Protein AF-0000000084984225 (afdb_homodimer)

Sequence (666 aa):
MSKTKLFLTIAGALCAVGLVLSAVSFSCMGFDIKKISASPQLEEKSYSVNAEEITEINIHSEELKIRLVPTSGSEIQVHYSEGEQYSCEISAENGMLSVDFKNRARWFDTFRYGIFKDFNFVDRQILVEVPADYSGAVRLHNENAPIRVNDVSLKNLECQTSNSAIEIENATAEKVSAITSNGSVSLIGVTSADQLIAKNSNGAIRSIDIQAADATINTSNGSVSLEAMKIDTLNTSNSNGKISLKNVAASESLSAVTSNGAIQVDRLSGTDLSLRTSNGKVSGTIAGKESDYGIIANTTNGSNNLEGRIAQSDKILTISNSNGGIHITFTEQMSKTKLFLTIAGALCAVGLVLSAVSFSCMGFDIKKISASPQLEEKSYSVNAEEITEINIHSEELKIRLVPTSGSEIQVHYSEGEQYSCEISAENGMLSVDFKNRARWFDTFRYGIFKDFNFVDRQILVEVPADYSGAVRLHNENAPIRVNDVSLKNLECQTSNSAIEIENATAEKVSAITSNGSVSLIGVTSADQLIAKNSNGAIRSIDIQAADATINTSNGSVSLEAMKIDTLNTSNSNGKISLKNVAASESLSAVTSNGAIQVDRLSGTDLSLRTSNGKVSGTIAGKESDYGIIANTTNGSNNLEGRIAQSDKILTISNSNGGIHITFTEQ

Secondary structure (DSSP, 8-state):
--HHHHHHHHHHHHHHHHHHHHHHHHHHTTT-HHHH-----PEEEEEEEEGGG-SEEEEEESSSEEEEEEESSSEEEEEEEE-SSEEEEEEEETTEEEEEEEE---HHHHHHS-TTGGGGGGG-EEEEEEETT--SEEEEEESSS-EEEEEEE-SEEEEEESSS-EEEEEEEEEEEEEEESSS-EEEEEEEEEEEEEEEESSS-EEEEEEEEEEEEEEESSS-EEEEEEEEEEEEEEESSS-EEEEEEEEEEEEEEEESSS-EEEEEEEEEEEEEEESSS-EEEEEEEEGGGEEEEEEESSS-B-PPPB--SSSEEEEEEESSS-EEEEEEE-/--HHHHHHHHHHHHHHHHHHHHHHHHHHTTT-HHHH-----PEEEEEEEEGGG-SEEEEEESSSEEEEEEESSSEEEEEEEE-SSEEEEEEEETTEEEEEEEE---HHHHHHS-TTGGGGGGG-EEEEEEETT--SEEEEEESSS-EEEEEEE-SEEEEEESSS-EEEEEEEEEEEEEEESSS-EEEEEEEEEEEEEEEESSS-EEEEEEEEEEEEEEESSS-EEEEEEEEEEEEEEESSS-EEEEEEEEEEEEEEEESSS-EEEEEEEEEEEEEEESSS-EEEEEEEEGGGEEEEEEESSS-B-PPPB--SSSEEEEEEESSS-EEEEEEE-

pLDDT: mean 88.13, std 16.86, range [37.94, 98.94]

InterPro domains:
  IPR025164 Toastrack DUF4097 [PF13349] (54-191)
  IPR025164 Toastrack DUF4097 [PF13349] (193-328)

Solvent-accessible surface area (backbone atoms only — not comparable to full-atom values): 30065 Å² total; per-residue (Å²): 134,59,72,68,56,52,51,51,47,50,50,48,48,52,49,47,50,48,49,48,52,49,46,48,57,37,48,77,52,66,65,40,66,72,69,66,39,59,59,71,72,61,45,82,45,75,48,77,45,61,40,92,59,41,48,32,39,39,40,38,28,46,67,43,26,39,37,40,36,54,36,94,52,70,40,31,36,40,37,36,67,34,34,91,39,28,48,70,50,75,48,78,54,96,29,32,35,38,36,42,40,44,77,63,63,46,80,61,46,47,66,71,38,35,88,65,50,69,64,71,53,73,82,50,46,37,39,36,28,34,24,68,81,42,62,29,33,39,37,41,37,25,36,62,17,37,39,40,37,40,59,44,47,35,37,29,40,38,39,37,24,36,54,18,37,39,39,40,33,40,34,36,22,36,32,37,36,41,38,17,38,45,14,34,38,40,38,36,42,32,36,16,70,45,35,32,39,38,40,28,32,45,18,39,37,40,37,34,45,33,38,30,35,31,38,40,42,37,22,34,44,14,39,38,39,39,32,45,29,46,28,32,32,40,43,32,41,20,36,49,15,40,37,36,34,32,43,29,37,17,70,50,29,34,39,41,39,25,35,49,11,34,38,38,32,39,43,30,35,55,26,33,36,36,42,35,20,38,43,16,41,37,36,39,28,34,50,45,40,63,74,49,31,12,30,47,57,48,45,74,69,25,56,65,72,63,69,68,35,82,49,82,42,88,20,35,40,36,33,43,30,33,49,14,35,38,44,68,45,47,76,36,130,135,60,72,67,56,53,52,51,48,52,52,49,48,51,49,48,50,49,49,48,52,49,46,48,57,38,49,77,52,67,67,42,64,72,70,67,39,58,61,70,73,60,45,80,45,76,49,75,44,61,39,90,58,42,50,32,40,39,40,39,28,47,67,43,27,38,36,40,35,54,35,94,52,71,41,31,36,41,37,37,64,34,35,92,41,30,49,70,50,74,48,80,56,95,30,32,36,39,36,42,40,44,78,62,64,48,79,61,45,47,65,69,34,36,88,65,51,68,64,71,54,72,81,49,47,38,39,36,29,34,24,67,82,42,61,31,34,38,40,42,38,26,35,62,18,37,40,38,38,39,58,44,47,35,37,31,39,38,38,39,24,36,55,17,38,40,39,40,34,40,34,37,21,37,32,36,35,42,38,17,39,45,14,34,38,38,36,35,43,33,36,16,72,44,36,33,39,38,39,28,33,46,19,39,38,40,37,34,45,33,39,31,36,31,37,41,42,36,21,34,44,14,39,37,40,40,31,45,30,44,29,33,33,40,43,33,40,21,34,49,15,39,39,37,35,32,44,28,36,17,68,51,29,34,39,42,39,25,33,48,11,35,40,39,32,40,44,30,37,54,26,33,36,37,43,36,18,38,43,16,40,38,36,41,28,34,51,44,42,63,76,50,32,11,31,47,58,48,47,72,68,25,56,65,72,62,70,69,35,80,49,83,43,86,20,34,38,37,34,43,28,34,50,13,35,39,44,69,47,47,74,36,128

Radius of gyration: 32.77 Å; Cα contacts (8 Å, |Δi|>4): 2020; chains: 2; bounding box: 84×100×79 Å

Nearest PDB structures (foldseek):
  3lyc-assembly8_O  TM=5.927E-01  e=2.219E-03  Parabacteroides distasonis ATCC 8503
  3jx8-assembly2_D  TM=5.816E-01  e=1.819E-03  Parabacteroides distasonis ATCC 8503
  4opw-assembly2_B  TM=4.991E-01  e=7.078E-04  Parabacteroides merdae ATCC 43184
  3lyc-assembly2_C  TM=5.834E-01  e=6.621E-03  Parabacteroides distasonis ATCC 8503
  4opw-assembly2_B  TM=5.015E-01  e=4.088E-04  Parabacteroides merdae ATCC 43184

Foldseek 3Di:
DDPVVVVVVVVVVVVVVVVVVVVVVCVVQVVPPVSLQPQFPKDKDKDKDALVLAQEEEEEEAAAEEEEEEDQDRIKMKIFIDGPQKDWDWDRPPRYTYIYIDGNDDPCVCVVSDVCNVVVRVPGHIYIYHHQPRAHEYAAEYEAYEYEYEQHEYAEYEYEYAAEEYEYEQYEYQEYEYEYAHYEYEAENYEHAHEYEAEYAHYEYEYEQYEYAEYEHEYAHYEYAYENYEYQEYDYEYAAYEYEAENHEHAHEYAYEYAAYEYEYEQYYYAYYEAEYAHYEYEYEHEDDPLQEQEAADEAAAAEPDDGDGHPHSHYHYYYYYHYYYYYYYPYD/DDPVVVVVVVVVVVVVVVVVVVVVVCVVLVVPPVSLQPQFPKDKDKDKDALVLAQEEEEEEAAAEEEEEEDQDRIKMKIFIDGPQKDWDWDRPNRYTYIYIDGNDDPCVCVVSDVCNVVVRVPGHIYIYHHQPRAHEYAAEYEAYEYEYEQHEYAEYEYEYEAEEYEYEQYEYQEYEYEYAHYEYEAENYEHAHEYEAEYAHYEYEYEQYEYAEYEHEYAHYEYAYENYEYQEYDYEYAAYEYEAENYEHAHEYAYEYAAYEYEYEQYYYAHYEAEYAHYEYEYEHEDDPLQEQEAADEAAAAEPDDGDGHPHSHYHYYYYYHYYYYYYYPYD

Structure (mmCIF, N/CA/C/O backbone):
data_AF-0000000084984225-model_v1
#
loop_
_entity.id
_entity.type
_entity.pdbx_description
1 polymer 'DUF4097 domain-containing protein'
#
loop_
_atom_site.group_PDB
_atom_site.id
_atom_site.type_symbol
_atom_site.label_atom_id
_atom_site.label_alt_id
_atom_site.label_comp_id
_atom_site.label_asym_id
_atom_site.label_entity_id
_atom_site.label_seq_id
_atom_site.pdbx_PDB_ins_code
_atom_site.Cartn_x
_atom_site.Cartn_y
_atom_site.Cartn_z
_atom_site.occupancy
_atom_site.B_iso_or_equiv
_atom_site.auth_seq_id
_atom_site.auth_comp_id
_atom_site.auth_asym_id
_atom_site.auth_atom_id
_atom_site.pdbx_PDB_model_num
ATOM 1 N N . MET A 1 1 ? -24.391 -43.562 49.094 1 46.19 1 MET A N 1
ATOM 2 C CA . MET A 1 1 ? -23.578 -43.344 47.906 1 46.19 1 MET A CA 1
ATOM 3 C C . MET A 1 1 ? -24.297 -42.469 46.906 1 46.19 1 MET A C 1
ATOM 5 O O . MET A 1 1 ? -25.422 -42.75 46.5 1 46.19 1 MET A O 1
ATOM 9 N N . SER A 1 2 ? -23.922 -41.062 46.812 1 61.97 2 SER A N 1
ATOM 10 C CA . SER A 1 2 ? -24.75 -40.062 46.156 1 61.97 2 SER A CA 1
ATOM 11 C C . SER A 1 2 ? -24.891 -40.344 44.688 1 61.97 2 SER A C 1
ATOM 13 O O . SER A 1 2 ? -24.062 -41.031 44.094 1 61.97 2 SER A O 1
ATOM 15 N N . LYS A 1 3 ? -26.234 -40.156 44.094 1 67.31 3 LYS A N 1
ATOM 16 C CA . LYS A 1 3 ? -26.625 -40.312 42.719 1 67.31 3 LYS A CA 1
ATOM 17 C C . LYS A 1 3 ? -25.547 -39.781 41.75 1 67.31 3 LYS A C 1
ATOM 19 O O . LYS A 1 3 ? -25.297 -40.375 40.719 1 67.31 3 LYS A O 1
ATOM 24 N N . THR A 1 4 ? -24.906 -38.719 42.219 1 68.38 4 THR A N 1
ATOM 25 C CA . THR A 1 4 ? -23.859 -38.125 41.375 1 68.38 4 THR A CA 1
ATOM 26 C C . THR A 1 4 ? -22.656 -39.062 41.281 1 68.38 4 THR A C 1
ATOM 28 O O . THR A 1 4 ? -22.047 -39.219 40.219 1 68.38 4 THR A O 1
ATOM 31 N N . LYS A 1 5 ? -22.25 -39.781 42.25 1 66.31 5 LYS A N 1
ATOM 32 C CA . LYS A 1 5 ? -21.141 -40.719 42.25 1 66.31 5 LYS A CA 1
ATOM 33 C C . LYS A 1 5 ? -21.469 -41.938 41.375 1 66.31 5 LYS A C 1
ATOM 35 O O . LYS A 1 5 ? -20.609 -42.469 40.656 1 66.31 5 LYS A O 1
ATOM 40 N N . LEU A 1 6 ? -22.734 -42.281 41.531 1 65.94 6 LEU A N 1
ATOM 41 C CA . LEU A 1 6 ? -23.172 -43.406 40.688 1 65.94 6 LEU A CA 1
ATOM 42 C C . LEU A 1 6 ? -23.094 -43.062 39.219 1 65.94 6 LEU A C 1
ATOM 44 O O . LEU A 1 6 ? -22.625 -43.844 38.406 1 65.94 6 LEU A O 1
ATOM 48 N N . PHE A 1 7 ? -23.5 -41.844 38.875 1 65.12 7 PHE A N 1
ATOM 49 C CA . PHE A 1 7 ? -23.453 -41.438 37.469 1 65.12 7 PHE A CA 1
ATOM 50 C C . PHE A 1 7 ? -22.016 -41.281 37 1 65.12 7 PHE A C 1
ATOM 52 O O . PHE A 1 7 ? -21.688 -41.656 35.875 1 65.12 7 PHE A O 1
ATOM 59 N N . LEU A 1 8 ? -21.172 -40.844 37.812 1 68.81 8 LEU A N 1
ATOM 60 C CA . LEU A 1 8 ? -19.75 -40.688 37.469 1 68.81 8 LEU A CA 1
ATOM 61 C C . LEU A 1 8 ? -19.078 -42.062 37.344 1 68.81 8 LEU A C 1
ATOM 63 O O . LEU A 1 8 ? -18.234 -42.25 36.469 1 68.81 8 LEU A O 1
ATOM 67 N N . THR A 1 9 ? -19.5 -42.969 38.094 1 65.44 9 THR A N 1
ATOM 68 C CA . THR A 1 9 ? -18.969 -44.344 38.031 1 65.44 9 THR A CA 1
ATOM 69 C C . THR A 1 9 ? -19.422 -45.031 36.75 1 65.44 9 THR A C 1
ATOM 71 O O . THR A 1 9 ? -18.625 -45.688 36.062 1 65.44 9 THR A O 1
ATOM 74 N N . ILE A 1 10 ? -20.688 -44.781 36.438 1 65.38 10 ILE A N 1
ATOM 75 C CA . ILE A 1 10 ? -21.219 -45.375 35.219 1 65.38 10 ILE A CA 1
ATOM 76 C C . ILE A 1 10 ? -20.547 -44.719 34 1 65.38 10 ILE A C 1
ATOM 78 O O . ILE A 1 10 ? -20.141 -45.438 33.062 1 65.38 10 ILE A O 1
ATOM 82 N N . ALA A 1 11 ? -20.391 -43.375 34.062 1 63.72 11 ALA A N 1
ATOM 83 C CA . ALA A 1 11 ? -19.688 -42.688 32.969 1 63.72 11 ALA A CA 1
ATOM 84 C C . ALA A 1 11 ? -18.25 -43.156 32.844 1 63.72 11 ALA A C 1
ATOM 86 O O . ALA A 1 11 ? -17.75 -43.406 31.75 1 63.72 11 ALA A O 1
ATOM 87 N N . GLY A 1 12 ? -17.609 -43.344 33.875 1 65.69 12 GLY A N 1
ATOM 88 C CA . GLY A 1 12 ? -16.25 -43.906 33.906 1 65.69 12 GLY A CA 1
ATOM 89 C C . GLY A 1 12 ? -16.172 -45.312 33.375 1 65.69 12 GLY A C 1
ATOM 90 O O . GLY A 1 12 ? -15.266 -45.625 32.594 1 65.69 12 GLY A O 1
ATOM 91 N N . ALA A 1 13 ? -17.094 -46.125 33.812 1 65.75 13 ALA A N 1
ATOM 92 C CA . ALA A 1 13 ? -17.141 -47.5 33.312 1 65.75 13 ALA A CA 1
ATOM 93 C C . ALA A 1 13 ? -17.406 -47.531 31.812 1 65.75 13 ALA A C 1
ATOM 95 O O . ALA A 1 13 ? -16.781 -48.312 31.094 1 65.75 13 ALA A O 1
ATOM 96 N N . LEU A 1 14 ? -18.344 -46.688 31.375 1 61.72 14 LEU A N 1
ATOM 97 C CA . LEU A 1 14 ? -18.625 -46.625 29.953 1 61.72 14 LEU A CA 1
ATOM 98 C C . LEU A 1 14 ? -17.406 -46.125 29.172 1 61.72 14 LEU A C 1
ATOM 100 O O . LEU A 1 14 ? -17.125 -46.656 28.078 1 61.72 14 LEU A O 1
ATOM 104 N N . CYS A 1 15 ? -16.672 -45.156 29.734 1 62.91 15 CYS A N 1
ATOM 105 C CA . CYS A 1 15 ? -15.43 -44.719 29.125 1 62.91 15 CYS A CA 1
ATOM 106 C C . CYS A 1 15 ? -14.391 -45.812 29.125 1 62.91 15 CYS A C 1
ATOM 108 O O . CYS A 1 15 ? -13.695 -46.031 28.125 1 62.91 15 CYS A O 1
ATOM 110 N N . ALA A 1 16 ? -14.336 -46.531 30.203 1 62.44 16 ALA A N 1
ATOM 111 C CA . ALA A 1 16 ? -13.391 -47.625 30.312 1 62.44 16 ALA A CA 1
ATOM 112 C C . ALA A 1 16 ? -13.734 -48.75 29.312 1 62.44 16 ALA A C 1
ATOM 114 O O . ALA A 1 16 ? -12.844 -49.281 28.656 1 62.44 16 ALA A O 1
ATOM 115 N N . VAL A 1 17 ? -15.047 -49.094 29.25 1 62.69 17 VAL A N 1
ATOM 116 C CA . VAL A 1 17 ? -15.484 -50.094 28.25 1 62.69 17 VAL A CA 1
ATOM 117 C C . VAL A 1 17 ? -15.18 -49.562 26.859 1 62.69 17 VAL A C 1
ATOM 119 O O . VAL A 1 17 ? -14.719 -50.312 25.984 1 62.69 17 VAL A O 1
ATOM 122 N N . GLY A 1 18 ? -15.414 -48.219 26.641 1 58.81 18 GLY A N 1
ATOM 123 C CA . GLY A 1 18 ? -15.031 -47.594 25.391 1 58.81 18 GLY A CA 1
ATOM 124 C C . GLY A 1 18 ? -13.547 -47.719 25.094 1 58.81 18 GLY A C 1
ATOM 125 O O . GLY A 1 18 ? -13.148 -48.031 23.969 1 58.81 18 GLY A O 1
ATOM 126 N N . LEU A 1 19 ? -12.75 -47.531 26.062 1 61.81 19 LEU A N 1
ATOM 127 C CA . LEU A 1 19 ? -11.305 -47.656 25.906 1 61.81 19 LEU A CA 1
ATOM 128 C C . LEU A 1 19 ? -10.922 -49.094 25.641 1 61.81 19 LEU A C 1
ATOM 130 O O . LEU A 1 19 ? -10.055 -49.375 24.797 1 61.81 19 LEU A O 1
ATOM 134 N N . VAL A 1 20 ? -11.477 -50 26.391 1 59.94 20 VAL A N 1
ATOM 135 C CA . VAL A 1 20 ? -11.195 -51.438 26.188 1 59.94 20 VAL A CA 1
ATOM 136 C C . VAL A 1 20 ? -11.664 -51.844 24.797 1 59.94 20 VAL A C 1
ATOM 138 O O . VAL A 1 20 ? -10.938 -52.531 24.062 1 59.94 20 VAL A O 1
ATOM 141 N N . LEU A 1 21 ? -12.938 -51.469 24.438 1 56.25 21 LEU A N 1
ATOM 142 C CA . LEU A 1 21 ? -13.43 -51.781 23.094 1 56.25 21 LEU A CA 1
ATOM 143 C C . LEU A 1 21 ? -12.547 -51.156 22.031 1 56.25 21 LEU A C 1
ATOM 145 O O . LEU A 1 21 ? -12.273 -51.781 21 1 56.25 21 LEU A O 1
ATOM 149 N N . SER A 1 22 ? -12.062 -50 22.281 1 58.5 22 SER A N 1
ATOM 150 C CA . SER A 1 22 ? -11.109 -49.375 21.375 1 58.5 22 SER A CA 1
ATOM 151 C C . SER A 1 22 ? -9.781 -50.125 21.359 1 58.5 22 SER A C 1
ATOM 153 O O . SER A 1 22 ? -9.195 -50.312 20.297 1 58.5 22 SER A O 1
ATOM 155 N N . ALA A 1 23 ? -9.359 -50.469 22.438 1 58.47 23 ALA A N 1
ATOM 156 C CA . ALA A 1 23 ? -8.117 -51.219 22.531 1 58.47 23 ALA A CA 1
ATOM 157 C C . ALA A 1 23 ? -8.266 -52.594 21.891 1 58.47 23 ALA A C 1
ATOM 159 O O . ALA A 1 23 ? -7.367 -53.062 21.188 1 58.47 23 ALA A O 1
ATOM 160 N N . VAL A 1 24 ? -9.328 -53.344 22.156 1 57.34 24 VAL A N 1
ATOM 161 C CA . VAL A 1 24 ? -9.586 -54.656 21.547 1 57.34 24 VAL A CA 1
ATOM 162 C C . VAL A 1 24 ? -9.734 -54.5 20.031 1 57.34 24 VAL A C 1
ATOM 164 O O . VAL A 1 24 ? -9.18 -55.281 19.25 1 57.34 24 VAL A O 1
ATOM 167 N N . SER A 1 25 ? -10.547 -53.5 19.641 1 52.97 25 SER A N 1
ATOM 168 C CA . SER A 1 25 ? -10.641 -53.25 18.219 1 52.97 25 SER A CA 1
ATOM 169 C C . SER A 1 25 ? -9.273 -52.938 17.609 1 52.97 25 SER A C 1
ATOM 171 O O . SER A 1 25 ? -8.945 -53.406 16.516 1 52.97 25 SER A O 1
ATOM 173 N N . PHE A 1 26 ? -8.492 -52.219 18.344 1 55.62 26 PHE A N 1
ATOM 174 C CA . PHE A 1 26 ? -7.125 -51.938 17.938 1 55.62 26 PHE A CA 1
ATOM 175 C C . PHE A 1 26 ? -6.27 -53.188 17.969 1 55.62 26 PHE A C 1
ATOM 177 O O . PHE A 1 26 ? -5.422 -53.406 17.094 1 55.62 26 PHE A O 1
ATOM 184 N N . SER A 1 27 ? -6.305 -53.969 18.953 1 55.06 27 SER A N 1
ATOM 185 C CA . SER A 1 27 ? -5.559 -55.219 19.062 1 55.06 27 SER A CA 1
ATOM 186 C C . SER A 1 27 ? -5.988 -56.188 17.984 1 55.06 27 SER A C 1
ATOM 188 O O . SER A 1 27 ? -5.152 -56.906 17.406 1 55.06 27 SER A O 1
ATOM 190 N N . CYS A 1 28 ? -7.254 -56.531 17.812 1 51.41 28 CYS A N 1
ATOM 191 C CA . CYS A 1 28 ? -7.727 -57.438 16.781 1 51.41 28 CYS A CA 1
ATOM 192 C C . CYS A 1 28 ? -7.262 -57.031 15.406 1 51.41 28 CYS A C 1
ATOM 194 O O . CYS A 1 28 ? -7.195 -57.844 14.484 1 51.41 28 CYS A O 1
ATOM 196 N N . MET A 1 29 ? -7.066 -55.75 15.266 1 48.22 29 MET A N 1
ATOM 197 C CA . MET A 1 29 ? -6.566 -55.25 13.992 1 48.22 29 MET A CA 1
ATOM 198 C C . MET A 1 29 ? -5.043 -55.188 13.977 1 48.22 29 MET A C 1
ATOM 200 O O . MET A 1 29 ? -4.441 -54.688 13.031 1 48.22 29 MET A O 1
ATOM 204 N N . GLY A 1 30 ? -4.32 -55.969 14.852 1 50.22 30 GLY A N 1
ATOM 205 C CA . GLY A 1 30 ? -2.885 -56.188 14.961 1 50.22 30 GLY A CA 1
ATOM 206 C C . GLY A 1 30 ? -2.121 -54.906 15.281 1 50.22 30 GLY A C 1
ATOM 207 O O . GLY A 1 30 ? -0.968 -54.75 14.875 1 50.22 30 GLY A O 1
ATOM 208 N N . PHE A 1 31 ? -2.666 -54 16.141 1 46.88 31 PHE A N 1
ATOM 209 C CA . PHE A 1 31 ? -2.105 -52.719 16.578 1 46.88 31 PHE A CA 1
ATOM 210 C C . PHE A 1 31 ? -1.622 -51.906 15.398 1 46.88 31 PHE A C 1
ATOM 212 O O . PHE A 1 31 ? -0.762 -51.031 15.547 1 46.88 31 PHE A O 1
ATOM 219 N N . ASP A 1 32 ? -1.636 -52.375 14.195 1 37.94 32 ASP A N 1
ATOM 220 C CA . ASP A 1 32 ? -1.31 -51.656 12.961 1 37.94 32 ASP A CA 1
ATOM 221 C C . ASP A 1 32 ? -2.332 -50.562 12.672 1 37.94 32 ASP A C 1
ATOM 223 O O . ASP A 1 32 ? -3.441 -50.844 12.219 1 37.94 32 ASP A O 1
ATOM 227 N N . ILE A 1 33 ? -2.113 -49.438 13.383 1 43.31 33 ILE A N 1
ATOM 228 C CA . ILE A 1 33 ? -2.98 -48.281 13.227 1 43.31 33 ILE A CA 1
ATOM 229 C C . ILE A 1 33 ? -3.189 -47.969 11.742 1 43.31 33 ILE A C 1
ATOM 231 O O . ILE A 1 33 ? -4.145 -47.281 11.367 1 43.31 33 ILE A O 1
ATOM 235 N N . LYS A 1 34 ? -2.277 -48.156 10.914 1 44.88 34 LYS A N 1
ATOM 236 C CA . LYS A 1 34 ? -2.432 -47.969 9.469 1 44.88 34 LYS A CA 1
ATOM 237 C C . LYS A 1 34 ? -3.574 -48.844 8.938 1 44.88 34 LYS A C 1
ATOM 239 O O . LYS A 1 34 ? -4.148 -48.531 7.887 1 44.88 34 LYS A O 1
ATOM 244 N N . LYS A 1 35 ? -3.801 -49.969 9.438 1 44.69 35 LYS A N 1
ATOM 245 C CA . LYS A 1 35 ? -4.828 -50.875 8.969 1 44.69 35 LYS A CA 1
ATOM 246 C C . LYS A 1 35 ? -6.219 -50.438 9.406 1 44.69 35 LYS A C 1
ATOM 248 O O . LYS A 1 35 ? -7.227 -50.969 8.945 1 44.69 35 LYS A O 1
ATOM 253 N N . ILE A 1 36 ? -6.219 -49.781 10.484 1 41.09 36 ILE A N 1
ATOM 254 C CA . ILE A 1 36 ? -7.539 -49.25 10.82 1 41.09 36 ILE A CA 1
ATOM 255 C C . ILE A 1 36 ? -7.922 -48.156 9.836 1 41.09 36 ILE A C 1
ATOM 257 O O . ILE A 1 36 ? -9.086 -47.75 9.75 1 41.09 36 ILE A O 1
ATOM 261 N N . SER A 1 37 ? -6.98 -47.156 9.414 1 41.34 37 SER A N 1
ATOM 262 C CA . SER A 1 37 ? -7.309 -46.062 8.5 1 41.34 37 SER A CA 1
ATOM 263 C C . SER A 1 37 ? -7.805 -46.625 7.16 1 41.34 37 SER A C 1
ATOM 265 O O . SER A 1 37 ? -7.043 -47.219 6.406 1 41.34 37 SER A O 1
ATOM 267 N N . ALA A 1 38 ? -8.898 -47.094 7.184 1 44.47 38 ALA A N 1
ATOM 268 C CA . ALA A 1 38 ? -9.469 -47.344 5.863 1 44.47 38 ALA A CA 1
ATOM 269 C C . ALA A 1 38 ? -9.234 -46.156 4.938 1 44.47 38 ALA A C 1
ATOM 271 O O . ALA A 1 38 ? -9.836 -45.094 5.117 1 44.47 38 ALA A O 1
ATOM 272 N N . SER A 1 39 ? -8.023 -45.844 4.664 1 49.78 39 SER A N 1
ATOM 273 C CA . SER A 1 39 ? -7.805 -44.781 3.691 1 49.78 39 SER A CA 1
ATOM 274 C C . SER A 1 39 ? -8.742 -44.906 2.498 1 49.78 39 SER A C 1
ATOM 276 O O . SER A 1 39 ? -8.938 -46 1.976 1 49.78 39 SER A O 1
ATOM 278 N N . PRO A 1 40 ? -9.703 -43.969 2.4 1 54.62 40 PRO A N 1
ATOM 279 C CA . PRO A 1 40 ? -10.5 -44.125 1.179 1 54.62 40 PRO A CA 1
ATOM 280 C C . PRO A 1 40 ? -9.664 -44.562 -0.019 1 54.62 40 PRO A C 1
ATOM 282 O O . PRO A 1 40 ? -8.477 -44.219 -0.109 1 54.62 40 PRO A O 1
ATOM 285 N N . GLN A 1 41 ? -9.992 -45.75 -0.516 1 59.62 41 GLN A N 1
ATOM 286 C CA . GLN A 1 41 ? -9.328 -46.219 -1.718 1 59.62 41 GLN A CA 1
ATOM 287 C C . GLN A 1 41 ? -9.266 -45.156 -2.789 1 59.62 41 GLN A C 1
ATOM 289 O O . GLN A 1 41 ? -10.305 -44.688 -3.262 1 59.62 41 GLN A O 1
ATOM 294 N N . LEU A 1 42 ? -8.242 -44.312 -2.783 1 70.31 42 LEU A N 1
ATOM 295 C CA . LEU A 1 42 ? -8.016 -43.344 -3.855 1 70.31 42 LEU A CA 1
ATOM 296 C C . LEU A 1 42 ? -7.465 -44.031 -5.098 1 70.31 42 LEU A C 1
ATOM 298 O O . LEU A 1 42 ? -6.574 -44.875 -5 1 70.31 42 LEU A O 1
ATOM 302 N N . GLU A 1 43 ? -8.25 -43.938 -6.176 1 82.94 43 GLU A N 1
ATOM 303 C CA . GLU A 1 43 ? -7.812 -44.438 -7.473 1 82.94 43 GLU A CA 1
ATOM 304 C C . GLU A 1 43 ? -7.047 -43.344 -8.242 1 82.94 43 GLU A C 1
ATOM 306 O O . GLU A 1 43 ? -7.488 -42.219 -8.328 1 82.94 43 GLU A O 1
ATOM 311 N N . GLU A 1 44 ? -5.902 -43.75 -8.703 1 87.06 44 GLU A N 1
ATOM 312 C CA . GLU A 1 44 ? -5.133 -42.875 -9.562 1 87.06 44 GLU A CA 1
ATOM 313 C C . GLU A 1 44 ? -5.719 -42.812 -10.977 1 87.06 44 GLU A C 1
ATOM 315 O O . GLU A 1 44 ? -6.004 -43.844 -11.57 1 87.06 44 GLU A O 1
ATOM 320 N N . LYS A 1 45 ? -5.961 -41.594 -11.398 1 91.56 45 LYS A N 1
ATOM 321 C CA . LYS A 1 45 ? -6.516 -41.375 -12.734 1 91.56 45 LYS A CA 1
ATOM 322 C C . LYS A 1 45 ? -5.652 -40.406 -13.547 1 91.56 45 LYS A C 1
ATOM 324 O O . LYS A 1 45 ? -4.82 -39.688 -12.992 1 91.56 45 LYS A O 1
ATOM 329 N N . SER A 1 46 ? -5.793 -40.594 -14.906 1 94.31 46 SER A N 1
ATOM 330 C CA . SER A 1 46 ? -5.094 -39.688 -15.805 1 94.31 46 SER A CA 1
ATOM 331 C C . SER A 1 46 ? -5.996 -39.219 -16.953 1 94.31 46 SER A C 1
ATOM 333 O O . SER A 1 46 ? -6.863 -39.969 -17.391 1 94.31 46 SER A O 1
ATOM 335 N N . TYR A 1 47 ? -5.867 -38.031 -17.375 1 95.69 47 TYR A N 1
ATOM 336 C CA . TYR A 1 47 ? -6.535 -37.438 -18.531 1 95.69 47 TYR A CA 1
ATOM 337 C C . TYR A 1 47 ? -5.52 -36.875 -19.516 1 95.69 47 TYR A C 1
ATOM 339 O O . TYR A 1 47 ? -4.527 -36.281 -19.125 1 95.69 47 TYR A O 1
ATOM 347 N N . SER A 1 48 ? -5.734 -37.219 -20.781 1 96.81 48 SER A N 1
ATOM 348 C CA . SER A 1 48 ? -4.824 -36.719 -21.812 1 96.81 48 SER A CA 1
ATOM 349 C C . SER A 1 48 ? -5.582 -36 -22.922 1 96.81 48 SER A C 1
ATOM 351 O O . SER A 1 48 ? -6.684 -36.406 -23.297 1 96.81 48 SER A O 1
ATOM 353 N N . VAL A 1 49 ? -4.957 -34.938 -23.469 1 97.25 49 VAL A N 1
ATOM 354 C CA . VAL A 1 49 ? -5.52 -34.188 -24.578 1 97.25 49 VAL A CA 1
ATOM 355 C C . VAL A 1 49 ? -4.398 -33.656 -25.453 1 97.25 49 VAL A C 1
ATOM 357 O O . VAL A 1 49 ? -3.312 -33.344 -24.969 1 97.25 49 VAL A O 1
ATOM 360 N N . ASN A 1 50 ? -4.707 -33.625 -26.703 1 96.38 50 ASN A N 1
ATOM 361 C CA . ASN A 1 50 ? -3.721 -33.062 -27.625 1 96.38 50 ASN A CA 1
ATOM 362 C C . ASN A 1 50 ? -3.445 -31.578 -27.328 1 96.38 50 ASN A C 1
ATOM 364 O O . ASN A 1 50 ? -4.375 -30.781 -27.266 1 96.38 50 ASN A O 1
ATOM 368 N N . ALA A 1 51 ? -2.195 -31.25 -27.234 1 96.69 51 ALA A N 1
ATOM 369 C CA . ALA A 1 51 ? -1.801 -29.891 -26.844 1 96.69 51 ALA A CA 1
ATOM 370 C C . ALA A 1 51 ? -2.201 -28.875 -27.906 1 96.69 51 ALA A C 1
ATOM 372 O O . ALA A 1 51 ? -2.473 -27.719 -27.594 1 96.69 51 ALA A O 1
ATOM 373 N N . GLU A 1 52 ? -2.207 -29.328 -29.141 1 94.94 52 GLU A N 1
ATOM 374 C CA . GLU A 1 52 ? -2.512 -28.422 -30.25 1 94.94 52 GLU A CA 1
ATOM 375 C C . GLU A 1 52 ? -3.928 -27.875 -30.141 1 94.94 52 GLU A C 1
ATOM 377 O O . GLU A 1 52 ? -4.234 -26.812 -30.703 1 94.94 52 GLU A O 1
ATOM 382 N N . GLU A 1 53 ? -4.719 -28.531 -29.297 1 95.56 53 GLU A N 1
ATOM 383 C CA . GLU A 1 53 ? -6.129 -28.156 -29.188 1 95.56 53 GLU A CA 1
ATOM 384 C C . GLU A 1 53 ? -6.363 -27.203 -28.016 1 95.56 53 GLU A C 1
ATOM 386 O O . GLU A 1 53 ? -7.473 -26.703 -27.844 1 95.56 53 GLU A O 1
ATOM 391 N N . ILE A 1 54 ? -5.305 -26.938 -27.344 1 97.88 54 ILE A N 1
ATOM 392 C CA . ILE A 1 54 ? -5.48 -26.234 -26.078 1 97.88 54 ILE A CA 1
ATOM 393 C C . ILE A 1 54 ? -4.668 -24.938 -26.094 1 97.88 54 ILE A C 1
ATOM 395 O O . ILE A 1 54 ? -3.463 -24.953 -26.359 1 97.88 54 ILE A O 1
ATOM 399 N N . THR A 1 55 ? -5.363 -23.859 -25.828 1 97.94 55 THR A N 1
ATOM 400 C CA . THR A 1 55 ? -4.672 -22.578 -25.781 1 97.94 55 THR A CA 1
ATOM 401 C C . THR A 1 55 ? -4.582 -22.062 -24.344 1 97.94 55 THR A C 1
ATOM 403 O O . THR A 1 55 ? -3.822 -21.141 -24.062 1 97.94 55 THR A O 1
ATOM 406 N N . GLU A 1 56 ? -5.43 -22.672 -23.469 1 98.56 56 GLU A N 1
ATOM 407 C CA . GLU A 1 56 ? -5.434 -22.234 -22.062 1 98.56 56 GLU A CA 1
ATOM 408 C C . GLU A 1 56 ? -5.707 -23.406 -21.125 1 98.56 56 GLU A C 1
ATOM 410 O O . GLU A 1 56 ? -6.586 -24.234 -21.391 1 98.56 56 GLU A O 1
ATOM 415 N N . ILE A 1 57 ? -4.918 -23.531 -20.062 1 98.69 57 ILE A N 1
ATOM 416 C CA . ILE A 1 57 ? -5.105 -24.547 -19.031 1 98.69 57 ILE A CA 1
ATOM 417 C C . ILE A 1 57 ? -5.516 -23.859 -17.719 1 98.69 57 ILE A C 1
ATOM 419 O O . ILE A 1 57 ? -4.828 -22.953 -17.25 1 98.69 57 ILE A O 1
ATOM 423 N N . ASN A 1 58 ? -6.613 -24.219 -17.141 1 98.62 58 ASN A N 1
ATOM 424 C CA . ASN A 1 58 ? -7.102 -23.719 -15.852 1 98.62 58 ASN A CA 1
ATOM 425 C C . ASN A 1 58 ? -7.258 -24.844 -14.836 1 98.62 58 ASN A C 1
ATOM 427 O O . ASN A 1 58 ? -8.117 -25.719 -15 1 98.62 58 ASN A O 1
ATOM 431 N N . ILE A 1 59 ? -6.449 -24.812 -13.781 1 98.31 59 ILE A N 1
ATOM 432 C CA . ILE A 1 59 ? -6.512 -25.828 -12.742 1 98.31 59 ILE A CA 1
ATOM 433 C C . ILE A 1 59 ? -6.934 -25.188 -11.422 1 98.31 59 ILE A C 1
ATOM 435 O O . ILE A 1 59 ? -6.332 -24.203 -10.977 1 98.31 59 ILE A O 1
ATOM 439 N N . HIS A 1 60 ? -7.93 -25.719 -10.828 1 97.12 60 HIS A N 1
ATOM 440 C CA . HIS A 1 60 ? -8.398 -25.25 -9.531 1 97.12 60 HIS A CA 1
ATOM 441 C C . HIS A 1 60 ? -8.406 -26.375 -8.508 1 97.12 60 HIS A C 1
ATOM 443 O O . HIS A 1 60 ? -8.859 -27.484 -8.805 1 97.12 60 HIS A O 1
ATOM 449 N N . SER A 1 61 ? -7.824 -26.172 -7.387 1 94.12 61 SER A N 1
ATOM 450 C CA . SER A 1 61 ? -7.867 -27.094 -6.25 1 94.12 61 SER A CA 1
ATOM 451 C C . SER A 1 61 ? -8.047 -26.328 -4.938 1 94.12 61 SER A C 1
ATOM 453 O O . SER A 1 61 ? -7.727 -25.141 -4.852 1 94.12 61 SER A O 1
ATOM 455 N N . GLU A 1 62 ? -8.547 -27 -4 1 89.81 62 GLU A N 1
ATOM 456 C CA . GLU A 1 62 ? -8.672 -26.375 -2.686 1 89.81 62 GLU A CA 1
ATOM 457 C C . GLU A 1 62 ? -7.578 -26.859 -1.739 1 89.81 62 GLU A C 1
ATOM 459 O O . GLU A 1 62 ? -7.082 -26.078 -0.916 1 89.81 62 GLU A O 1
ATOM 464 N N . GLU A 1 63 ? -7.203 -28.156 -1.94 1 88 63 GLU A N 1
ATOM 465 C CA . GLU A 1 63 ? -6.391 -28.719 -0.868 1 88 63 GLU A CA 1
ATOM 466 C C . GLU A 1 63 ? -5.281 -29.609 -1.425 1 88 63 GLU A C 1
ATOM 468 O O . GLU A 1 63 ? -4.449 -30.125 -0.671 1 88 63 GLU A O 1
ATOM 473 N N . LEU A 1 64 ? -5.359 -29.812 -2.668 1 90.69 64 LEU A N 1
ATOM 474 C CA . LEU A 1 64 ? -4.309 -30.641 -3.236 1 90.69 64 LEU A CA 1
ATOM 475 C C . LEU A 1 64 ? -3.225 -29.797 -3.889 1 90.69 64 LEU A C 1
ATOM 477 O O . LEU A 1 64 ? -3.525 -28.812 -4.566 1 90.69 64 LEU A O 1
ATOM 481 N N . LYS A 1 65 ? -2.031 -30.25 -3.684 1 94.94 65 LYS A N 1
ATOM 482 C CA . LYS A 1 65 ? -0.897 -29.609 -4.336 1 94.94 65 LYS A CA 1
ATOM 483 C C . LYS A 1 65 ? -1.026 -29.672 -5.855 1 94.94 65 LYS A C 1
ATOM 485 O O . LYS A 1 65 ? -1.434 -30.703 -6.406 1 94.94 65 LYS A O 1
ATOM 490 N N . ILE A 1 66 ? -0.717 -28.578 -6.488 1 97.62 66 ILE A N 1
ATOM 491 C CA . ILE A 1 66 ? -0.67 -28.547 -7.945 1 97.62 66 ILE A CA 1
ATOM 492 C C . ILE A 1 66 ? 0.78 -28.453 -8.414 1 97.62 66 ILE A C 1
ATOM 494 O O . ILE A 1 66 ? 1.539 -27.594 -7.934 1 97.62 66 ILE A O 1
ATOM 498 N N . ARG A 1 67 ? 1.139 -29.312 -9.281 1 98.25 67 ARG A N 1
ATOM 499 C CA . ARG A 1 67 ? 2.477 -29.312 -9.859 1 98.25 67 ARG A CA 1
ATOM 500 C C . ARG A 1 67 ? 2.41 -29.25 -11.383 1 98.25 67 ARG A C 1
ATOM 502 O O . ARG A 1 67 ? 1.681 -30.031 -12.008 1 98.25 67 ARG A O 1
ATOM 509 N N . LEU A 1 68 ? 3.125 -28.328 -11.977 1 98.62 68 LEU A N 1
ATOM 510 C CA . LEU A 1 68 ? 3.232 -28.188 -13.422 1 98.62 68 LEU A CA 1
ATOM 511 C C . LEU A 1 68 ? 4.656 -28.469 -13.891 1 98.62 68 LEU A C 1
ATOM 513 O O . LEU A 1 68 ? 5.602 -27.812 -13.445 1 98.62 68 LEU A O 1
ATOM 517 N N . VAL A 1 69 ? 4.809 -29.453 -14.82 1 98.31 69 VAL A N 1
ATOM 518 C CA . VAL A 1 69 ? 6.121 -29.859 -15.312 1 98.31 69 VAL A CA 1
ATOM 519 C C . VAL A 1 69 ? 6.047 -30.141 -16.812 1 98.31 69 VAL A C 1
ATOM 521 O O . VAL A 1 69 ? 4.961 -30.328 -17.359 1 98.31 69 VAL A O 1
ATOM 524 N N . PRO A 1 70 ? 7.164 -30.156 -17.469 1 97.88 70 PRO A N 1
ATOM 525 C CA . PRO A 1 70 ? 7.168 -30.5 -18.891 1 97.88 70 PRO A CA 1
ATOM 526 C C . PRO A 1 70 ? 7.09 -32 -19.141 1 97.88 70 PRO A C 1
ATOM 528 O O . PRO A 1 70 ? 7.352 -32.812 -18.234 1 97.88 70 PRO A O 1
ATOM 531 N N . THR A 1 71 ? 6.641 -32.312 -20.344 1 97 71 THR A N 1
ATOM 532 C CA . THR A 1 71 ? 6.699 -33.688 -20.812 1 97 71 THR A CA 1
ATOM 533 C C . THR A 1 71 ? 7.348 -33.781 -22.188 1 97 71 THR A C 1
ATOM 535 O O . THR A 1 71 ? 7.367 -32.781 -22.922 1 97 71 THR A O 1
ATOM 538 N N . SER A 1 72 ? 7.879 -35 -22.5 1 94.12 72 SER A N 1
ATOM 539 C CA . SER A 1 72 ? 8.484 -35.219 -23.812 1 94.12 72 SER A CA 1
ATOM 540 C C . SER A 1 72 ? 7.422 -35.531 -24.859 1 94.12 72 SER A C 1
ATOM 542 O O . SER A 1 72 ? 7.688 -35.469 -26.062 1 94.12 72 SER A O 1
ATOM 544 N N . GLY A 1 73 ? 6.23 -35.781 -24.422 1 94.06 73 GLY A N 1
ATOM 545 C CA . GLY A 1 73 ? 5.152 -36.125 -25.344 1 94.06 73 GLY A CA 1
ATOM 546 C C . GLY A 1 73 ? 4.48 -34.906 -25.938 1 94.06 73 GLY A C 1
ATOM 547 O O . GLY A 1 73 ? 4.93 -33.781 -25.734 1 94.06 73 GLY A O 1
ATOM 548 N N . SER A 1 74 ? 3.482 -35.188 -26.781 1 94.25 74 SER A N 1
ATOM 549 C CA . SER A 1 74 ? 2.791 -34.125 -27.484 1 94.25 74 SER A CA 1
ATOM 550 C C . SER A 1 74 ? 1.45 -33.812 -26.828 1 94.25 74 SER A C 1
ATOM 552 O O . SER A 1 74 ? 0.77 -32.844 -27.219 1 94.25 74 SER A O 1
ATOM 554 N N . GLU A 1 75 ? 1.201 -34.531 -25.781 1 97.38 75 GLU A N 1
ATOM 555 C CA . GLU A 1 75 ? -0.095 -34.344 -25.141 1 97.38 75 GLU A CA 1
ATOM 556 C C . GLU A 1 75 ? 0.06 -33.688 -23.766 1 97.38 75 GLU A C 1
ATOM 558 O O . GLU A 1 75 ? 1.096 -33.844 -23.125 1 97.38 75 GLU A O 1
ATOM 563 N N . ILE A 1 76 ? -0.939 -32.906 -23.422 1 98.06 76 ILE A N 1
ATOM 564 C CA . ILE A 1 76 ? -1.061 -32.469 -22.047 1 98.06 76 ILE A CA 1
ATOM 565 C C . ILE A 1 76 ? -1.629 -33.594 -21.188 1 98.06 76 ILE A C 1
ATOM 567 O O . ILE A 1 76 ? -2.643 -34.219 -21.547 1 98.06 76 ILE A O 1
ATOM 571 N N . GLN A 1 77 ? -0.966 -33.938 -20.109 1 97.62 77 GLN A N 1
ATOM 572 C CA . GLN A 1 77 ? -1.423 -35 -19.219 1 97.62 77 GLN A CA 1
ATOM 573 C C . GLN A 1 77 ? -1.723 -34.469 -17.828 1 97.62 77 GLN A C 1
ATOM 575 O O . GLN A 1 77 ? -0.966 -33.625 -17.297 1 97.62 77 GLN A O 1
ATOM 580 N N . VAL A 1 78 ? -2.875 -34.812 -17.297 1 97.38 78 VAL A N 1
ATOM 581 C CA . VAL A 1 78 ? -3.242 -34.5 -15.914 1 97.38 78 VAL A CA 1
ATOM 582 C C . VAL A 1 78 ? -3.35 -35.781 -15.094 1 97.38 78 VAL A C 1
ATOM 584 O O . VAL A 1 78 ? -4.145 -36.656 -15.414 1 97.38 78 VAL A O 1
ATOM 587 N N . HIS A 1 79 ? -2.512 -35.906 -14.039 1 95.12 79 HIS A N 1
ATOM 588 C CA . HIS A 1 79 ? -2.564 -37.031 -13.109 1 95.12 79 HIS A CA 1
ATOM 589 C C . HIS A 1 79 ? -3.176 -36.625 -11.781 1 95.12 79 HIS A C 1
ATOM 591 O O . HIS A 1 79 ? -2.752 -35.625 -11.18 1 95.12 79 HIS A O 1
ATOM 597 N N . TYR A 1 80 ? -4.18 -37.312 -11.43 1 91.25 80 TYR A N 1
ATOM 598 C CA . TYR A 1 80 ? -4.879 -36.969 -10.203 1 91.25 80 TYR A CA 1
ATOM 599 C C . TYR A 1 80 ? -5.422 -38.219 -9.516 1 91.25 80 TYR A C 1
ATOM 601 O O . TYR A 1 80 ? -5.273 -39.312 -10.023 1 91.25 80 TYR A O 1
ATOM 609 N N . SER A 1 81 ? -5.852 -37.969 -8.289 1 83.94 81 SER A N 1
ATOM 610 C CA . SER A 1 81 ? -6.469 -39.062 -7.551 1 83.94 81 SER A CA 1
ATOM 611 C C . SER A 1 81 ? -7.934 -38.75 -7.238 1 83.94 81 SER A C 1
ATOM 613 O O . SER A 1 81 ? -8.305 -37.594 -7.012 1 83.94 81 SER A O 1
ATOM 615 N N . GLU A 1 82 ? -8.688 -39.781 -7.41 1 81.94 82 GLU A N 1
ATOM 616 C CA . GLU A 1 82 ? -10.102 -39.625 -7.078 1 81.94 82 GLU A CA 1
ATOM 617 C C . GLU A 1 82 ? -10.516 -40.656 -6.02 1 81.94 82 GLU A C 1
ATOM 619 O O . GLU A 1 82 ? -9.922 -41.719 -5.914 1 81.94 82 GLU A O 1
ATOM 624 N N . GLY A 1 83 ? -11.359 -40.25 -5.207 1 76.25 83 GLY A N 1
ATOM 625 C CA . GLY A 1 83 ? -11.961 -41.125 -4.215 1 76.25 83 GLY A CA 1
ATOM 626 C C . GLY A 1 83 ? -13.328 -40.656 -3.76 1 76.25 83 GLY A C 1
ATOM 627 O O . GLY A 1 83 ? -13.938 -39.781 -4.402 1 76.25 83 GLY A O 1
ATOM 628 N N . GLU A 1 84 ? -13.82 -41.344 -2.822 1 73.06 84 GLU A N 1
ATOM 629 C CA . GLU A 1 84 ? -15.156 -41.031 -2.324 1 73.06 84 GLU A CA 1
ATOM 630 C C . GLU A 1 84 ? -15.266 -39.594 -1.862 1 73.06 84 GLU A C 1
ATOM 632 O O . GLU A 1 84 ? -16.297 -38.938 -2.059 1 73.06 84 GLU A O 1
ATOM 637 N N . GLN A 1 85 ? -14.125 -39.219 -1.444 1 74.5 85 GLN A N 1
ATOM 638 C CA . GLN A 1 85 ? -14.18 -37.875 -0.834 1 74.5 85 GLN A CA 1
ATOM 639 C C . GLN A 1 85 ? -13.648 -36.812 -1.789 1 74.5 85 GLN A C 1
ATOM 641 O O . GLN A 1 85 ? -13.805 -35.625 -1.538 1 74.5 85 GLN A O 1
ATOM 646 N N . TYR A 1 86 ? -13.109 -37.219 -2.826 1 78.19 86 TYR A N 1
ATOM 647 C CA . TYR A 1 86 ? -12.508 -36.281 -3.77 1 78.19 86 TYR A CA 1
ATOM 648 C C . TYR A 1 86 ? -13.023 -36.5 -5.184 1 78.19 86 TYR A C 1
ATOM 650 O O . TYR A 1 86 ? -13.109 -37.656 -5.633 1 78.19 86 TYR A O 1
ATOM 658 N N . SER A 1 87 ? -13.562 -35.438 -5.684 1 83.94 87 SER A N 1
ATOM 659 C CA . SER A 1 87 ? -14 -35.531 -7.074 1 83.94 87 SER A CA 1
ATOM 660 C C . SER A 1 87 ? -13.234 -34.531 -7.957 1 83.94 87 SER A C 1
ATOM 662 O O . SER A 1 87 ? -12.812 -33.5 -7.488 1 83.94 87 SER A O 1
ATOM 664 N N . CYS A 1 88 ? -12.938 -35 -9.141 1 89 88 CYS A N 1
ATOM 665 C CA . CYS A 1 88 ? -12.266 -34.188 -10.133 1 89 88 CYS A CA 1
ATOM 666 C C . CYS A 1 88 ? -13.109 -34.031 -11.398 1 89 88 CYS A C 1
ATOM 668 O O . CYS A 1 88 ? -13.539 -35.031 -11.969 1 89 88 CYS A O 1
ATOM 670 N N . GLU A 1 89 ? -13.477 -32.844 -11.742 1 93 89 GLU A N 1
ATOM 671 C CA . GLU A 1 89 ? -14.156 -32.531 -13 1 93 89 GLU A CA 1
ATOM 672 C C . GLU A 1 89 ? -13.188 -31.984 -14.039 1 93 89 GLU A C 1
ATOM 674 O O . GLU A 1 89 ? -12.562 -30.938 -13.812 1 93 89 GLU A O 1
ATOM 679 N N . ILE A 1 90 ? -13.031 -32.656 -15.172 1 95.62 90 ILE A N 1
ATOM 680 C CA . ILE A 1 90 ? -12.117 -32.25 -16.234 1 95.62 90 ILE A CA 1
ATOM 681 C C . ILE A 1 90 ? -12.898 -32.031 -17.531 1 95.62 90 ILE A C 1
ATOM 683 O O . ILE A 1 90 ? -13.758 -32.812 -17.891 1 95.62 90 ILE A O 1
ATOM 687 N N . SER A 1 91 ? -12.672 -30.891 -18.172 1 96.44 91 SER A N 1
ATOM 688 C CA . SER A 1 91 ? -13.281 -30.594 -19.469 1 96.44 91 SER A CA 1
ATOM 689 C C . SER A 1 91 ? -12.289 -29.906 -20.391 1 96.44 91 SER A C 1
ATOM 691 O O . SER A 1 91 ? -11.461 -29.109 -19.953 1 96.44 91 SER A O 1
ATOM 693 N N . ALA A 1 92 ? -12.234 -30.281 -21.672 1 96.5 92 ALA A N 1
ATOM 694 C CA . ALA A 1 92 ? -11.484 -29.625 -22.734 1 96.5 92 ALA A CA 1
ATOM 695 C C . ALA A 1 92 ? -12.422 -29.125 -23.828 1 96.5 92 ALA A C 1
ATOM 697 O O . ALA A 1 92 ? -12.844 -29.906 -24.688 1 96.5 92 ALA A O 1
ATOM 698 N N . GLU A 1 93 ? -12.789 -27.844 -23.672 1 96 93 GLU A N 1
ATOM 699 C CA . GLU A 1 93 ? -13.734 -27.25 -24.625 1 96 93 GLU A CA 1
ATOM 700 C C . GLU A 1 93 ? -13.25 -25.891 -25.125 1 96 93 GLU A C 1
ATOM 702 O O . GLU A 1 93 ? -12.734 -25.094 -24.344 1 96 93 GLU A O 1
ATOM 707 N N . ASN A 1 94 ? -13.328 -25.688 -26.438 1 96.62 94 ASN A N 1
ATOM 708 C CA . ASN A 1 94 ? -13.047 -24.391 -27.047 1 96.62 94 ASN A CA 1
ATOM 709 C C . ASN A 1 94 ? -11.641 -23.906 -26.719 1 96.62 94 ASN A C 1
ATOM 711 O O . ASN A 1 94 ? -11.445 -22.734 -26.359 1 96.62 94 ASN A O 1
ATOM 715 N N . GLY A 1 95 ? -10.758 -24.859 -26.688 1 97.38 95 GLY A N 1
ATOM 716 C CA . GLY A 1 95 ? -9.359 -24.531 -26.5 1 97.38 95 GLY A CA 1
ATOM 717 C C . GLY A 1 95 ? -8.969 -24.359 -25.031 1 97.38 95 GLY A C 1
ATOM 718 O O . GLY A 1 95 ? -7.84 -23.984 -24.734 1 97.38 95 GLY A O 1
ATOM 719 N N . MET A 1 96 ? -9.883 -24.641 -24.141 1 98.12 96 MET A N 1
ATOM 720 C CA . MET A 1 96 ? -9.609 -24.484 -22.703 1 98.12 96 MET A CA 1
ATOM 721 C C . MET A 1 96 ? -9.68 -25.844 -22 1 98.12 96 MET A C 1
ATOM 723 O O . MET A 1 96 ? -10.695 -26.531 -22.078 1 98.12 96 MET A O 1
ATOM 727 N N . LEU A 1 97 ? -8.586 -26.266 -21.375 1 98.31 97 LEU A N 1
ATOM 728 C CA . LEU A 1 97 ? -8.578 -27.391 -20.469 1 98.31 97 LEU A CA 1
ATOM 729 C C . LEU A 1 97 ? -8.867 -26.953 -19.031 1 98.31 97 LEU A C 1
ATOM 731 O O . LEU A 1 97 ? -8.102 -26.172 -18.453 1 98.31 97 LEU A O 1
ATOM 735 N N . SER A 1 98 ? -9.977 -27.344 -18.453 1 98.19 98 SER A N 1
ATOM 736 C CA . SER A 1 98 ? -10.359 -26.984 -17.094 1 98.19 98 SER A CA 1
ATOM 737 C C . SER A 1 98 ? -10.359 -28.219 -16.188 1 98.19 98 SER A C 1
ATOM 739 O O . SER A 1 98 ? -10.961 -29.234 -16.516 1 98.19 98 SER A O 1
ATOM 741 N N . VAL A 1 99 ? -9.664 -28.094 -15.086 1 96.62 99 VAL A N 1
ATOM 742 C CA . VAL A 1 99 ? -9.625 -29.156 -14.078 1 96.62 99 VAL A CA 1
ATOM 743 C C . VAL A 1 99 ? -10.062 -28.594 -12.727 1 96.62 99 VAL A C 1
ATOM 745 O O . VAL A 1 99 ? -9.461 -27.641 -12.211 1 96.62 99 VAL A O 1
ATOM 748 N N . ASP A 1 100 ? -11.07 -29.109 -12.141 1 95 100 ASP A N 1
ATOM 749 C CA . ASP A 1 100 ? -11.602 -28.656 -10.859 1 95 100 ASP A CA 1
ATOM 750 C C . ASP A 1 100 ? -11.641 -29.797 -9.844 1 95 100 ASP A C 1
ATOM 752 O O . ASP A 1 100 ? -12.414 -30.75 -10 1 95 100 ASP A O 1
ATOM 756 N N . PHE A 1 101 ? -10.734 -29.609 -8.844 1 90.5 101 PHE A N 1
ATOM 757 C CA . PHE A 1 101 ? -10.68 -30.609 -7.781 1 90.5 101 PHE A CA 1
ATOM 758 C C . PHE A 1 101 ? -11.391 -30.109 -6.531 1 90.5 101 PHE A C 1
ATOM 760 O O . PHE A 1 101 ? -11.055 -29.047 -6 1 90.5 101 PHE A O 1
ATOM 767 N N . LYS A 1 102 ? -12.305 -30.844 -6.109 1 82 102 LYS A N 1
ATOM 768 C CA . LYS A 1 102 ? -13.062 -30.438 -4.926 1 82 102 LYS A CA 1
ATOM 769 C C . LYS A 1 102 ? -13.031 -31.531 -3.857 1 82 102 LYS A C 1
ATOM 771 O O . LYS A 1 102 ? -13.094 -32.719 -4.172 1 82 102 LYS A O 1
ATOM 776 N N . ASN A 1 103 ? -12.836 -31.031 -2.654 1 75.69 103 ASN A N 1
ATOM 777 C CA . ASN A 1 103 ? -12.969 -31.906 -1.497 1 75.69 103 ASN A CA 1
ATOM 778 C C . ASN A 1 103 ? -14.414 -31.984 -1.014 1 75.69 103 ASN A C 1
ATOM 780 O O . ASN A 1 103 ? -14.984 -30.984 -0.594 1 75.69 103 ASN A O 1
ATOM 784 N N . ARG A 1 104 ? -14.984 -33.062 -1.213 1 67.19 104 ARG A N 1
ATOM 785 C CA . ARG A 1 104 ? -16.359 -33.281 -0.797 1 67.19 104 ARG A CA 1
ATOM 786 C C . ARG A 1 104 ? -16.438 -33.969 0.566 1 67.19 104 ARG A C 1
ATOM 788 O O . ARG A 1 104 ? -17.453 -34.562 0.917 1 67.19 104 ARG A O 1
ATOM 795 N N . ALA A 1 105 ? -15.281 -33.906 1.2 1 61.16 105 ALA A N 1
ATOM 796 C CA . ALA A 1 105 ? -15.297 -34.562 2.506 1 61.16 105 ALA A CA 1
ATOM 797 C C . ALA A 1 105 ? -16.266 -33.875 3.455 1 61.16 105 ALA A C 1
ATOM 799 O O . ALA A 1 105 ? -16.438 -32.625 3.4 1 61.16 105 ALA A O 1
ATOM 800 N N . ARG A 1 106 ? -17.156 -34.688 3.941 1 57.03 106 ARG A N 1
ATOM 801 C CA . ARG A 1 106 ? -18.109 -34.219 4.945 1 57.03 106 ARG A CA 1
ATOM 802 C C . ARG A 1 106 ? -17.484 -34.219 6.336 1 57.03 106 ARG A C 1
ATOM 804 O O . ARG A 1 106 ? -16.516 -34.969 6.59 1 57.03 106 ARG A O 1
ATOM 811 N N . TRP A 1 107 ? -17.906 -33.312 7.137 1 55.25 107 TRP A N 1
ATOM 812 C CA . TRP A 1 107 ? -17.406 -33.156 8.5 1 55.25 107 TRP A CA 1
ATOM 813 C C . TRP A 1 107 ? -17.328 -34.531 9.195 1 55.25 107 TRP A C 1
ATOM 815 O O . TRP A 1 107 ? -16.453 -34.75 10.016 1 55.25 107 TRP A O 1
ATOM 825 N N . PHE A 1 108 ? -18.281 -35.344 8.938 1 53.12 108 PHE A N 1
ATOM 826 C CA . PHE A 1 108 ? -18.375 -36.594 9.641 1 53.12 108 PHE A CA 1
ATOM 827 C C . PHE A 1 108 ? -17.359 -37.594 9.078 1 53.12 108 PHE A C 1
ATOM 829 O O . PHE A 1 108 ? -17.125 -38.656 9.672 1 53.12 108 PHE A O 1
ATOM 836 N N . ASP A 1 109 ? -16.938 -37.281 7.91 1 54.81 109 ASP A N 1
ATOM 837 C CA . ASP A 1 109 ? -15.906 -38.156 7.355 1 54.81 109 ASP A CA 1
ATOM 838 C C . ASP A 1 109 ? -14.641 -38.125 8.203 1 54.81 109 ASP A C 1
ATOM 840 O O . ASP A 1 109 ? -13.891 -39.094 8.25 1 54.81 109 ASP A O 1
ATOM 844 N N . THR A 1 110 ? -14.414 -36.938 8.734 1 51.09 110 THR A N 1
ATOM 845 C CA . THR A 1 110 ? -13.297 -36.844 9.68 1 51.09 110 THR A CA 1
ATOM 846 C C . THR A 1 110 ? -13.453 -37.875 10.805 1 51.09 110 THR A C 1
ATOM 848 O O . THR A 1 110 ? -12.461 -38.438 11.258 1 51.09 110 THR A O 1
ATOM 851 N N . PHE A 1 111 ? -14.695 -37.969 11.273 1 51.75 111 PHE A N 1
ATOM 852 C CA . PHE A 1 111 ? -14.953 -38.938 12.328 1 51.75 111 PHE A CA 1
ATOM 853 C C . PHE A 1 111 ? -14.836 -40.344 11.797 1 51.75 111 PHE A C 1
ATOM 855 O O . PHE A 1 111 ? -14.359 -41.25 12.492 1 51.75 111 PHE A O 1
ATOM 862 N N . ARG A 1 112 ? -15.406 -40.562 10.648 1 47.94 112 ARG A N 1
ATOM 863 C CA . ARG A 1 112 ? -15.453 -41.938 10.094 1 47.94 112 ARG A CA 1
ATOM 864 C C . ARG A 1 112 ? -14.047 -42.406 9.75 1 47.94 112 ARG A C 1
ATOM 866 O O . ARG A 1 112 ? -13.719 -43.594 9.992 1 47.94 112 ARG A O 1
ATOM 873 N N . TYR A 1 113 ? -13.289 -41.656 8.992 1 52.12 113 TYR A N 1
ATOM 874 C CA . TYR A 1 113 ? -12.016 -42.188 8.508 1 52.12 113 TYR A CA 1
ATOM 875 C C . TYR A 1 113 ? -10.898 -41.875 9.492 1 52.12 113 TYR A C 1
ATOM 877 O O . TYR A 1 113 ? -9.766 -42.344 9.336 1 52.12 113 TYR A O 1
ATOM 885 N N . GLY A 1 114 ? -11.289 -41.625 10.844 1 45.88 114 GLY A N 1
ATOM 886 C CA . GLY A 1 114 ? -10.398 -41.375 11.969 1 45.88 114 GLY A CA 1
ATOM 887 C C . GLY A 1 114 ? -9.586 -40.094 11.812 1 45.88 114 GLY A C 1
ATOM 888 O O . GLY A 1 114 ? -9.5 -39.562 10.719 1 45.88 114 GLY A O 1
ATOM 889 N N . ILE A 1 115 ? -9.25 -39.469 12.891 1 43.72 115 ILE A N 1
ATOM 890 C CA . ILE A 1 115 ? -8.469 -38.25 13.062 1 43.72 115 ILE A CA 1
ATOM 891 C C . ILE A 1 115 ? -7.219 -38.312 12.188 1 43.72 115 ILE A C 1
ATOM 893 O O . ILE A 1 115 ? -6.508 -37.312 12.031 1 43.72 115 ILE A O 1
ATOM 897 N N . PHE A 1 116 ? -6.77 -39.469 11.844 1 40.03 116 PHE A N 1
ATOM 898 C CA . PHE A 1 116 ? -5.473 -39.688 11.203 1 40.03 116 PHE A CA 1
ATOM 899 C C . PHE A 1 116 ? -5.598 -39.562 9.688 1 40.03 116 PHE A C 1
ATOM 901 O O . PHE A 1 116 ? -4.641 -39.844 8.961 1 40.03 116 PHE A O 1
ATOM 908 N N . LYS A 1 117 ? -6.73 -39.469 9.094 1 48.12 117 LYS A N 1
ATOM 909 C CA . LYS A 1 117 ? -6.977 -39.406 7.656 1 48.12 117 LYS A CA 1
ATOM 910 C C . LYS A 1 117 ? -6.098 -38.344 6.992 1 48.12 117 LYS A C 1
ATOM 912 O O . LYS A 1 117 ? -5.656 -38.5 5.855 1 48.12 117 LYS A O 1
ATOM 917 N N . ASP A 1 118 ? -5.926 -37.312 7.719 1 46.44 118 ASP A N 1
ATOM 918 C CA . ASP A 1 118 ? -5.312 -36.125 7.113 1 46.44 118 ASP A CA 1
ATOM 919 C C . ASP A 1 118 ? -3.84 -36.375 6.805 1 46.44 118 ASP A C 1
ATOM 921 O O . ASP A 1 118 ? -3.223 -35.625 6.059 1 46.44 118 ASP A O 1
ATOM 925 N N . PHE A 1 119 ? -3.363 -37.5 7.449 1 42.31 119 PHE A N 1
ATOM 926 C CA . PHE A 1 119 ? -1.93 -37.688 7.277 1 42.31 119 PHE A CA 1
ATOM 927 C C . PHE A 1 119 ? -1.623 -38.281 5.902 1 42.31 119 PHE A C 1
ATOM 929 O O . PHE A 1 119 ? -0.519 -38.094 5.383 1 42.31 119 PHE A O 1
ATOM 936 N N . ASN A 1 120 ? -2.549 -39.062 5.352 1 44.44 120 ASN A N 1
ATOM 937 C CA . ASN A 1 120 ? -2.205 -39.719 4.086 1 44.44 120 ASN A CA 1
ATOM 938 C C . ASN A 1 120 ? -2.381 -38.75 2.91 1 44.44 120 ASN A C 1
ATOM 940 O O . ASN A 1 120 ? -2.096 -39.094 1.767 1 44.44 120 ASN A O 1
ATOM 944 N N . PHE A 1 121 ? -2.996 -37.656 3.133 1 47.97 121 PHE A N 1
ATOM 945 C CA . PHE A 1 121 ? -3.242 -36.688 2.1 1 47.97 121 PHE A CA 1
ATOM 946 C C . PHE A 1 121 ? -1.954 -35.938 1.73 1 47.97 121 PHE A C 1
ATOM 948 O O . PHE A 1 121 ? -1.909 -35.219 0.738 1 47.97 121 PHE A O 1
ATOM 955 N N . VAL A 1 122 ? -0.958 -36.125 2.615 1 48.25 122 VAL A N 1
ATOM 956 C CA . VAL A 1 122 ? 0.247 -35.312 2.5 1 48.25 122 VAL A CA 1
ATOM 957 C C . VAL A 1 122 ? 0.933 -35.594 1.165 1 48.25 122 VAL A C 1
ATOM 959 O O . VAL A 1 122 ? 1.532 -34.688 0.57 1 48.25 122 VAL A O 1
ATOM 962 N N . ASP A 1 123 ? 0.623 -36.844 0.524 1 60.31 123 ASP A N 1
ATOM 963 C CA . ASP A 1 123 ? 1.485 -37.094 -0.625 1 60.31 123 ASP A CA 1
ATOM 964 C C . ASP A 1 123 ? 0.706 -37 -1.933 1 60.31 123 ASP A C 1
ATOM 966 O O . ASP A 1 123 ? 1.226 -37.312 -3.002 1 60.31 123 ASP A O 1
ATOM 970 N N . ARG A 1 124 ? -0.505 -36.344 -1.865 1 79.06 124 ARG A N 1
ATOM 971 C CA . ARG A 1 124 ? -1.283 -36.312 -3.1 1 79.06 124 ARG A CA 1
ATOM 972 C C . ARG A 1 124 ? -1.158 -34.938 -3.766 1 79.06 124 ARG A C 1
ATOM 974 O O . ARG A 1 124 ? -0.998 -33.906 -3.086 1 79.06 124 ARG A O 1
ATOM 981 N N . GLN A 1 125 ? -1.127 -35 -5.152 1 91.12 125 GLN A N 1
ATOM 982 C CA . GLN A 1 125 ? -0.977 -33.781 -5.953 1 91.12 125 GLN A CA 1
ATOM 983 C C . GLN A 1 125 ? -1.709 -33.938 -7.285 1 91.12 125 GLN A C 1
ATOM 985 O O . GLN A 1 125 ? -2.055 -35.031 -7.707 1 91.12 125 GLN A O 1
ATOM 990 N N . ILE A 1 126 ? -2.074 -32.844 -7.758 1 94.69 126 ILE A N 1
ATOM 991 C CA . ILE A 1 126 ? -2.447 -32.75 -9.164 1 94.69 126 ILE A CA 1
ATOM 992 C C . ILE A 1 126 ? -1.213 -32.438 -10.008 1 94.69 126 ILE A C 1
ATOM 994 O O . ILE A 1 126 ? -0.631 -31.359 -9.875 1 94.69 126 ILE A O 1
ATOM 998 N N . LEU A 1 127 ? -0.852 -33.438 -10.781 1 96.62 127 LEU A N 1
ATOM 999 C CA . LEU A 1 127 ? 0.311 -33.25 -11.648 1 96.62 127 LEU A CA 1
ATOM 1000 C C . LEU A 1 127 ? -0.116 -32.938 -13.078 1 96.62 127 LEU A C 1
ATOM 1002 O O . LEU A 1 127 ? -0.823 -33.75 -13.703 1 96.62 127 LEU A O 1
ATOM 1006 N N . VAL A 1 128 ? 0.313 -31.797 -13.539 1 98.06 128 VAL A N 1
ATOM 1007 C CA . VAL A 1 128 ? 0.038 -31.422 -14.922 1 98.06 128 VAL A CA 1
ATOM 1008 C C . VAL A 1 128 ? 1.334 -31.422 -15.727 1 98.06 128 VAL A C 1
ATOM 1010 O O . VAL A 1 128 ? 2.305 -30.75 -15.359 1 98.06 128 VAL A O 1
ATOM 1013 N N . GLU A 1 129 ? 1.32 -32.188 -16.797 1 98.31 129 GLU A N 1
ATOM 1014 C CA . GLU A 1 129 ? 2.457 -32.25 -17.703 1 98.31 129 GLU A CA 1
ATOM 1015 C C . GLU A 1 129 ? 2.121 -31.609 -19.047 1 98.31 129 GLU A C 1
ATOM 1017 O O . GLU A 1 129 ? 1.125 -31.969 -19.688 1 98.31 129 GLU A O 1
ATOM 1022 N N . VAL A 1 130 ? 2.986 -30.734 -19.469 1 98.44 130 VAL A N 1
ATOM 1023 C CA . VAL A 1 130 ? 2.744 -30.062 -20.734 1 98.44 130 VAL A CA 1
ATOM 1024 C C . VAL A 1 130 ? 3.93 -30.266 -21.672 1 98.44 130 VAL A C 1
ATOM 1026 O O . VAL A 1 130 ? 5.078 -30.312 -21.234 1 98.44 130 VAL A O 1
ATOM 1029 N N . PRO A 1 131 ? 3.65 -30.328 -22.922 1 97.81 131 PRO A N 1
ATOM 1030 C CA . PRO A 1 131 ? 4.758 -30.422 -23.875 1 97.81 131 PRO A CA 1
ATOM 1031 C C . PRO A 1 131 ? 5.699 -29.219 -23.797 1 97.81 131 PRO A C 1
ATOM 1033 O O . PRO A 1 131 ? 5.262 -28.109 -23.531 1 97.81 131 PRO A O 1
ATOM 1036 N N . ALA A 1 132 ? 6.918 -29.5 -24.141 1 94.25 132 ALA A N 1
ATOM 1037 C CA . ALA A 1 132 ? 7.949 -28.484 -24.031 1 94.25 132 ALA A CA 1
ATOM 1038 C C . ALA A 1 132 ? 7.648 -27.312 -24.969 1 94.25 132 ALA A C 1
ATOM 1040 O O . ALA A 1 132 ? 8.039 -26.172 -24.688 1 94.25 132 ALA A O 1
ATOM 1041 N N . ASP A 1 133 ? 6.941 -27.625 -25.969 1 93.75 133 ASP A N 1
ATOM 1042 C CA . ASP A 1 133 ? 6.684 -26.578 -26.969 1 93.75 133 ASP A CA 1
ATOM 1043 C C . ASP A 1 133 ? 5.289 -25.984 -26.781 1 93.75 133 ASP A C 1
ATOM 1045 O O . ASP A 1 133 ? 4.824 -25.203 -27.625 1 93.75 133 ASP A O 1
ATOM 1049 N N . TYR A 1 134 ? 4.637 -26.297 -25.734 1 96 134 TYR A N 1
ATOM 1050 C CA . TYR A 1 134 ? 3.334 -25.703 -25.438 1 96 134 TYR A CA 1
ATOM 1051 C C . TYR A 1 134 ? 3.459 -24.203 -25.188 1 96 134 TYR A C 1
ATOM 1053 O O . TYR A 1 134 ? 4.289 -23.766 -24.391 1 96 134 TYR A O 1
ATOM 1061 N N . SER A 1 135 ? 2.633 -23.438 -25.844 1 93.75 135 SER A N 1
ATOM 1062 C CA . SER A 1 135 ? 2.779 -21.984 -25.766 1 93.75 135 SER A CA 1
ATOM 1063 C C . SER A 1 135 ? 1.477 -21.328 -25.328 1 93.75 135 SER A C 1
ATOM 1065 O O . SER A 1 135 ? 1.201 -20.188 -25.719 1 93.75 135 SER A O 1
ATOM 1067 N N . GLY A 1 136 ? 0.658 -22.016 -24.656 1 97.5 136 GLY A N 1
ATOM 1068 C CA . GLY A 1 136 ? -0.587 -21.438 -24.172 1 97.5 136 GLY A CA 1
ATOM 1069 C C . GLY A 1 136 ? -0.465 -20.828 -22.781 1 97.5 136 GLY A C 1
ATOM 1070 O O . GLY A 1 136 ? 0.634 -20.75 -22.234 1 97.5 136 GLY A O 1
ATOM 1071 N N . ALA A 1 137 ? -1.634 -20.297 -22.297 1 98.62 137 ALA A N 1
ATOM 1072 C CA . ALA A 1 137 ? -1.697 -19.719 -20.953 1 98.62 137 ALA A CA 1
ATOM 1073 C C . ALA A 1 137 ? -2.053 -20.766 -19.906 1 98.62 137 ALA A C 1
ATOM 1075 O O . ALA A 1 137 ? -2.795 -21.703 -20.203 1 98.62 137 ALA A O 1
ATOM 1076 N N . VAL A 1 138 ? -1.476 -20.625 -18.734 1 98.81 138 VAL A N 1
ATOM 1077 C CA . VAL A 1 138 ? -1.774 -21.547 -17.641 1 98.81 138 VAL A CA 1
ATOM 1078 C C . VAL A 1 138 ? -2.172 -20.766 -16.391 1 98.81 138 VAL A C 1
ATOM 1080 O O . VAL A 1 138 ? -1.459 -19.844 -15.977 1 98.81 138 VAL A O 1
ATOM 1083 N N . ARG A 1 139 ? -3.301 -21.078 -15.82 1 98.88 139 ARG A N 1
ATOM 1084 C CA . ARG A 1 139 ? -3.783 -20.547 -14.555 1 98.88 139 ARG A CA 1
ATOM 1085 C C . ARG A 1 139 ? -3.916 -21.641 -13.508 1 98.88 139 ARG A C 1
ATOM 1087 O O . ARG A 1 139 ? -4.68 -22.594 -13.68 1 98.88 139 ARG A O 1
ATOM 1094 N N . LEU A 1 140 ? -3.162 -21.516 -12.461 1 98.88 140 LEU A N 1
ATOM 1095 C CA . LEU A 1 140 ? -3.189 -22.453 -11.344 1 98.88 140 LEU A CA 1
ATOM 1096 C C . LEU A 1 140 ? -3.727 -21.797 -10.086 1 98.88 140 LEU A C 1
ATOM 1098 O O . LEU A 1 140 ? -3.121 -20.859 -9.562 1 98.88 140 LEU A O 1
ATOM 1102 N N . HIS A 1 141 ? -4.812 -22.266 -9.609 1 98.31 141 HIS A N 1
ATOM 1103 C CA . HIS A 1 141 ? -5.441 -21.703 -8.422 1 98.31 141 HIS A CA 1
ATOM 1104 C C . HIS A 1 141 ? -5.605 -22.75 -7.332 1 98.31 141 HIS A C 1
ATOM 1106 O O . HIS A 1 141 ? -6.211 -23.797 -7.559 1 98.31 141 HIS A O 1
ATOM 1112 N N . ASN A 1 142 ? -5.031 -22.484 -6.188 1 96.5 142 ASN A N 1
ATOM 1113 C CA . ASN A 1 142 ? -5.223 -23.312 -5 1 96.5 142 ASN A CA 1
ATOM 1114 C C . ASN A 1 142 ? -5.648 -22.469 -3.797 1 96.5 142 ASN A C 1
ATOM 1116 O O . ASN A 1 142 ? -5.434 -21.266 -3.77 1 96.5 142 ASN A O 1
ATOM 1120 N N . GLU A 1 143 ? -6.285 -23.062 -2.891 1 93.12 143 GLU A N 1
ATOM 1121 C CA . GLU A 1 143 ? -6.656 -22.328 -1.686 1 93.12 143 GLU A CA 1
ATOM 1122 C C . GLU A 1 143 ? -5.645 -22.547 -0.566 1 93.12 143 GLU A C 1
ATOM 1124 O O . GLU A 1 143 ? -4.961 -21.625 -0.142 1 93.12 143 GLU A O 1
ATOM 1129 N N . ASN A 1 144 ? -5.449 -23.859 -0.167 1 91.5 144 ASN A N 1
ATOM 1130 C CA . ASN A 1 144 ? -4.699 -24.109 1.059 1 91.5 144 ASN A CA 1
ATOM 1131 C C . ASN A 1 144 ? -3.572 -25.109 0.83 1 91.5 144 ASN A C 1
ATOM 1133 O O . ASN A 1 144 ? -3.113 -25.75 1.771 1 91.5 144 ASN A O 1
ATOM 1137 N N . ALA A 1 145 ? -3.24 -25.328 -0.41 1 92.56 145 ALA A N 1
ATOM 1138 C CA . ALA A 1 145 ? -2.086 -26.172 -0.735 1 92.56 145 ALA A CA 1
ATOM 1139 C C . ALA A 1 145 ? -1.152 -25.453 -1.711 1 92.56 145 ALA A C 1
ATOM 1141 O O . ALA A 1 145 ? -1.554 -24.5 -2.377 1 92.56 145 ALA A O 1
ATOM 1142 N N . PRO A 1 146 ? 0.095 -25.953 -1.8 1 97.31 146 PRO A N 1
ATOM 1143 C CA . PRO A 1 146 ? 1.095 -25.219 -2.582 1 97.31 146 PRO A CA 1
ATOM 1144 C C . PRO A 1 146 ? 0.937 -25.438 -4.086 1 97.31 146 PRO A C 1
ATOM 1146 O O . PRO A 1 146 ? 0.267 -26.375 -4.516 1 97.31 146 PRO A O 1
ATOM 1149 N N . ILE A 1 147 ? 1.473 -24.531 -4.832 1 98.62 147 ILE A N 1
ATOM 1150 C CA . ILE A 1 147 ? 1.644 -24.625 -6.277 1 98.62 147 ILE A CA 1
ATOM 1151 C C . ILE A 1 147 ? 3.131 -24.641 -6.621 1 98.62 147 ILE A C 1
ATOM 1153 O O . ILE A 1 147 ? 3.895 -23.797 -6.133 1 98.62 147 ILE A O 1
ATOM 1157 N N . ARG A 1 148 ? 3.545 -25.594 -7.402 1 98.81 148 ARG A N 1
ATOM 1158 C CA . ARG A 1 148 ? 4.926 -25.688 -7.867 1 98.81 148 ARG A CA 1
ATOM 1159 C C . ARG A 1 148 ? 4.984 -25.781 -9.391 1 98.81 148 ARG A C 1
ATOM 1161 O O . ARG A 1 148 ? 4.301 -26.625 -9.992 1 98.81 148 ARG A O 1
ATOM 1168 N N . VAL A 1 149 ? 5.789 -24.938 -9.992 1 98.81 149 VAL A N 1
ATOM 1169 C CA . VAL A 1 149 ? 5.984 -24.906 -11.438 1 98.81 149 VAL A CA 1
ATOM 1170 C C . VAL A 1 149 ? 7.469 -25.062 -11.766 1 98.81 149 VAL A C 1
ATOM 1172 O O . VAL A 1 149 ? 8.305 -24.328 -11.219 1 98.81 149 VAL A O 1
ATOM 1175 N N . ASN A 1 150 ? 7.762 -26 -12.648 1 98.5 150 ASN A N 1
ATOM 1176 C CA . ASN A 1 150 ? 9.164 -26.203 -13 1 98.5 150 ASN A CA 1
ATOM 1177 C C . ASN A 1 150 ? 9.359 -26.344 -14.508 1 98.5 150 ASN A C 1
ATOM 1179 O O . ASN A 1 150 ? 8.648 -27.109 -15.164 1 98.5 150 ASN A O 1
ATOM 1183 N N . ASP A 1 151 ? 10.273 -25.609 -15.109 1 98.19 151 ASP A N 1
ATOM 1184 C CA . ASP A 1 151 ? 10.898 -25.875 -16.406 1 98.19 151 ASP A CA 1
ATOM 1185 C C . ASP A 1 151 ? 9.867 -25.781 -17.531 1 98.19 151 ASP A C 1
ATOM 1187 O O . ASP A 1 151 ? 9.781 -26.672 -18.375 1 98.19 151 ASP A O 1
ATOM 1191 N N . VAL A 1 152 ? 9.18 -24.562 -17.516 1 98.19 152 VAL A N 1
ATOM 1192 C CA . VAL A 1 152 ? 8.156 -24.422 -18.547 1 98.19 152 VAL A CA 1
ATOM 1193 C C . VAL A 1 152 ? 8.367 -23.109 -19.312 1 98.19 152 VAL A C 1
ATOM 1195 O O . VAL A 1 152 ? 8.961 -22.172 -18.781 1 98.19 152 VAL A O 1
ATOM 1198 N N . SER A 1 153 ? 7.992 -23.109 -20.562 1 97.69 153 SER A N 1
ATOM 1199 C CA . SER A 1 153 ? 7.879 -21.922 -21.406 1 97.69 153 SER A CA 1
ATOM 1200 C C . SER A 1 153 ? 6.453 -21.734 -21.906 1 97.69 153 SER A C 1
ATOM 1202 O O . SER A 1 153 ? 5.941 -22.562 -22.656 1 97.69 153 SER A O 1
ATOM 1204 N N . LEU A 1 154 ? 5.824 -20.672 -21.438 1 98.06 154 LEU A N 1
ATOM 1205 C CA . LEU A 1 154 ? 4.398 -20.453 -21.656 1 98.06 154 LEU A CA 1
ATOM 1206 C C . LEU A 1 154 ? 4.137 -19.062 -22.203 1 98.06 154 LEU A C 1
ATOM 1208 O O . LEU A 1 154 ? 5.055 -18.234 -22.266 1 98.06 154 LEU A O 1
ATOM 1212 N N . LYS A 1 155 ? 2.9 -18.906 -22.609 1 97.62 155 LYS A N 1
ATOM 1213 C CA . LYS A 1 155 ? 2.473 -17.547 -22.922 1 97.62 155 LYS A CA 1
ATOM 1214 C C . LYS A 1 155 ? 2.326 -16.703 -21.656 1 97.62 155 LYS A C 1
ATOM 1216 O O . LYS A 1 155 ? 2.973 -15.664 -21.531 1 97.62 155 LYS A O 1
ATOM 1221 N N . ASN A 1 156 ? 1.401 -17.125 -20.797 1 98.5 156 ASN A N 1
ATOM 1222 C CA . ASN A 1 156 ? 1.195 -16.531 -19.484 1 98.5 156 ASN A CA 1
ATOM 1223 C C . ASN A 1 156 ? 1.113 -17.594 -18.391 1 98.5 156 ASN A C 1
ATOM 1225 O O . ASN A 1 156 ? 0.608 -18.688 -18.625 1 98.5 156 ASN A O 1
ATOM 1229 N N . LEU A 1 157 ? 1.613 -17.219 -17.219 1 98.88 157 LEU A N 1
ATOM 1230 C CA . LEU A 1 157 ? 1.55 -18.078 -16.047 1 98.88 157 LEU A CA 1
ATOM 1231 C C . LEU A 1 157 ? 0.982 -17.344 -14.852 1 98.88 157 LEU A C 1
ATOM 1233 O O . LEU A 1 157 ? 1.579 -16.359 -14.383 1 98.88 157 LEU A O 1
ATOM 1237 N N . GLU A 1 158 ? -0.165 -17.766 -14.367 1 98.94 158 GLU A N 1
ATOM 1238 C CA . GLU A 1 158 ? -0.79 -17.188 -13.188 1 98.94 158 GLU A CA 1
ATOM 1239 C C . GLU A 1 158 ? -0.966 -18.234 -12.086 1 98.94 158 GLU A C 1
ATOM 1241 O O . GLU A 1 158 ? -1.622 -19.25 -12.289 1 98.94 158 GLU A O 1
ATOM 1246 N N . CYS A 1 159 ? -0.377 -17.953 -10.945 1 98.94 159 CYS A N 1
ATOM 1247 C CA . CYS A 1 159 ? -0.501 -18.828 -9.781 1 98.94 159 CYS A CA 1
ATOM 1248 C C . CYS A 1 159 ? -1.109 -18.062 -8.602 1 98.94 159 CYS A C 1
ATOM 1250 O O . CYS A 1 159 ? -0.631 -16.984 -8.234 1 98.94 159 CYS A O 1
ATOM 1252 N N . GLN A 1 160 ? -2.102 -18.641 -8.008 1 98.69 160 GLN A N 1
ATOM 1253 C CA . GLN A 1 160 ? -2.756 -18 -6.871 1 98.69 160 GLN A CA 1
ATOM 1254 C C . GLN A 1 160 ? -3.068 -19.016 -5.773 1 98.69 160 GLN A C 1
ATOM 1256 O O . GLN A 1 160 ? -3.516 -20.125 -6.059 1 98.69 160 GLN A O 1
ATOM 1261 N N . THR A 1 161 ? -2.762 -18.703 -4.551 1 97.31 161 THR A N 1
ATOM 1262 C CA . THR A 1 161 ? -3.211 -19.453 -3.387 1 97.31 161 THR A CA 1
ATOM 1263 C C . THR A 1 161 ? -3.725 -18.516 -2.297 1 97.31 161 THR A C 1
ATOM 1265 O O . THR A 1 161 ? -3.572 -17.297 -2.398 1 97.31 161 THR A O 1
ATOM 1268 N N . SER A 1 162 ? -4.352 -19.047 -1.302 1 94 162 SER A N 1
ATOM 1269 C CA . SER A 1 162 ? -4.73 -18.234 -0.147 1 94 162 SER A CA 1
ATOM 1270 C C . SER A 1 162 ? -3.693 -18.344 0.966 1 94 162 SER A C 1
ATOM 1272 O O . SER A 1 162 ? -3.213 -17.328 1.475 1 94 162 SER A O 1
ATOM 1274 N N . ASN A 1 163 ? -3.281 -19.578 1.215 1 92.94 163 ASN A N 1
ATOM 1275 C CA . ASN A 1 163 ? -2.539 -19.703 2.465 1 92.94 163 ASN A CA 1
ATOM 1276 C C . ASN A 1 163 ? -1.231 -20.469 2.268 1 92.94 163 ASN A C 1
ATOM 1278 O O . ASN A 1 163 ? -0.497 -20.703 3.227 1 92.94 163 ASN A O 1
ATOM 1282 N N . SER A 1 164 ? -0.983 -20.844 1.031 1 94.19 164 SER A N 1
ATOM 1283 C CA . SER A 1 164 ? 0.182 -21.703 0.861 1 94.19 164 SER A CA 1
ATOM 1284 C C . SER A 1 164 ? 1.186 -21.094 -0.11 1 94.19 164 SER A C 1
ATOM 1286 O O . SER A 1 164 ? 0.921 -20.047 -0.708 1 94.19 164 SER A O 1
ATOM 1288 N N . ALA A 1 165 ? 2.277 -21.828 -0.232 1 98.12 165 ALA A N 1
ATOM 1289 C CA . ALA A 1 165 ? 3.422 -21.297 -0.965 1 98.12 165 ALA A CA 1
ATOM 1290 C C . ALA A 1 165 ? 3.242 -21.469 -2.469 1 98.12 165 ALA A C 1
ATOM 1292 O O . ALA A 1 165 ? 2.529 -22.375 -2.912 1 98.12 165 ALA A O 1
ATOM 1293 N N . ILE A 1 166 ? 3.836 -20.594 -3.209 1 98.81 166 ILE A N 1
ATOM 1294 C CA . ILE A 1 166 ? 3.992 -20.703 -4.656 1 98.81 166 ILE A CA 1
ATOM 1295 C C . ILE A 1 166 ? 5.477 -20.734 -5.012 1 98.81 166 ILE A C 1
ATOM 1297 O O . ILE A 1 166 ? 6.23 -19.828 -4.629 1 98.81 166 ILE A O 1
ATOM 1301 N N . GLU A 1 167 ? 5.898 -21.766 -5.676 1 98.88 167 GLU A N 1
ATOM 1302 C CA . GLU A 1 167 ? 7.285 -21.906 -6.117 1 98.88 167 GLU A CA 1
ATOM 1303 C C . GLU A 1 167 ? 7.367 -22.062 -7.633 1 98.88 167 GLU A C 1
ATOM 1305 O O . GLU A 1 167 ? 6.812 -23.016 -8.195 1 98.88 167 GLU A O 1
ATOM 1310 N N . ILE A 1 168 ? 8.078 -21.172 -8.305 1 98.94 168 ILE A N 1
ATOM 1311 C CA . ILE A 1 168 ? 8.289 -21.219 -9.742 1 98.94 168 ILE A CA 1
ATOM 1312 C C . ILE A 1 168 ? 9.781 -21.281 -10.047 1 98.94 168 ILE A C 1
ATOM 1314 O O . ILE A 1 168 ? 10.531 -20.375 -9.664 1 98.94 168 ILE A O 1
ATOM 1318 N N . GLU A 1 169 ? 10.18 -22.328 -10.711 1 98.81 169 GLU A N 1
ATOM 1319 C CA . GLU A 1 169 ? 11.594 -22.5 -11.047 1 98.81 169 GLU A CA 1
ATOM 1320 C C . GLU A 1 169 ? 11.781 -22.703 -12.555 1 98.81 169 GLU A C 1
ATOM 1322 O O . GLU A 1 169 ? 11.133 -23.562 -13.156 1 98.81 169 GLU A O 1
ATOM 1327 N N . ASN A 1 170 ? 12.609 -21.953 -13.156 1 98.62 170 ASN A N 1
ATOM 1328 C CA . ASN A 1 170 ? 12.977 -22.062 -14.562 1 98.62 170 ASN A CA 1
ATOM 1329 C C . ASN A 1 170 ? 11.758 -21.969 -15.477 1 98.62 170 ASN A C 1
ATOM 1331 O O . ASN A 1 170 ? 11.492 -22.875 -16.25 1 98.62 170 ASN A O 1
ATOM 1335 N N . ALA A 1 171 ? 11.141 -20.766 -15.406 1 98.69 171 ALA A N 1
ATOM 1336 C CA . ALA A 1 171 ? 9.945 -20.531 -16.219 1 98.69 171 ALA A CA 1
ATOM 1337 C C . ALA A 1 171 ? 10.109 -19.266 -17.078 1 98.69 171 ALA A C 1
ATOM 1339 O O . ALA A 1 171 ? 10.703 -18.281 -16.641 1 98.69 171 ALA A O 1
ATOM 1340 N N . THR A 1 172 ? 9.656 -19.375 -18.297 1 98.44 172 THR A N 1
ATOM 1341 C CA . THR A 1 172 ? 9.625 -18.25 -19.203 1 98.44 172 THR A CA 1
ATOM 1342 C C . THR A 1 172 ? 8.203 -17.969 -19.672 1 98.44 172 THR A C 1
ATOM 1344 O O . THR A 1 172 ? 7.48 -18.906 -20.062 1 98.44 172 THR A O 1
ATOM 1347 N N . ALA A 1 173 ? 7.762 -16.734 -19.578 1 98.56 173 ALA A N 1
ATOM 1348 C CA . ALA A 1 173 ? 6.453 -16.328 -20.078 1 98.56 173 ALA A CA 1
ATOM 1349 C C . ALA A 1 173 ? 6.414 -14.828 -20.359 1 98.56 173 ALA A C 1
ATOM 1351 O O . ALA A 1 173 ? 7.359 -14.102 -20.016 1 98.56 173 ALA A O 1
ATOM 1352 N N . GLU A 1 174 ? 5.387 -14.398 -21.031 1 98.44 174 GLU A N 1
ATOM 1353 C CA . GLU A 1 174 ? 5.188 -12.961 -21.172 1 98.44 174 GLU A CA 1
ATOM 1354 C C . GLU A 1 174 ? 4.816 -12.312 -19.844 1 98.44 174 GLU A C 1
ATOM 1356 O O . GLU A 1 174 ? 5.41 -11.305 -19.453 1 98.44 174 GLU A O 1
ATOM 1361 N N . LYS A 1 175 ? 3.871 -12.906 -19.219 1 98.69 175 LYS A N 1
ATOM 1362 C CA . LYS A 1 175 ? 3.451 -12.469 -17.891 1 98.69 175 LYS A CA 1
ATOM 1363 C C . LYS A 1 175 ? 3.543 -13.617 -16.891 1 98.69 175 LYS A C 1
ATOM 1365 O O . LYS A 1 175 ? 3.135 -14.742 -17.172 1 98.69 175 LYS A O 1
ATOM 1370 N N . VAL A 1 176 ? 4.137 -13.336 -15.773 1 98.88 176 VAL A N 1
ATOM 1371 C CA . VAL A 1 176 ? 4.184 -14.266 -14.656 1 98.88 176 VAL A CA 1
ATOM 1372 C C . VAL A 1 176 ? 3.578 -13.617 -13.414 1 98.88 176 VAL A C 1
ATOM 1374 O O . VAL A 1 176 ? 3.99 -12.523 -13.016 1 98.88 176 VAL A O 1
ATOM 1377 N N . SER A 1 177 ? 2.596 -14.258 -12.844 1 98.88 177 SER A N 1
ATOM 1378 C CA . SER A 1 177 ? 1.941 -13.742 -11.641 1 98.88 177 SER A CA 1
ATOM 1379 C C . SER A 1 177 ? 1.884 -14.805 -10.547 1 98.88 177 SER A C 1
ATOM 1381 O O . SER A 1 177 ? 1.417 -15.922 -10.781 1 98.88 177 SER A O 1
ATOM 1383 N N . ALA A 1 178 ? 2.365 -14.484 -9.391 1 98.94 178 ALA A N 1
ATOM 1384 C CA . ALA A 1 178 ? 2.301 -15.32 -8.195 1 98.94 178 ALA A CA 1
ATOM 1385 C C . ALA A 1 178 ? 1.701 -14.555 -7.02 1 98.94 178 ALA A C 1
ATOM 1387 O O . ALA A 1 178 ? 2.359 -13.688 -6.434 1 98.94 178 ALA A O 1
ATOM 1388 N N . ILE A 1 179 ? 0.522 -14.898 -6.621 1 98.75 179 ILE A N 1
ATOM 1389 C CA . ILE A 1 179 ? -0.187 -14.148 -5.594 1 98.75 179 ILE A CA 1
ATOM 1390 C C . ILE A 1 179 ? -0.715 -15.102 -4.527 1 98.75 179 ILE A C 1
ATOM 1392 O O . ILE A 1 179 ? -1.381 -16.094 -4.844 1 98.75 179 ILE A O 1
ATOM 1396 N N . THR A 1 180 ? -0.406 -14.914 -3.309 1 97.75 180 THR A N 1
ATOM 1397 C CA . THR A 1 180 ? -0.924 -15.664 -2.172 1 97.75 180 THR A CA 1
ATOM 1398 C C . THR A 1 180 ? -1.202 -14.742 -0.991 1 97.75 180 THR A C 1
ATOM 1400 O O . THR A 1 180 ? -0.498 -13.75 -0.795 1 97.75 180 THR A O 1
ATOM 1403 N N . SER A 1 181 ? -2.178 -14.969 -0.22 1 94.62 181 SER A N 1
ATOM 1404 C CA . SER A 1 181 ? -2.445 -14.102 0.926 1 94.62 181 SER A CA 1
ATOM 1405 C C . SER A 1 181 ? -1.38 -14.266 2.004 1 94.62 181 SER A C 1
ATOM 1407 O O . SER A 1 181 ? -0.776 -13.289 2.443 1 94.62 181 SER A O 1
ATOM 1409 N N . ASN A 1 182 ? -1.141 -15.539 2.357 1 93.06 182 ASN A N 1
ATOM 1410 C CA . ASN A 1 182 ? -0.327 -15.695 3.557 1 93.06 182 ASN A CA 1
ATOM 1411 C C . ASN A 1 182 ? 0.919 -16.531 3.283 1 93.06 182 ASN A C 1
ATOM 1413 O O . ASN A 1 182 ? 1.845 -16.562 4.098 1 93.06 182 ASN A O 1
ATOM 1417 N N . GLY A 1 183 ? 0.94 -17.25 2.16 1 94.88 183 GLY A N 1
ATOM 1418 C CA . GLY A 1 183 ? 2.082 -18.094 1.868 1 94.88 183 GLY A CA 1
ATOM 1419 C C . GLY A 1 183 ? 3.283 -17.328 1.348 1 94.88 183 GLY A C 1
ATOM 1420 O O . GLY A 1 183 ? 3.193 -16.125 1.09 1 94.88 183 GLY A O 1
ATOM 1421 N N . SER A 1 184 ? 4.402 -18.078 1.223 1 98.31 184 SER A N 1
ATOM 1422 C CA . SER A 1 184 ? 5.602 -17.5 0.636 1 98.31 184 SER A CA 1
ATOM 1423 C C . SER A 1 184 ? 5.594 -17.625 -0.884 1 98.31 184 SER A C 1
ATOM 1425 O O . SER A 1 184 ? 4.863 -18.453 -1.438 1 98.31 184 SER A O 1
ATOM 1427 N N . VAL A 1 185 ? 6.352 -16.797 -1.566 1 98.81 185 VAL A N 1
ATOM 1428 C CA . VAL A 1 185 ? 6.559 -16.875 -3.008 1 98.81 185 VAL A CA 1
ATOM 1429 C C . VAL A 1 185 ? 8.047 -17 -3.309 1 98.81 185 VAL A C 1
ATOM 1431 O O . VAL A 1 185 ? 8.859 -16.219 -2.82 1 98.81 185 VAL A O 1
ATOM 1434 N N . SER A 1 186 ? 8.398 -18.031 -4.016 1 98.88 186 SER A N 1
ATOM 1435 C CA . SER A 1 186 ? 9.773 -18.25 -4.445 1 98.88 186 SER A CA 1
ATOM 1436 C C . SER A 1 186 ? 9.867 -18.328 -5.965 1 98.88 186 SER A C 1
ATOM 1438 O O . SER A 1 186 ? 9.258 -19.188 -6.594 1 98.88 186 SER A O 1
ATOM 1440 N N . LEU A 1 187 ? 10.648 -17.438 -6.586 1 98.94 187 LEU A N 1
ATOM 1441 C CA . LEU A 1 187 ? 10.906 -17.391 -8.023 1 98.94 187 LEU A CA 1
ATOM 1442 C C . LEU A 1 187 ? 12.383 -17.578 -8.32 1 98.94 187 LEU A C 1
ATOM 1444 O O . LEU A 1 187 ? 13.211 -16.734 -7.953 1 98.94 187 LEU A O 1
ATOM 1448 N N . ILE A 1 188 ? 12.719 -18.656 -8.969 1 98.88 188 ILE A N 1
ATOM 1449 C CA . ILE A 1 188 ? 14.109 -18.938 -9.289 1 98.88 188 ILE A CA 1
ATOM 1450 C C . ILE A 1 188 ? 14.258 -19.188 -10.789 1 98.88 188 ILE A C 1
ATOM 1452 O O . ILE A 1 188 ? 13.641 -20.094 -11.336 1 98.88 188 ILE A O 1
ATOM 1456 N N . GLY A 1 189 ? 15.031 -18.391 -11.422 1 98.81 189 GLY A N 1
ATOM 1457 C CA . GLY A 1 189 ? 15.266 -18.594 -12.844 1 98.81 189 GLY A CA 1
ATOM 1458 C C . GLY A 1 189 ? 14.055 -18.266 -13.695 1 98.81 189 GLY A C 1
ATOM 1459 O O . GLY A 1 189 ? 13.703 -19.016 -14.609 1 98.81 189 GLY A O 1
ATOM 1460 N N . VAL A 1 190 ? 13.398 -17.109 -13.398 1 98.88 190 VAL A N 1
ATOM 1461 C CA . VAL A 1 190 ? 12.172 -16.75 -14.094 1 98.88 190 VAL A CA 1
ATOM 1462 C C . VAL A 1 190 ? 12.453 -15.609 -15.086 1 98.88 190 VAL A C 1
ATOM 1464 O O . VAL A 1 190 ? 13.133 -14.641 -14.742 1 98.88 190 VAL A O 1
ATOM 1467 N N . THR A 1 191 ? 12.008 -15.805 -16.281 1 98.69 191 THR A N 1
ATOM 1468 C CA . THR A 1 191 ? 12.086 -14.773 -17.312 1 98.69 191 THR A CA 1
ATOM 1469 C C . THR A 1 191 ? 10.695 -14.328 -17.734 1 98.69 191 THR A C 1
ATOM 1471 O O . THR A 1 191 ? 9.875 -15.148 -18.156 1 98.69 191 THR A O 1
ATOM 1474 N N . SER A 1 192 ? 10.391 -13.031 -17.578 1 98.56 192 SER A N 1
ATOM 1475 C CA . SER A 1 192 ? 9.125 -12.453 -18.016 1 98.56 192 SER A CA 1
ATOM 1476 C C . SER A 1 192 ? 9.344 -11.328 -19.016 1 98.56 192 SER A C 1
ATOM 1478 O O . SER A 1 192 ? 9.898 -10.281 -18.672 1 98.56 192 SER A O 1
ATOM 1480 N N . ALA A 1 193 ? 8.836 -11.57 -20.203 1 97.44 193 ALA A N 1
ATOM 1481 C CA . ALA A 1 193 ? 9.086 -10.602 -21.266 1 97.44 193 ALA A CA 1
ATOM 1482 C C . ALA A 1 193 ? 8.305 -9.312 -21.047 1 97.44 193 ALA A C 1
ATOM 1484 O O . ALA A 1 193 ? 8.711 -8.242 -21.516 1 97.44 193 ALA A O 1
ATOM 1485 N N . ASP A 1 194 ? 7.246 -9.461 -20.312 1 97.25 194 ASP A N 1
ATOM 1486 C CA . ASP A 1 194 ? 6.395 -8.289 -20.141 1 97.25 194 ASP A CA 1
ATOM 1487 C C . ASP A 1 194 ? 6.285 -7.902 -18.672 1 97.25 194 ASP A C 1
ATOM 1489 O O . ASP A 1 194 ? 6.957 -6.973 -18.219 1 97.25 194 ASP A O 1
ATOM 1493 N N . GLN A 1 195 ? 5.602 -8.68 -17.875 1 98.44 195 GLN A N 1
ATOM 1494 C CA . GLN A 1 195 ? 5.312 -8.273 -16.5 1 98.44 195 GLN A CA 1
ATOM 1495 C C . GLN A 1 195 ? 5.496 -9.445 -15.531 1 98.44 195 GLN A C 1
ATOM 1497 O O . GLN A 1 195 ? 5.008 -10.547 -15.773 1 98.44 195 GLN A O 1
ATOM 1502 N N . LEU A 1 196 ? 6.168 -9.18 -14.453 1 98.88 196 LEU A N 1
ATOM 1503 C CA . LEU A 1 196 ? 6.297 -10.102 -13.328 1 98.88 196 LEU A CA 1
ATOM 1504 C C . LEU A 1 196 ? 5.617 -9.547 -12.086 1 98.88 196 LEU A C 1
ATOM 1506 O O . LEU A 1 196 ? 5.926 -8.43 -11.648 1 98.88 196 LEU A O 1
ATOM 1510 N N . ILE A 1 197 ? 4.68 -10.258 -11.492 1 98.94 197 ILE A N 1
ATOM 1511 C CA . ILE A 1 197 ? 3.959 -9.836 -10.297 1 98.94 197 ILE A CA 1
ATOM 1512 C C . ILE A 1 197 ? 4.121 -10.883 -9.195 1 98.94 197 ILE A C 1
ATOM 1514 O O . ILE A 1 197 ? 3.83 -12.062 -9.406 1 98.94 197 ILE A O 1
ATOM 1518 N N . ALA A 1 198 ? 4.59 -10.539 -8.094 1 98.88 198 ALA A N 1
ATOM 1519 C CA . ALA A 1 198 ? 4.609 -11.359 -6.883 1 98.88 198 ALA A CA 1
ATOM 1520 C C . ALA A 1 198 ? 4.066 -10.578 -5.688 1 98.88 198 ALA A C 1
ATOM 1522 O O . ALA A 1 198 ? 4.625 -9.547 -5.309 1 98.88 198 ALA A O 1
ATOM 1523 N N . LYS A 1 199 ? 3.021 -11.078 -5.098 1 98.56 199 LYS A N 1
ATOM 1524 C CA . LYS A 1 199 ? 2.375 -10.312 -4.031 1 98.56 199 LYS A CA 1
ATOM 1525 C C . LYS A 1 199 ? 1.869 -11.242 -2.926 1 98.56 199 LYS A C 1
ATOM 1527 O O . LYS A 1 199 ? 1.39 -12.344 -3.201 1 98.56 199 LYS A O 1
ATOM 1532 N N . ASN A 1 200 ? 1.998 -10.797 -1.673 1 96.44 200 ASN A N 1
ATOM 1533 C CA . ASN A 1 200 ? 1.271 -11.43 -0.576 1 96.44 200 ASN A CA 1
ATOM 1534 C C . ASN A 1 200 ? 1.118 -10.484 0.612 1 96.44 200 ASN A C 1
ATOM 1536 O O . ASN A 1 200 ? 1.478 -9.305 0.525 1 96.44 200 ASN A O 1
ATOM 1540 N N . SER A 1 201 ? 0.467 -10.945 1.676 1 94.19 201 SER A N 1
ATOM 1541 C CA . SER A 1 201 ? 0.26 -10.125 2.867 1 94.19 201 SER A CA 1
ATOM 1542 C C . SER A 1 201 ? 1.32 -10.414 3.926 1 94.19 201 SER A C 1
ATOM 1544 O O . SER A 1 201 ? 1.849 -9.492 4.547 1 94.19 201 SER A O 1
ATOM 1546 N N . ASN A 1 202 ? 1.646 -11.719 4.039 1 91.56 202 ASN A N 1
ATOM 1547 C CA . ASN A 1 202 ? 2.424 -12.023 5.234 1 91.56 202 ASN A CA 1
ATOM 1548 C C . ASN A 1 202 ? 3.66 -12.852 4.902 1 91.56 202 ASN A C 1
ATOM 1550 O O . ASN A 1 202 ? 4.652 -12.82 5.633 1 91.56 202 ASN A O 1
ATOM 1554 N N . GLY A 1 203 ? 3.619 -13.664 3.896 1 93.19 203 GLY A N 1
ATOM 1555 C CA . GLY A 1 203 ? 4.742 -14.539 3.584 1 93.19 203 GLY A CA 1
ATOM 1556 C C . GLY A 1 203 ? 5.914 -13.805 2.965 1 93.19 203 GLY A C 1
ATOM 1557 O O . GLY A 1 203 ? 5.754 -12.695 2.439 1 93.19 203 GLY A O 1
ATOM 1558 N N . ALA A 1 204 ? 7.094 -14.453 3.033 1 97.88 204 ALA A N 1
ATOM 1559 C CA . ALA A 1 204 ? 8.281 -13.898 2.395 1 97.88 204 ALA A CA 1
ATOM 1560 C C . ALA A 1 204 ? 8.219 -14.055 0.878 1 97.88 204 ALA A C 1
ATOM 1562 O O . ALA A 1 204 ? 7.586 -14.984 0.373 1 97.88 204 ALA A O 1
ATOM 1563 N N . ILE A 1 205 ? 8.82 -13.141 0.168 1 98.75 205 ILE A N 1
ATOM 1564 C CA . ILE A 1 205 ?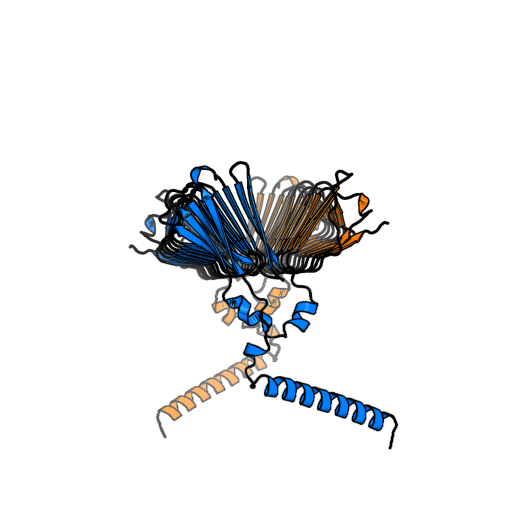 8.992 -13.258 -1.274 1 98.75 205 ILE A CA 1
ATOM 1565 C C . ILE A 1 205 ? 10.484 -13.289 -1.613 1 98.75 205 ILE A C 1
ATOM 1567 O O . ILE A 1 205 ? 11.227 -12.367 -1.266 1 98.75 205 ILE A O 1
ATOM 1571 N N . ARG A 1 206 ? 10.883 -14.352 -2.227 1 98.81 206 ARG A N 1
ATOM 1572 C CA . ARG A 1 206 ? 12.273 -14.531 -2.627 1 98.81 206 ARG A CA 1
ATOM 1573 C C . ARG A 1 206 ? 12.391 -14.742 -4.133 1 98.81 206 ARG A C 1
ATOM 1575 O O . ARG A 1 206 ? 11.711 -15.602 -4.699 1 98.81 206 ARG A O 1
ATOM 1582 N N . SER A 1 207 ? 13.266 -13.938 -4.805 1 98.75 207 SER A N 1
ATOM 1583 C CA . SER A 1 207 ? 13.523 -14.094 -6.234 1 98.75 207 SER A CA 1
ATOM 1584 C C . SER A 1 207 ? 15.023 -14.148 -6.52 1 98.75 207 SER A C 1
ATOM 1586 O O . SER A 1 207 ? 15.797 -13.352 -5.98 1 98.75 207 SER A O 1
ATOM 1588 N N . ILE A 1 208 ? 15.414 -15.125 -7.305 1 98.75 20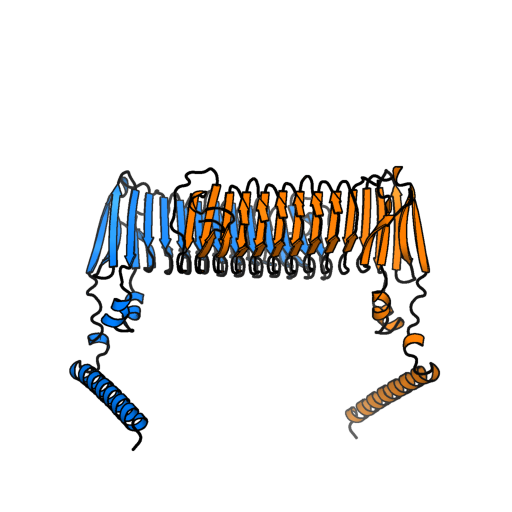8 ILE A N 1
ATOM 1589 C CA . ILE A 1 208 ? 16.812 -15.289 -7.695 1 98.75 208 ILE A CA 1
ATOM 1590 C C . ILE A 1 208 ? 16.906 -15.5 -9.203 1 98.75 208 ILE A C 1
ATOM 1592 O O . ILE A 1 208 ? 16.156 -16.312 -9.766 1 98.75 208 ILE A O 1
ATOM 1596 N N . ASP A 1 209 ? 17.781 -14.781 -9.828 1 98.69 209 ASP A N 1
ATOM 1597 C CA . ASP A 1 209 ? 18.047 -14.969 -11.25 1 98.69 209 ASP A CA 1
ATOM 1598 C C . ASP A 1 209 ? 16.797 -14.68 -12.086 1 98.69 209 ASP A C 1
ATOM 1600 O O . ASP A 1 209 ? 16.281 -15.57 -12.766 1 98.69 209 ASP A O 1
ATOM 1604 N N . ILE A 1 210 ? 16.406 -13.375 -12.031 1 98.88 210 ILE A N 1
ATOM 1605 C CA . ILE A 1 210 ? 15.172 -12.93 -12.688 1 98.88 210 ILE A CA 1
ATOM 1606 C C . ILE A 1 210 ? 15.516 -12 -13.852 1 98.88 210 ILE A C 1
ATOM 1608 O O . ILE A 1 210 ? 16.375 -11.133 -13.719 1 98.88 210 ILE A O 1
ATOM 1612 N N . GLN A 1 211 ? 14.938 -12.281 -14.953 1 98.69 211 GLN A N 1
ATOM 1613 C CA . GLN A 1 211 ? 14.93 -11.328 -16.062 1 98.69 211 GLN A CA 1
ATOM 1614 C C . GLN A 1 211 ? 13.508 -10.891 -16.391 1 98.69 211 GLN A C 1
ATOM 1616 O O . GLN A 1 211 ? 12.641 -11.727 -16.656 1 98.69 211 GLN A O 1
ATOM 1621 N N . ALA A 1 212 ? 13.242 -9.594 -16.328 1 98.5 212 ALA A N 1
ATOM 1622 C CA . ALA A 1 212 ? 11.898 -9.109 -16.609 1 98.5 212 ALA A CA 1
ATOM 1623 C C . ALA A 1 212 ? 11.93 -7.672 -17.125 1 98.5 212 ALA A C 1
ATOM 1625 O O . ALA A 1 212 ? 12.914 -6.957 -16.922 1 98.5 212 ALA A O 1
ATOM 1626 N N . ALA A 1 213 ? 10.906 -7.336 -17.859 1 98.5 213 ALA A N 1
ATOM 1627 C CA . ALA A 1 213 ? 10.766 -5.926 -18.203 1 98.5 213 ALA A CA 1
ATOM 1628 C C . ALA A 1 213 ? 10.258 -5.113 -17.016 1 98.5 213 ALA A C 1
ATOM 1630 O O . ALA A 1 213 ? 10.969 -4.262 -16.484 1 98.5 213 ALA A O 1
ATOM 1631 N N . ASP A 1 214 ? 9.109 -5.43 -16.594 1 98.69 214 ASP A N 1
ATOM 1632 C CA . ASP A 1 214 ? 8.5 -4.77 -15.445 1 98.69 214 ASP A CA 1
ATOM 1633 C C . ASP A 1 214 ? 8.195 -5.773 -14.336 1 98.69 214 ASP A C 1
ATOM 1635 O O . ASP A 1 214 ? 7.664 -6.855 -14.602 1 98.69 214 ASP A O 1
ATOM 1639 N N . ALA A 1 215 ? 8.547 -5.383 -13.117 1 98.81 215 ALA A N 1
ATOM 1640 C CA . ALA A 1 215 ? 8.242 -6.258 -11.984 1 98.81 215 ALA A CA 1
ATOM 1641 C C . ALA A 1 215 ? 7.598 -5.477 -10.844 1 98.81 215 ALA A C 1
ATOM 1643 O O . ALA A 1 215 ? 8 -4.348 -10.555 1 98.81 215 ALA A O 1
ATOM 1644 N N . THR A 1 216 ? 6.574 -5.996 -10.258 1 98.88 216 THR A N 1
ATOM 1645 C CA . THR A 1 216 ? 5.941 -5.535 -9.023 1 98.88 216 THR A CA 1
ATOM 1646 C C . THR A 1 216 ? 5.984 -6.617 -7.953 1 98.88 216 THR A C 1
ATOM 1648 O O . THR A 1 216 ? 5.371 -7.676 -8.109 1 98.88 216 THR A O 1
ATOM 1651 N N . ILE A 1 217 ? 6.707 -6.379 -6.918 1 98.88 217 ILE A N 1
ATOM 1652 C CA . ILE A 1 217 ? 6.902 -7.352 -5.848 1 98.88 217 ILE A CA 1
ATOM 1653 C C . ILE A 1 217 ? 6.551 -6.715 -4.504 1 98.88 217 ILE A C 1
ATOM 1655 O O . ILE A 1 217 ? 7.293 -5.871 -3.994 1 98.88 217 ILE A O 1
ATOM 1659 N N . ASN A 1 218 ? 5.438 -7.133 -3.918 1 98.31 218 ASN A N 1
ATOM 1660 C CA . ASN A 1 218 ? 4.93 -6.434 -2.744 1 98.31 218 ASN A CA 1
ATOM 1661 C C . ASN A 1 218 ? 4.469 -7.406 -1.664 1 98.31 218 ASN A C 1
ATOM 1663 O O . ASN A 1 218 ? 3.873 -8.445 -1.97 1 98.31 218 ASN A O 1
ATOM 1667 N N . THR A 1 219 ? 4.707 -7.113 -0.45 1 96.56 219 THR A N 1
ATOM 1668 C CA . THR A 1 219 ? 4.137 -7.797 0.706 1 96.56 219 THR A CA 1
ATOM 1669 C C . THR A 1 219 ? 3.875 -6.809 1.841 1 96.56 219 THR A C 1
ATOM 1671 O O . THR A 1 219 ? 4.473 -5.734 1.885 1 96.56 219 THR A O 1
ATOM 1674 N N . SER A 1 220 ? 2.965 -7.098 2.727 1 93.75 220 SER A N 1
ATOM 1675 C CA . SER A 1 220 ? 2.684 -6.211 3.85 1 93.75 220 SER A CA 1
ATOM 1676 C C . SER A 1 220 ? 3.66 -6.445 4.996 1 93.75 220 SER A C 1
ATOM 1678 O O . SER A 1 220 ? 4.164 -5.492 5.598 1 93.75 220 SER A O 1
ATOM 1680 N N . ASN A 1 221 ? 3.918 -7.727 5.219 1 91.56 221 ASN A N 1
ATOM 1681 C CA . ASN A 1 221 ? 4.652 -7.977 6.453 1 91.56 221 ASN A CA 1
ATOM 1682 C C . ASN A 1 221 ? 5.879 -8.852 6.211 1 91.56 221 ASN A C 1
ATOM 1684 O O . ASN A 1 221 ? 6.832 -8.828 6.992 1 91.56 221 ASN A O 1
ATOM 1688 N N . GLY A 1 222 ? 5.824 -9.711 5.234 1 92.81 222 GLY A N 1
ATOM 1689 C CA . GLY A 1 222 ? 6.949 -10.594 4.98 1 92.81 222 GLY A CA 1
ATOM 1690 C C . GLY A 1 222 ? 8.172 -9.867 4.453 1 92.81 222 GLY A C 1
ATOM 1691 O O . GLY A 1 222 ? 8.086 -8.711 4.047 1 92.81 222 GLY A O 1
ATOM 1692 N N . SER A 1 223 ? 9.32 -10.57 4.434 1 97.62 223 SER A N 1
ATOM 1693 C CA . SER A 1 223 ? 10.531 -10.008 3.854 1 97.62 223 SER A CA 1
ATOM 1694 C C . SER A 1 223 ? 10.562 -10.188 2.34 1 97.62 223 SER A C 1
ATOM 1696 O O . SER A 1 223 ? 9.93 -11.102 1.808 1 97.62 223 SER A O 1
ATOM 1698 N N . VAL A 1 224 ? 11.211 -9.273 1.646 1 98.75 224 VAL A N 1
ATOM 1699 C CA . VAL A 1 224 ? 11.445 -9.375 0.209 1 98.75 224 VAL A CA 1
ATOM 1700 C C . VAL A 1 224 ? 12.945 -9.477 -0.063 1 98.75 224 VAL A C 1
ATOM 1702 O O . VAL A 1 224 ? 13.719 -8.617 0.372 1 98.75 224 VAL A O 1
ATOM 1705 N N . SER A 1 225 ? 13.359 -10.531 -0.684 1 98.88 225 SER A N 1
ATOM 1706 C CA . SER A 1 225 ? 14.758 -10.734 -1.058 1 98.88 225 SER A CA 1
ATOM 1707 C C . SER A 1 225 ? 14.898 -10.969 -2.559 1 98.88 225 SER A C 1
ATOM 1709 O O . SER A 1 225 ? 14.438 -11.992 -3.078 1 98.88 225 SER A O 1
ATOM 1711 N N . LEU A 1 226 ? 15.523 -10.039 -3.279 1 98.88 226 LEU A N 1
ATOM 1712 C CA . LEU A 1 226 ? 15.742 -10.125 -4.719 1 98.88 226 LEU A CA 1
ATOM 1713 C C . LEU A 1 226 ? 17.234 -10.195 -5.039 1 98.88 226 LEU A C 1
ATOM 1715 O O . LEU A 1 226 ? 18 -9.328 -4.625 1 98.88 226 LEU A O 1
ATOM 1719 N N . GLU A 1 227 ? 17.625 -11.234 -5.738 1 98.81 227 GLU A N 1
ATOM 1720 C CA . GLU A 1 227 ? 19.047 -11.461 -6.027 1 98.81 227 GLU A CA 1
ATOM 1721 C C . GLU A 1 227 ? 19.266 -11.766 -7.508 1 98.81 227 GLU A C 1
ATOM 1723 O O . GLU A 1 227 ? 18.562 -12.594 -8.086 1 98.81 227 GLU A O 1
ATOM 1728 N N . ALA A 1 228 ? 20.188 -11.125 -8.086 1 98.75 228 ALA A N 1
ATOM 1729 C CA . ALA A 1 228 ? 20.578 -11.359 -9.477 1 98.75 228 ALA A CA 1
ATOM 1730 C C . ALA A 1 228 ? 19.406 -11.117 -10.422 1 98.75 228 ALA A C 1
ATOM 1732 O O . ALA A 1 228 ? 19.016 -12.008 -11.18 1 98.75 228 ALA A O 1
ATOM 1733 N N . MET A 1 229 ? 18.953 -9.875 -10.375 1 98.75 229 MET A N 1
ATOM 1734 C CA . MET A 1 229 ? 17.797 -9.492 -11.164 1 98.75 229 MET A CA 1
ATOM 1735 C C . MET A 1 229 ? 18.156 -8.414 -12.18 1 98.75 229 MET A C 1
ATOM 1737 O O . MET A 1 229 ? 18.828 -7.434 -11.844 1 98.75 229 MET A O 1
ATOM 1741 N N . LYS A 1 230 ? 17.859 -8.68 -13.43 1 98.75 230 LYS A N 1
ATOM 1742 C CA . LYS A 1 230 ? 17.953 -7.684 -14.492 1 98.75 230 LYS A CA 1
ATOM 1743 C C . LYS A 1 230 ? 16.562 -7.273 -14.984 1 98.75 230 LYS A C 1
ATOM 1745 O O . LYS A 1 230 ? 15.812 -8.102 -15.5 1 98.75 230 LYS A O 1
ATOM 1750 N N . ILE A 1 231 ? 16.219 -6.016 -14.805 1 98.62 231 ILE A N 1
ATOM 1751 C CA . ILE A 1 231 ? 14.867 -5.562 -15.078 1 98.62 231 ILE A CA 1
ATOM 1752 C C . ILE A 1 231 ? 14.898 -4.129 -15.609 1 98.62 231 ILE A C 1
ATOM 1754 O O . ILE A 1 231 ? 15.883 -3.414 -15.422 1 98.62 231 ILE A O 1
ATOM 1758 N N . ASP A 1 232 ? 13.844 -3.785 -16.281 1 98.62 232 ASP A N 1
ATOM 1759 C CA . ASP A 1 232 ? 13.727 -2.381 -16.656 1 98.62 232 ASP A CA 1
ATOM 1760 C C . ASP A 1 232 ? 13.164 -1.547 -15.508 1 98.62 232 ASP A C 1
ATOM 1762 O O . ASP A 1 232 ? 13.773 -0.562 -15.086 1 98.62 232 ASP A O 1
ATOM 1766 N N . THR A 1 233 ? 12.055 -1.939 -14.984 1 98.88 233 THR A N 1
ATOM 1767 C CA . THR A 1 233 ? 11.414 -1.232 -13.875 1 98.88 233 THR A CA 1
ATOM 1768 C C . THR A 1 233 ? 11.055 -2.197 -12.75 1 98.88 233 THR A C 1
ATOM 1770 O O . THR A 1 233 ? 10.469 -3.252 -12.992 1 98.88 233 THR A O 1
ATOM 1773 N N . LEU A 1 234 ? 11.406 -1.846 -11.555 1 98.88 234 LEU A N 1
ATOM 1774 C CA . LEU A 1 234 ? 11.039 -2.611 -10.367 1 98.88 234 LEU A CA 1
ATOM 1775 C C . LEU A 1 234 ? 10.32 -1.73 -9.352 1 98.88 234 LEU A C 1
ATOM 1777 O O . LEU A 1 234 ? 10.836 -0.683 -8.953 1 98.88 234 LEU A O 1
ATOM 1781 N N . ASN A 1 235 ? 9.203 -2.121 -8.961 1 98.94 235 ASN A N 1
ATOM 1782 C CA . ASN A 1 235 ? 8.484 -1.562 -7.82 1 98.94 235 ASN A CA 1
ATOM 1783 C C . ASN A 1 235 ? 8.289 -2.6 -6.719 1 98.94 235 ASN A C 1
ATOM 1785 O O . ASN A 1 235 ? 7.598 -3.6 -6.918 1 98.94 235 ASN A O 1
ATOM 1789 N N . THR A 1 236 ? 8.922 -2.404 -5.613 1 98.81 236 THR A N 1
ATOM 1790 C CA . THR A 1 236 ? 8.758 -3.305 -4.477 1 98.81 236 THR A CA 1
ATOM 1791 C C . THR A 1 236 ? 8.406 -2.525 -3.213 1 98.81 236 THR A C 1
ATOM 1793 O O . THR A 1 236 ? 8.961 -1.448 -2.969 1 98.81 236 THR A O 1
ATOM 1796 N N . SER A 1 237 ? 7.43 -3.008 -2.506 1 97.5 237 SER A N 1
ATOM 1797 C CA . SER A 1 237 ? 7.008 -2.324 -1.29 1 97.5 237 SER A CA 1
ATOM 1798 C C . SER A 1 237 ? 6.684 -3.318 -0.18 1 97.5 237 SER A C 1
ATOM 1800 O O . SER A 1 237 ? 6.367 -4.477 -0.452 1 97.5 237 SER A O 1
ATOM 1802 N N . ASN A 1 238 ? 6.855 -2.836 0.982 1 93.94 238 ASN A N 1
ATOM 1803 C CA . ASN A 1 238 ? 6.637 -3.578 2.219 1 93.94 238 ASN A CA 1
ATOM 1804 C C . ASN A 1 238 ? 6.234 -2.654 3.365 1 93.94 238 ASN A C 1
ATOM 1806 O O . ASN A 1 238 ? 6.742 -1.537 3.473 1 93.94 238 ASN A O 1
ATOM 1810 N N . SER A 1 239 ? 5.234 -3.072 4.191 1 92.94 239 SER A N 1
ATOM 1811 C CA . SER A 1 239 ? 4.93 -2.211 5.328 1 92.94 239 SER A CA 1
ATOM 1812 C C . SER A 1 239 ? 5.926 -2.418 6.465 1 92.94 239 SER A C 1
ATOM 1814 O O . SER A 1 239 ? 6.492 -1.454 6.984 1 92.94 239 SER A O 1
ATOM 1816 N N . ASN A 1 240 ? 6.203 -3.68 6.762 1 91.94 240 ASN A N 1
ATOM 1817 C CA . ASN A 1 240 ? 6.938 -3.914 8 1 91.94 240 ASN A CA 1
ATOM 1818 C C . ASN A 1 240 ? 8.188 -4.758 7.762 1 91.94 240 ASN A C 1
ATOM 1820 O O . ASN A 1 240 ? 9.109 -4.754 8.578 1 91.94 240 ASN A O 1
ATOM 1824 N N . GLY A 1 241 ? 8.227 -5.539 6.711 1 93.69 241 GLY A N 1
ATOM 1825 C CA . GLY A 1 241 ? 9.352 -6.434 6.473 1 93.69 241 GLY A CA 1
ATOM 1826 C C . GLY A 1 241 ? 10.523 -5.75 5.801 1 93.69 241 GLY A C 1
ATOM 1827 O O . GLY A 1 241 ? 10.383 -4.656 5.25 1 93.69 241 GLY A O 1
ATOM 1828 N N . LYS A 1 242 ? 11.672 -6.477 5.836 1 98.12 242 LYS A N 1
ATOM 1829 C CA . LYS A 1 242 ? 12.898 -5.992 5.215 1 98.12 242 LYS A CA 1
ATOM 1830 C C . LYS A 1 242 ? 12.875 -6.211 3.703 1 98.12 242 LYS A C 1
ATOM 1832 O O . LYS A 1 242 ? 12.297 -7.188 3.221 1 98.12 242 LYS A O 1
ATOM 1837 N N . ILE A 1 243 ? 13.469 -5.254 2.947 1 98.88 243 ILE A N 1
ATOM 1838 C CA . ILE A 1 243 ? 13.734 -5.434 1.522 1 98.88 243 ILE A CA 1
ATOM 1839 C C . ILE A 1 243 ? 15.234 -5.551 1.287 1 98.88 243 ILE A C 1
ATOM 1841 O O . ILE A 1 243 ? 16 -4.66 1.673 1 98.88 243 ILE A O 1
ATOM 1845 N N . SER A 1 244 ? 15.633 -6.656 0.728 1 98.94 244 SER A N 1
ATOM 1846 C CA . SER A 1 244 ? 17.031 -6.898 0.383 1 98.94 244 SER A CA 1
ATOM 1847 C C . SER A 1 244 ? 17.219 -7.027 -1.125 1 98.94 244 SER A C 1
ATOM 1849 O O . SER A 1 244 ? 16.594 -7.883 -1.762 1 98.94 244 SER A O 1
ATOM 1851 N N . LEU A 1 245 ? 18.047 -6.148 -1.722 1 98.94 245 LEU A N 1
ATOM 1852 C CA . LEU A 1 245 ? 18.359 -6.145 -3.148 1 98.94 245 LEU A CA 1
ATOM 1853 C C . LEU A 1 245 ? 19.828 -6.418 -3.391 1 98.94 245 LEU A C 1
ATOM 1855 O O . LEU A 1 245 ? 20.688 -5.578 -3.082 1 98.94 245 LEU A O 1
ATOM 1859 N N . LYS A 1 246 ? 20.125 -7.574 -3.908 1 98.88 246 LYS A N 1
ATOM 1860 C CA . LYS A 1 246 ? 21.516 -7.953 -4.168 1 98.88 246 LYS A CA 1
ATOM 1861 C C . LYS A 1 246 ? 21.75 -8.172 -5.66 1 98.88 246 LYS A C 1
ATOM 1863 O O . LYS A 1 246 ? 21.141 -9.039 -6.273 1 98.88 246 LYS A O 1
ATOM 1868 N N . ASN A 1 247 ? 22.641 -7.398 -6.242 1 98.81 247 ASN A N 1
ATOM 1869 C CA . ASN A 1 247 ? 22.953 -7.488 -7.664 1 98.81 247 ASN A CA 1
ATOM 1870 C C . ASN A 1 247 ? 21.719 -7.316 -8.523 1 98.81 247 ASN A C 1
ATOM 1872 O O . ASN A 1 247 ? 21.453 -8.133 -9.406 1 98.81 247 ASN A O 1
ATOM 1876 N N . VAL A 1 248 ? 20.953 -6.281 -8.164 1 98.88 248 VAL A N 1
ATOM 1877 C CA . VAL A 1 248 ? 19.781 -5.918 -8.938 1 98.88 248 VAL A CA 1
ATOM 1878 C C . VAL A 1 248 ? 20.094 -4.734 -9.852 1 98.88 248 VAL A C 1
ATOM 1880 O O . VAL A 1 248 ? 20.656 -3.734 -9.406 1 98.88 248 VAL A O 1
ATOM 1883 N N . ALA A 1 249 ? 19.812 -4.949 -11.062 1 98.75 249 ALA A N 1
ATOM 1884 C CA . ALA A 1 249 ? 20.062 -3.898 -12.047 1 98.75 249 ALA A CA 1
ATOM 1885 C C . ALA A 1 249 ? 18.766 -3.467 -12.734 1 98.75 249 ALA A C 1
ATOM 1887 O O . ALA A 1 249 ? 18.109 -4.273 -13.391 1 98.75 249 ALA A O 1
ATOM 1888 N N . ALA A 1 250 ? 18.391 -2.195 -12.57 1 98.56 250 ALA A N 1
ATOM 1889 C CA . ALA A 1 250 ? 17.219 -1.628 -13.227 1 98.56 250 ALA A CA 1
ATOM 1890 C C . ALA A 1 250 ? 17.625 -0.608 -14.289 1 98.56 250 ALA A C 1
ATOM 1892 O O . ALA A 1 250 ? 18.156 0.451 -13.969 1 98.56 250 ALA A O 1
ATOM 1893 N N . SER A 1 251 ? 17.266 -0.958 -15.477 1 98 251 SER A N 1
ATOM 1894 C CA . SER A 1 251 ? 17.75 -0.107 -16.562 1 98 251 SER A CA 1
ATOM 1895 C C . SER A 1 251 ? 17 1.217 -16.594 1 98 251 SER A C 1
ATOM 1897 O O . SER A 1 251 ? 17.516 2.219 -17.094 1 98 251 SER A O 1
ATOM 1899 N N . GLU A 1 252 ? 15.734 1.181 -16.109 1 98.12 252 GLU A N 1
ATOM 1900 C CA . GLU A 1 252 ? 14.945 2.41 -16.141 1 98.12 252 GLU A CA 1
ATOM 1901 C C . GLU A 1 252 ? 14.734 2.961 -14.742 1 98.12 252 GLU A C 1
ATOM 1903 O O . GLU A 1 252 ? 15.219 4.047 -14.414 1 98.12 252 GLU A O 1
ATOM 1908 N N . SER A 1 253 ? 14.023 2.236 -13.898 1 98.62 253 SER A N 1
ATOM 1909 C CA . SER A 1 253 ? 13.766 2.76 -12.562 1 98.62 253 SER A CA 1
ATOM 1910 C C . SER A 1 253 ? 13.57 1.632 -11.555 1 98.62 253 SER A C 1
ATOM 1912 O O . SER A 1 253 ? 13.109 0.546 -11.914 1 98.62 253 SER A O 1
ATOM 1914 N N . LEU A 1 254 ? 13.977 1.915 -10.352 1 98.88 254 LEU A N 1
ATOM 1915 C CA . LEU A 1 254 ? 13.742 1.033 -9.219 1 98.88 254 LEU A CA 1
ATOM 1916 C C . LEU A 1 254 ? 13.227 1.818 -8.016 1 98.88 254 LEU A C 1
ATOM 1918 O O . LEU A 1 254 ? 13.828 2.82 -7.621 1 98.88 254 LEU A O 1
ATOM 1922 N N . SER A 1 255 ? 12.133 1.384 -7.441 1 98.94 255 SER A N 1
ATOM 1923 C CA . SER A 1 255 ? 11.555 1.948 -6.227 1 98.94 255 SER A CA 1
ATOM 1924 C C . SER A 1 255 ? 11.367 0.879 -5.152 1 98.94 255 SER A C 1
ATOM 1926 O O . SER A 1 255 ? 10.656 -0.104 -5.367 1 98.94 255 SER A O 1
ATOM 1928 N N . ALA A 1 256 ? 12.023 1.052 -4.078 1 98.88 256 ALA A N 1
ATOM 1929 C CA . ALA A 1 256 ? 11.836 0.224 -2.891 1 98.88 256 ALA A CA 1
ATOM 1930 C C . ALA A 1 256 ? 11.297 1.05 -1.727 1 98.88 256 ALA A C 1
ATOM 1932 O O . ALA A 1 256 ? 11.938 2.01 -1.289 1 98.88 256 ALA A O 1
ATOM 1933 N N . VAL A 1 257 ? 10.125 0.641 -1.195 1 98.62 257 VAL A N 1
ATOM 1934 C CA . VAL A 1 257 ? 9.461 1.446 -0.177 1 98.62 257 VAL A CA 1
ATOM 1935 C C . VAL A 1 257 ? 9.047 0.56 0.996 1 98.62 257 VAL A C 1
ATOM 1937 O O . VAL A 1 257 ? 8.453 -0.499 0.801 1 98.62 257 VAL A O 1
ATOM 1940 N N . THR A 1 258 ? 9.422 0.942 2.219 1 97.38 258 THR A N 1
ATOM 1941 C CA . THR A 1 258 ? 8.883 0.31 3.416 1 97.38 258 THR A CA 1
ATOM 1942 C C . THR A 1 258 ? 8.398 1.361 4.41 1 97.38 258 THR A C 1
ATOM 1944 O O . THR A 1 258 ? 8.703 2.549 4.262 1 97.38 258 THR A O 1
ATOM 1947 N N . SER A 1 259 ? 7.535 0.955 5.336 1 95.56 259 SER A N 1
ATOM 1948 C CA . SER A 1 259 ? 7.184 1.856 6.426 1 95.56 259 SER A CA 1
ATOM 1949 C C . SER A 1 259 ? 8.117 1.677 7.617 1 95.56 259 SER A C 1
ATOM 1951 O O . SER A 1 259 ? 8.672 2.652 8.133 1 95.56 259 SER A O 1
ATOM 1953 N N . ASN A 1 260 ? 8.344 0.435 7.953 1 93.94 260 ASN A N 1
ATOM 1954 C CA . ASN A 1 260 ? 9.078 0.181 9.188 1 93.94 260 ASN A CA 1
ATOM 1955 C C . ASN A 1 260 ? 10.305 -0.692 8.938 1 93.94 260 ASN A C 1
ATOM 1957 O O . ASN A 1 260 ? 11.234 -0.715 9.758 1 93.94 260 ASN A O 1
ATOM 1961 N N . GLY A 1 261 ? 10.312 -1.457 7.902 1 95.62 261 GLY A N 1
ATOM 1962 C CA . GLY A 1 261 ? 11.406 -2.365 7.621 1 95.62 261 GLY A CA 1
ATOM 1963 C C . GLY A 1 261 ? 12.625 -1.67 7.043 1 95.62 261 GLY A C 1
ATOM 1964 O O . GLY A 1 261 ? 12.531 -0.545 6.547 1 95.62 261 GLY A O 1
ATOM 1965 N N . ALA A 1 262 ? 13.766 -2.375 7.094 1 98.56 262 ALA A N 1
ATOM 1966 C CA . ALA A 1 262 ? 15.016 -1.87 6.516 1 98.56 262 ALA A CA 1
ATOM 1967 C C . ALA A 1 262 ? 15.07 -2.137 5.016 1 98.56 262 ALA A C 1
ATOM 1969 O O . ALA A 1 262 ? 14.359 -3.006 4.508 1 98.56 262 ALA A O 1
ATOM 1970 N N . ILE A 1 263 ? 15.82 -1.307 4.316 1 98.88 263 ILE A N 1
ATOM 1971 C CA . ILE A 1 263 ? 16.188 -1.553 2.928 1 98.88 263 ILE A CA 1
ATOM 1972 C C . ILE A 1 263 ? 17.688 -1.756 2.816 1 98.88 263 ILE A C 1
ATOM 1974 O O . ILE A 1 263 ? 18.469 -0.849 3.115 1 98.88 263 ILE A O 1
ATOM 1978 N N . GLN A 1 264 ? 18.062 -2.941 2.453 1 98.88 264 GLN A N 1
ATOM 1979 C CA . GLN A 1 264 ? 19.469 -3.291 2.287 1 98.88 264 GLN A CA 1
ATOM 1980 C C . GLN A 1 264 ? 19.797 -3.57 0.825 1 98.88 264 GLN A C 1
ATOM 1982 O O . GLN A 1 264 ? 19.125 -4.375 0.174 1 98.88 264 GLN A O 1
ATOM 1987 N N . VAL A 1 265 ? 20.828 -2.895 0.333 1 98.88 265 VAL A N 1
ATOM 1988 C CA . VAL A 1 265 ? 21.203 -3.096 -1.06 1 98.88 265 VAL A CA 1
ATOM 1989 C C . VAL A 1 265 ? 22.672 -3.539 -1.134 1 98.88 265 VAL A C 1
ATOM 1991 O O . VAL A 1 265 ? 23.484 -3.15 -0.294 1 98.88 265 VAL A O 1
ATOM 1994 N N . ASP A 1 266 ? 23 -4.383 -2.053 1 98.81 266 ASP A N 1
ATOM 1995 C CA . ASP A 1 266 ? 24.344 -4.84 -2.367 1 98.81 266 ASP A CA 1
ATOM 1996 C C . ASP A 1 266 ? 24.609 -4.812 -3.873 1 98.81 266 ASP A C 1
ATOM 1998 O O . ASP A 1 266 ? 24.156 -5.703 -4.598 1 98.81 266 ASP A O 1
ATOM 2002 N N . ARG A 1 267 ? 25.312 -3.834 -4.305 1 98.56 267 ARG A N 1
ATOM 2003 C CA . ARG A 1 267 ? 25.672 -3.629 -5.703 1 98.56 267 ARG A CA 1
ATOM 2004 C C . ARG A 1 267 ? 24.438 -3.367 -6.551 1 98.56 267 ARG A C 1
ATOM 2006 O O . ARG A 1 267 ? 24.25 -3.982 -7.602 1 98.56 267 ARG A O 1
ATOM 2013 N N . LEU A 1 268 ? 23.562 -2.479 -5.98 1 98.75 268 LEU A N 1
ATOM 2014 C CA . LEU A 1 268 ? 22.391 -2.008 -6.723 1 98.75 268 LEU A CA 1
ATOM 2015 C C . LEU A 1 268 ? 22.812 -1.07 -7.852 1 98.75 268 LEU A C 1
ATOM 2017 O O . LEU A 1 268 ? 23.688 -0.222 -7.668 1 98.75 268 LEU A O 1
ATOM 2021 N N . SER A 1 269 ? 22.188 -1.274 -8.977 1 97.38 269 SER A N 1
ATOM 2022 C CA . SER A 1 269 ? 22.5 -0.387 -10.086 1 97.38 269 SER A CA 1
ATOM 2023 C C . SER A 1 269 ? 21.25 0.011 -10.852 1 97.38 269 SER A C 1
ATOM 2025 O O . SER A 1 269 ? 20.297 -0.766 -10.938 1 97.38 269 SER A O 1
ATOM 2027 N N . GLY A 1 270 ? 21.266 1.255 -11.375 1 96.88 270 GLY A N 1
ATOM 2028 C CA . GLY A 1 270 ? 20.125 1.727 -12.156 1 96.88 270 GLY A CA 1
ATOM 2029 C C . GLY A 1 270 ? 20.219 3.201 -12.508 1 96.88 270 GLY A C 1
ATOM 2030 O O . GLY A 1 270 ? 21.156 3.887 -12.094 1 96.88 270 GLY A O 1
ATOM 2031 N N . THR A 1 271 ? 19.281 3.562 -13.281 1 97 271 THR A N 1
ATOM 2032 C CA . THR A 1 271 ? 19.25 4.949 -13.742 1 97 271 THR A CA 1
ATOM 2033 C C . THR A 1 271 ? 18.5 5.832 -12.742 1 97 271 THR A C 1
ATOM 2035 O O . THR A 1 271 ? 18.969 6.926 -12.406 1 97 271 THR A O 1
ATOM 2038 N N . ASP A 1 272 ? 17.422 5.406 -12.32 1 98 272 ASP A N 1
ATOM 2039 C CA . ASP A 1 272 ? 16.609 6.109 -11.336 1 98 272 ASP A CA 1
ATOM 2040 C C . ASP A 1 272 ? 16.297 5.215 -10.141 1 98 272 ASP A C 1
ATOM 2042 O O . ASP A 1 272 ? 15.367 4.402 -10.188 1 98 272 ASP A O 1
ATOM 2046 N N . LEU A 1 273 ? 17.047 5.441 -9.078 1 98.5 273 LEU A N 1
ATOM 2047 C CA . LEU A 1 273 ? 16.922 4.613 -7.887 1 98.5 273 LEU A CA 1
ATOM 2048 C C . LEU A 1 273 ? 16.25 5.387 -6.754 1 98.5 273 LEU A C 1
ATOM 2050 O O . LEU A 1 273 ? 16.703 6.465 -6.379 1 98.5 273 LEU A O 1
ATOM 2054 N N . SER A 1 274 ? 15.148 4.84 -6.199 1 98.88 274 SER A N 1
ATOM 2055 C CA . SER A 1 274 ? 14.445 5.434 -5.07 1 98.88 274 SER A CA 1
ATOM 2056 C C . SER A 1 274 ? 14.289 4.438 -3.926 1 98.88 274 SER A C 1
ATOM 2058 O O . SER A 1 274 ? 13.664 3.391 -4.086 1 98.88 274 SER A O 1
ATOM 2060 N N . LEU A 1 275 ? 14.898 4.73 -2.848 1 98.88 275 LEU A N 1
ATOM 2061 C CA . LEU A 1 275 ? 14.812 3.941 -1.624 1 98.88 275 LEU A CA 1
ATOM 2062 C C . LEU A 1 275 ? 14.156 4.746 -0.504 1 98.88 275 LEU A C 1
ATOM 2064 O O . LEU A 1 275 ? 14.742 5.715 -0.011 1 98.88 275 LEU A O 1
ATOM 2068 N N . ARG A 1 276 ? 12.977 4.297 -0.034 1 98.69 276 ARG A N 1
ATOM 2069 C CA . ARG A 1 276 ? 12.227 5.113 0.919 1 98.69 276 ARG A CA 1
ATOM 2070 C C . ARG A 1 276 ? 11.719 4.266 2.082 1 98.69 276 ARG A C 1
ATOM 2072 O O . ARG A 1 276 ? 11.133 3.205 1.872 1 98.69 276 ARG A O 1
ATOM 2079 N N . THR A 1 277 ? 12 4.66 3.293 1 97.81 277 THR A N 1
ATOM 2080 C CA . THR A 1 277 ? 11.406 4.062 4.48 1 97.81 277 THR A CA 1
ATOM 2081 C C . THR A 1 277 ? 11.211 5.105 5.574 1 97.81 277 THR A C 1
ATOM 2083 O O . THR A 1 277 ? 12.008 6.035 5.703 1 97.81 277 THR A O 1
ATOM 2086 N N . SER A 1 278 ? 10.117 4.965 6.348 1 96.06 278 SER A N 1
ATOM 2087 C CA . SER A 1 278 ? 9.867 5.922 7.422 1 96.06 278 SER A CA 1
ATOM 2088 C C . SER A 1 278 ? 10.758 5.645 8.625 1 96.06 278 SER A C 1
ATOM 2090 O O . SER A 1 278 ? 11.234 6.578 9.281 1 96.06 278 SER A O 1
ATOM 2092 N N . ASN A 1 279 ? 11.008 4.367 8.891 1 94.69 279 ASN A N 1
ATOM 2093 C CA . ASN A 1 279 ? 11.602 4.098 10.195 1 94.69 279 ASN A CA 1
ATOM 2094 C C . ASN A 1 279 ? 12.82 3.186 10.078 1 94.69 279 ASN A C 1
ATOM 2096 O O . ASN A 1 279 ? 13.703 3.203 10.938 1 94.69 279 ASN A O 1
ATOM 2100 N N . GLY A 1 280 ? 12.875 2.338 9.117 1 95.94 280 GLY A N 1
ATOM 2101 C CA . GLY A 1 280 ? 13.992 1.412 8.992 1 95.94 280 GLY A CA 1
ATOM 2102 C C . GLY A 1 280 ? 15.25 2.066 8.461 1 95.94 280 GLY A C 1
ATOM 2103 O O . GLY A 1 280 ? 15.211 3.197 7.973 1 95.94 280 GLY A O 1
ATOM 2104 N N . LYS A 1 281 ? 16.359 1.324 8.539 1 98.38 281 LYS A N 1
ATOM 2105 C CA . LYS A 1 281 ? 17.641 1.792 8 1 98.38 281 LYS A CA 1
ATOM 2106 C C . LYS A 1 281 ? 17.734 1.523 6.5 1 98.38 281 LYS A C 1
ATOM 2108 O O . LYS A 1 281 ? 17.188 0.534 6.004 1 98.38 281 LYS A O 1
ATOM 2113 N N . VAL A 1 282 ? 18.375 2.441 5.777 1 98.75 282 VAL A N 1
ATOM 2114 C CA . VAL A 1 282 ? 18.766 2.207 4.391 1 98.75 282 VAL A CA 1
ATOM 2115 C C . VAL A 1 282 ? 20.281 2.082 4.297 1 98.75 282 VAL A C 1
ATOM 2117 O O . VAL A 1 282 ? 21.016 3.027 4.609 1 98.75 282 VAL A O 1
ATOM 2120 N N . SER A 1 283 ? 20.719 0.865 3.908 1 98.88 283 SER A N 1
ATOM 2121 C CA . SER A 1 283 ? 22.172 0.663 3.947 1 98.88 283 SER A CA 1
ATOM 2122 C C . SER A 1 283 ? 22.625 -0.259 2.824 1 98.88 283 SER A C 1
ATOM 2124 O O . SER A 1 283 ? 21.828 -1.011 2.262 1 98.88 283 SER A O 1
ATOM 2126 N N . GLY A 1 284 ? 23.922 -0.141 2.504 1 98.69 284 GLY A N 1
ATOM 2127 C CA . GLY A 1 284 ? 24.531 -1.067 1.562 1 98.69 284 GLY A CA 1
ATOM 2128 C C . GLY A 1 284 ? 25.375 -0.378 0.505 1 98.69 284 GLY A C 1
ATOM 2129 O O . GLY A 1 284 ? 26.047 0.619 0.789 1 98.69 284 GLY A O 1
ATOM 2130 N N . THR A 1 285 ? 25.406 -1.036 -0.735 1 98.75 285 THR A N 1
ATOM 2131 C CA . THR A 1 285 ? 26.328 -0.548 -1.757 1 98.75 285 THR A CA 1
ATOM 2132 C C . THR A 1 285 ? 25.609 -0.336 -3.082 1 98.75 285 THR A C 1
ATOM 2134 O O . THR A 1 285 ? 24.75 -1.137 -3.461 1 98.75 285 THR A O 1
ATOM 2137 N N . ILE A 1 286 ? 25.922 0.773 -3.723 1 98.31 286 ILE A N 1
ATOM 2138 C CA . ILE A 1 286 ? 25.5 1.063 -5.09 1 98.31 286 ILE A CA 1
ATOM 2139 C C . ILE A 1 286 ? 26.656 0.779 -6.051 1 98.31 286 ILE A C 1
ATOM 2141 O O . ILE A 1 286 ? 27.797 1.121 -5.766 1 98.31 286 ILE A O 1
ATOM 2145 N N . ALA A 1 287 ? 26.281 0.181 -7.105 1 97.5 287 ALA A N 1
ATOM 2146 C CA . ALA A 1 287 ? 27.312 -0.134 -8.086 1 97.5 287 ALA A CA 1
ATOM 2147 C C . ALA A 1 287 ? 27.781 1.122 -8.828 1 97.5 287 ALA A C 1
ATOM 2149 O O . ALA A 1 287 ? 26.953 1.917 -9.281 1 97.5 287 ALA A O 1
ATOM 2150 N N . GLY A 1 288 ? 29.094 1.248 -9 1 94.75 288 GLY A N 1
ATOM 2151 C CA . GLY A 1 288 ? 29.656 2.377 -9.727 1 94.75 288 GLY A CA 1
ATOM 2152 C C . GLY A 1 288 ? 30.25 3.439 -8.812 1 94.75 288 GLY A C 1
ATOM 2153 O O . GLY A 1 288 ? 30.656 3.143 -7.688 1 94.75 288 GLY A O 1
ATOM 2154 N N . LYS A 1 289 ? 30.422 4.676 -9.359 1 93.94 289 LYS A N 1
ATOM 2155 C CA . LYS A 1 289 ? 30.984 5.793 -8.617 1 93.94 289 LYS A CA 1
ATOM 2156 C C . LYS A 1 289 ? 29.891 6.719 -8.094 1 93.94 289 LYS A C 1
ATOM 2158 O O . LYS A 1 289 ? 28.891 6.969 -8.781 1 93.94 289 LYS A O 1
ATOM 2163 N N . GLU A 1 290 ? 30.188 7.191 -6.98 1 93.5 290 GLU A N 1
ATOM 2164 C CA . GLU A 1 290 ? 29.266 8.172 -6.402 1 93.5 290 GLU A CA 1
ATOM 2165 C C . GLU A 1 290 ? 29.031 9.344 -7.355 1 93.5 290 GLU A C 1
ATOM 2167 O O . GLU A 1 290 ? 27.922 9.852 -7.457 1 93.5 290 GLU A O 1
ATOM 2172 N N . SER A 1 291 ? 30.047 9.695 -8.109 1 91.06 291 SER A N 1
ATOM 2173 C CA . SER A 1 291 ? 30 10.867 -8.977 1 91.06 291 SER A CA 1
ATOM 2174 C C . SER A 1 291 ? 29.094 10.633 -10.18 1 91.06 291 SER A C 1
ATOM 2176 O O . SER A 1 291 ? 28.734 11.578 -10.883 1 91.06 291 SER A O 1
ATOM 2178 N N . ASP A 1 292 ? 28.734 9.352 -10.32 1 91.38 292 ASP A N 1
ATOM 2179 C CA . ASP A 1 292 ? 27.891 9.031 -11.461 1 91.38 292 ASP A CA 1
ATOM 2180 C C . ASP A 1 292 ? 26.422 9.352 -11.164 1 91.38 292 ASP A C 1
ATOM 2182 O O . ASP A 1 292 ? 25.578 9.312 -12.062 1 91.38 292 ASP A O 1
ATOM 2186 N N . TYR A 1 293 ? 26.156 9.703 -9.906 1 94.5 293 TYR A N 1
ATOM 2187 C CA . TYR A 1 293 ? 24.766 9.859 -9.492 1 94.5 293 TYR A CA 1
ATOM 2188 C C . TYR A 1 293 ? 24.5 11.273 -9 1 94.5 293 TYR A C 1
ATOM 2190 O O . TYR A 1 293 ? 25.328 11.867 -8.305 1 94.5 293 TYR A O 1
ATOM 2198 N N . GLY A 1 294 ? 23.328 11.789 -9.492 1 96 294 GLY A N 1
ATOM 2199 C CA . GLY A 1 294 ? 22.719 12.781 -8.625 1 96 294 GLY A CA 1
ATOM 2200 C C . GLY A 1 294 ? 22.109 12.195 -7.367 1 96 294 GLY A C 1
ATOM 2201 O O . GLY A 1 294 ? 21.422 11.18 -7.426 1 96 294 GLY A O 1
ATOM 2202 N N . ILE A 1 295 ? 22.438 12.789 -6.203 1 96.62 295 ILE A N 1
ATOM 2203 C CA . ILE A 1 295 ? 22.047 12.156 -4.945 1 96.62 295 ILE A CA 1
ATOM 2204 C C . ILE A 1 295 ? 21.172 13.102 -4.145 1 96.62 295 ILE A C 1
ATOM 2206 O O . ILE A 1 295 ? 21.547 14.25 -3.893 1 96.62 295 ILE A O 1
ATOM 2210 N N . ILE A 1 296 ? 20 12.656 -3.818 1 96.94 296 ILE A N 1
ATOM 2211 C CA . ILE A 1 296 ? 19.109 13.297 -2.859 1 96.94 296 ILE A CA 1
ATOM 2212 C C . ILE A 1 296 ? 18.812 12.344 -1.707 1 96.94 296 ILE A C 1
ATOM 2214 O O . ILE A 1 296 ? 18.016 11.414 -1.852 1 96.94 296 ILE A O 1
ATOM 2218 N N . ALA A 1 297 ? 19.516 12.531 -0.612 1 97 297 ALA A N 1
ATOM 2219 C CA . ALA A 1 297 ? 19.375 11.641 0.539 1 97 297 ALA A CA 1
ATOM 2220 C C . ALA A 1 297 ? 19.062 12.438 1.806 1 97 297 ALA A C 1
ATOM 2222 O O . ALA A 1 297 ? 19.844 13.297 2.219 1 97 297 ALA A O 1
ATOM 2223 N N . ASN A 1 298 ? 17.891 12.086 2.34 1 95.44 298 ASN A N 1
ATOM 2224 C CA . ASN A 1 298 ? 17.469 12.844 3.508 1 95.44 298 ASN A CA 1
ATOM 2225 C C . ASN A 1 298 ? 16.859 11.938 4.578 1 95.44 298 ASN A C 1
ATOM 2227 O O . ASN A 1 298 ? 16.172 10.969 4.258 1 95.44 298 ASN A O 1
ATOM 2231 N N . THR A 1 299 ? 17.203 12.258 5.82 1 95.25 299 THR A N 1
ATOM 2232 C CA . THR A 1 299 ? 16.562 11.664 6.988 1 95.25 299 THR A CA 1
ATOM 2233 C C . THR A 1 299 ? 16.344 12.711 8.07 1 95.25 299 THR A C 1
ATOM 2235 O O . THR A 1 299 ? 17.172 13.594 8.281 1 95.25 299 THR A O 1
ATOM 2238 N N . THR A 1 300 ? 15.266 12.602 8.734 1 92.56 300 THR A N 1
ATOM 2239 C CA . THR A 1 300 ? 14.93 13.617 9.727 1 92.56 300 THR A CA 1
ATOM 2240 C C . THR A 1 300 ? 15.688 13.375 11.031 1 92.56 300 THR A C 1
ATOM 2242 O O . THR A 1 300 ? 16.297 14.297 11.578 1 92.56 300 THR A O 1
ATOM 2245 N N . ASN A 1 301 ? 15.766 12.164 11.492 1 91.94 301 ASN A N 1
ATOM 2246 C CA . ASN A 1 301 ? 16.281 11.914 12.828 1 91.94 301 ASN A CA 1
ATOM 2247 C C . ASN A 1 301 ? 17.484 10.961 12.789 1 91.94 301 ASN A C 1
ATOM 2249 O O . ASN A 1 301 ? 18.172 10.789 13.797 1 91.94 301 ASN A O 1
ATOM 2253 N N . GLY A 1 302 ? 17.578 10.312 11.648 1 92.94 302 GLY A N 1
ATOM 2254 C CA . GLY A 1 302 ? 18.672 9.359 11.562 1 92.94 302 GLY A CA 1
ATOM 2255 C C . GLY A 1 302 ? 19.953 9.977 11.039 1 92.94 302 GLY A C 1
ATOM 2256 O O . GLY A 1 302 ? 19.984 11.148 10.648 1 92.94 302 GLY A O 1
ATOM 2257 N N . SER A 1 303 ? 21.062 9.203 11.062 1 97 303 SER A N 1
ATOM 2258 C CA . SER A 1 303 ? 22.312 9.641 10.469 1 97 303 SER A CA 1
ATOM 2259 C C . SER A 1 303 ? 22.328 9.406 8.961 1 97 303 SER A C 1
ATOM 2261 O O . SER A 1 303 ? 21.625 8.531 8.461 1 97 303 SER A O 1
ATOM 2263 N N . ASN A 1 304 ? 23.078 10.219 8.266 1 97.19 304 ASN A N 1
ATOM 2264 C CA . ASN A 1 304 ? 23.203 10.141 6.812 1 97.19 304 ASN A CA 1
ATOM 2265 C C . ASN A 1 304 ? 24.641 10.344 6.359 1 97.19 304 ASN A C 1
ATOM 2267 O O . ASN A 1 304 ? 25.219 11.406 6.574 1 97.19 304 ASN A O 1
ATOM 2271 N N . ASN A 1 305 ? 25.125 9.344 5.707 1 97.38 305 ASN A N 1
ATOM 2272 C CA . ASN A 1 305 ? 26.531 9.453 5.332 1 97.38 305 ASN A CA 1
ATOM 2273 C C . ASN A 1 305 ? 26.703 10.086 3.955 1 97.38 305 ASN A C 1
ATOM 2275 O O . ASN A 1 305 ? 27.828 10.32 3.502 1 97.38 305 ASN A O 1
ATOM 2279 N N . LEU A 1 306 ? 25.578 10.359 3.262 1 95.88 306 LEU A N 1
ATOM 2280 C CA . LEU A 1 306 ? 25.625 10.891 1.904 1 95.88 306 LEU A CA 1
ATOM 2281 C C . LEU A 1 306 ? 25.438 12.398 1.903 1 95.88 306 LEU A C 1
ATOM 2283 O O . LEU A 1 306 ? 24.641 12.93 2.674 1 95.88 306 LEU A O 1
ATOM 2287 N N . GLU A 1 307 ? 26.172 13.039 1.034 1 89.75 307 GLU A N 1
ATOM 2288 C CA . GLU A 1 307 ? 25.984 14.469 0.77 1 89.75 307 GLU A CA 1
ATOM 2289 C C . GLU A 1 307 ? 25.203 14.688 -0.521 1 89.75 307 GLU A C 1
ATOM 2291 O O . GLU A 1 307 ? 25.453 14.023 -1.53 1 89.75 307 GLU A O 1
ATOM 2296 N N . GLY A 1 308 ? 24.172 15.477 -0.349 1 88.56 308 GLY A N 1
ATOM 2297 C CA . GLY A 1 308 ? 23.422 15.797 -1.553 1 88.56 308 GLY A CA 1
ATOM 2298 C C . GLY A 1 308 ? 24.297 16.266 -2.695 1 88.56 308 GLY A C 1
ATOM 2299 O O . GLY A 1 308 ? 25.297 16.953 -2.477 1 88.56 308 GLY A O 1
ATOM 2300 N N . ARG A 1 309 ? 23.891 15.773 -3.822 1 86.12 309 ARG A N 1
ATOM 2301 C CA . ARG A 1 309 ? 24.688 16.109 -4.996 1 86.12 309 ARG A CA 1
ATOM 2302 C C . ARG A 1 309 ? 23.812 16.281 -6.23 1 86.12 309 ARG A C 1
ATOM 2304 O O . ARG A 1 309 ? 22.875 15.508 -6.441 1 86.12 309 ARG A O 1
ATOM 2311 N N . ILE A 1 310 ? 24.062 17.391 -6.891 1 81 310 ILE A N 1
ATOM 2312 C CA . ILE A 1 310 ? 23.359 17.609 -8.156 1 81 310 ILE A CA 1
ATOM 2313 C C . ILE A 1 310 ? 23.953 16.688 -9.227 1 81 310 ILE A C 1
ATOM 2315 O O . ILE A 1 310 ? 25.172 16.547 -9.328 1 81 310 ILE A O 1
ATOM 2319 N N . ALA A 1 311 ? 23.062 15.969 -9.914 1 70.06 311 ALA A N 1
ATOM 2320 C CA . ALA A 1 311 ? 23.438 14.93 -10.875 1 70.06 311 ALA A CA 1
ATOM 2321 C C . ALA A 1 311 ? 24.328 15.508 -11.984 1 70.06 311 ALA A C 1
ATOM 2323 O O . ALA A 1 311 ? 24.047 16.578 -12.516 1 70.06 311 ALA A O 1
ATOM 2324 N N . GLN A 1 312 ? 25.5 15.008 -12.258 1 73.56 312 GLN A N 1
ATOM 2325 C CA . GLN A 1 312 ? 26.234 15.289 -13.484 1 73.56 312 GLN A CA 1
ATOM 2326 C C . GLN A 1 312 ? 25.828 14.32 -14.602 1 73.56 312 GLN A C 1
ATOM 2328 O O . GLN A 1 312 ? 26.188 14.523 -15.758 1 73.56 312 GLN A O 1
ATOM 2333 N N . SER A 1 313 ? 25.141 13.195 -14.219 1 74.81 313 SER A N 1
ATOM 2334 C CA . SER A 1 313 ? 24.688 12.164 -15.156 1 74.81 313 SER A CA 1
ATOM 2335 C C . SER A 1 313 ? 23.188 11.922 -15.023 1 74.81 313 SER A C 1
ATOM 2337 O O . SER A 1 313 ? 22.516 12.57 -14.227 1 74.81 313 SER A O 1
ATOM 2339 N N . ASP A 1 314 ? 22.781 11.039 -15.891 1 88.94 314 ASP A N 1
ATOM 2340 C CA . ASP A 1 314 ? 21.359 10.734 -15.992 1 88.94 314 ASP A CA 1
ATOM 2341 C C . ASP A 1 314 ? 20.922 9.812 -14.852 1 88.94 314 ASP A C 1
ATOM 2343 O O . ASP A 1 314 ? 19.734 9.531 -14.695 1 88.94 314 ASP A O 1
ATOM 2347 N N . LYS A 1 315 ? 21.984 9.43 -14.016 1 95.12 315 LYS A N 1
ATOM 2348 C CA . LYS A 1 315 ? 21.609 8.539 -12.922 1 95.12 315 LYS A CA 1
ATOM 2349 C C . LYS A 1 315 ? 21.234 9.336 -11.672 1 95.12 315 LYS A C 1
ATOM 2351 O O . LYS A 1 315 ? 21.922 10.297 -11.312 1 95.12 315 LYS A O 1
ATOM 2356 N N . ILE A 1 316 ? 20.188 8.961 -11.031 1 97.31 316 ILE A N 1
ATOM 2357 C CA . ILE A 1 316 ? 19.719 9.648 -9.836 1 97.31 316 ILE A CA 1
ATOM 2358 C C . ILE A 1 316 ? 19.484 8.641 -8.719 1 97.31 316 ILE A C 1
ATOM 2360 O O . ILE A 1 316 ? 18.922 7.562 -8.953 1 97.31 316 ILE A O 1
ATOM 2364 N N . LEU A 1 317 ? 19.969 8.93 -7.551 1 97.56 317 LEU A N 1
ATOM 2365 C CA . LEU A 1 317 ? 19.719 8.164 -6.332 1 97.56 317 LEU A CA 1
ATOM 2366 C C . LEU A 1 317 ? 18.953 9.008 -5.316 1 97.56 317 LEU A C 1
ATOM 2368 O O . LEU A 1 317 ? 19.469 10.008 -4.816 1 97.56 317 LEU A O 1
ATOM 2372 N N . THR A 1 318 ? 17.75 8.625 -5.031 1 98.19 318 THR A N 1
ATOM 2373 C CA . THR A 1 318 ? 16.906 9.289 -4.035 1 98.19 318 THR A CA 1
ATOM 2374 C C . THR A 1 318 ? 16.672 8.383 -2.83 1 98.19 318 THR A C 1
ATOM 2376 O O . THR A 1 318 ? 16.172 7.27 -2.975 1 98.19 318 THR A O 1
ATOM 2379 N N . ILE A 1 319 ? 17.062 8.805 -1.658 1 98.44 319 ILE A N 1
ATOM 2380 C CA . ILE A 1 319 ? 16.828 8.086 -0.412 1 98.44 319 ILE A CA 1
ATOM 2381 C C . ILE A 1 319 ? 16.062 8.977 0.562 1 98.44 319 ILE A C 1
ATOM 2383 O O . ILE A 1 319 ? 16.516 10.086 0.868 1 98.44 319 ILE A O 1
ATOM 2387 N N . SER A 1 320 ? 14.961 8.5 0.989 1 97.44 320 SER A N 1
ATOM 2388 C CA . SER A 1 320 ? 14.148 9.25 1.944 1 97.44 320 SER A CA 1
ATOM 2389 C C . SER A 1 320 ? 13.867 8.422 3.195 1 97.44 320 SER A C 1
ATOM 2391 O O . SER A 1 320 ? 13.461 7.266 3.102 1 97.44 320 SER A O 1
ATOM 2393 N N . ASN A 1 321 ? 14.141 9.062 4.352 1 96.31 321 ASN A N 1
ATOM 2394 C CA . ASN A 1 321 ? 13.938 8.422 5.645 1 96.31 321 ASN A CA 1
ATOM 2395 C C . ASN A 1 321 ? 13.453 9.414 6.695 1 96.31 321 ASN A C 1
ATOM 2397 O O . ASN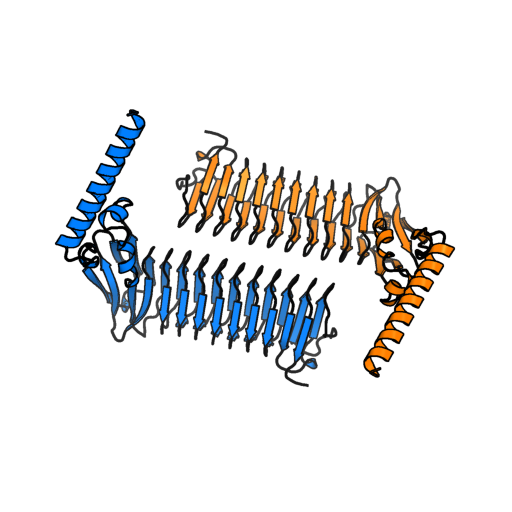 A 1 321 ? 13.617 10.625 6.535 1 96.31 321 ASN A O 1
ATOM 2401 N N . SER A 1 322 ? 12.688 8.922 7.633 1 94.62 322 SER A N 1
ATOM 2402 C CA . SER A 1 322 ? 12.289 9.812 8.711 1 94.62 322 SER A CA 1
ATOM 2403 C C . SER A 1 322 ? 13.109 9.562 9.969 1 94.62 322 SER A C 1
ATOM 2405 O O . SER A 1 322 ? 13.672 10.492 10.555 1 94.62 322 SER A O 1
ATOM 2407 N N . ASN A 1 323 ? 13.227 8.328 10.336 1 93.75 323 ASN A N 1
ATOM 2408 C CA . ASN A 1 323 ? 13.805 8.062 11.656 1 93.75 323 ASN A CA 1
ATOM 2409 C C . ASN A 1 323 ? 15.023 7.152 11.555 1 93.75 323 ASN A C 1
ATOM 2411 O O . ASN A 1 323 ? 15.852 7.117 12.469 1 93.75 323 ASN A O 1
ATOM 2415 N N . GLY A 1 324 ? 15.07 6.359 10.531 1 94.56 324 GLY A N 1
ATOM 2416 C CA . GLY A 1 324 ? 16.203 5.457 10.367 1 94.56 324 GLY A CA 1
ATOM 2417 C C . GLY A 1 324 ? 17.422 6.121 9.75 1 94.56 324 GLY A C 1
ATOM 2418 O O . GLY A 1 324 ? 17.328 7.242 9.25 1 94.56 324 GLY A O 1
ATOM 2419 N N . GLY A 1 325 ? 18.578 5.445 9.797 1 97.88 325 GLY A N 1
ATOM 2420 C CA . GLY A 1 325 ? 19.812 5.961 9.234 1 97.88 325 GLY A CA 1
ATOM 2421 C C . GLY A 1 325 ? 20 5.594 7.773 1 97.88 325 GLY A C 1
ATOM 2422 O O . GLY A 1 325 ? 19.328 4.691 7.266 1 97.88 325 GLY A O 1
ATOM 2423 N N . ILE A 1 326 ? 20.797 6.391 7.125 1 98.5 326 ILE A N 1
ATOM 2424 C CA . ILE A 1 326 ? 21.203 6.148 5.746 1 98.5 326 ILE A CA 1
ATOM 2425 C C . ILE A 1 326 ? 22.719 5.906 5.688 1 98.5 326 ILE A C 1
ATOM 2427 O O . ILE A 1 326 ? 23.5 6.77 6.07 1 98.5 326 ILE A O 1
ATOM 2431 N N . HIS A 1 327 ? 23.094 4.73 5.297 1 98.75 327 HIS A N 1
ATOM 2432 C CA . HIS A 1 327 ? 24.516 4.41 5.094 1 98.75 327 HIS A CA 1
ATOM 2433 C C . HIS A 1 327 ? 24.719 3.66 3.783 1 98.75 327 HIS A C 1
ATOM 2435 O O . HIS A 1 327 ? 24.578 2.438 3.732 1 98.75 327 HIS A O 1
ATOM 2441 N N . ILE A 1 328 ? 25.109 4.426 2.742 1 98.44 328 ILE A N 1
ATOM 2442 C CA . ILE A 1 328 ? 25.312 3.879 1.404 1 98.44 328 ILE A CA 1
ATOM 2443 C C . ILE A 1 328 ? 26.75 4.18 0.937 1 98.44 328 ILE A C 1
ATOM 2445 O O . ILE A 1 328 ? 27.234 5.293 1.113 1 98.44 328 ILE A O 1
ATOM 2449 N N . THR A 1 329 ? 27.406 3.141 0.435 1 98.19 329 THR A N 1
ATOM 2450 C CA . THR A 1 329 ? 28.703 3.314 -0.219 1 98.19 329 THR A CA 1
ATOM 2451 C C . THR A 1 329 ? 28.625 2.895 -1.685 1 98.19 329 THR A C 1
ATOM 2453 O O . THR A 1 329 ? 27.625 2.352 -2.129 1 98.19 329 THR A O 1
ATOM 2456 N N . PHE A 1 330 ? 29.656 3.281 -2.412 1 97.25 330 PHE A N 1
ATOM 2457 C CA . PHE A 1 330 ? 29.734 2.959 -3.83 1 97.25 330 PHE A CA 1
ATOM 2458 C C . PHE A 1 330 ? 30.906 2.018 -4.102 1 97.25 330 PHE A C 1
ATOM 2460 O O . PHE A 1 330 ? 31.922 2.07 -3.414 1 97.25 330 PHE A O 1
ATOM 2467 N N . THR A 1 331 ? 30.719 1.125 -5.094 1 97.19 331 THR A N 1
ATOM 2468 C CA . THR A 1 331 ? 31.672 0.043 -5.297 1 97.19 331 THR A CA 1
ATOM 2469 C C . THR A 1 331 ? 32.969 0.571 -5.914 1 97.19 331 THR A C 1
ATOM 2471 O O . THR A 1 331 ? 34 -0.099 -5.871 1 97.19 331 THR A O 1
ATOM 2474 N N . GLU A 1 332 ? 32.844 1.683 -6.543 1 93.06 332 GLU A N 1
ATOM 2475 C CA . GLU A 1 332 ? 34.031 2.295 -7.152 1 93.06 332 GLU A CA 1
ATOM 2476 C C . GLU A 1 332 ? 34.344 3.646 -6.52 1 93.06 332 GLU A C 1
ATOM 2478 O O . GLU A 1 332 ? 33.438 4.293 -5.957 1 93.06 332 GLU A O 1
ATOM 2483 N N . GLN A 1 333 ? 35.688 4.094 -6.609 1 84.25 333 GLN A N 1
ATOM 2484 C CA . GLN A 1 333 ? 36.094 5.379 -6.047 1 84.25 333 GLN A CA 1
ATOM 2485 C C . GLN A 1 333 ? 36.031 6.484 -7.098 1 84.25 333 GLN A C 1
ATOM 2487 O O . GLN A 1 333 ? 36.25 6.23 -8.281 1 84.25 333 GLN A O 1
ATOM 2492 N N . MET B 1 1 ? 49.656 -3.393 48.844 1 46.34 1 MET B N 1
ATOM 2493 C CA . MET B 1 1 ? 48.406 -2.777 48.406 1 46.34 1 MET B CA 1
ATOM 2494 C C . MET B 1 1 ? 48.469 -2.457 46.938 1 46.34 1 MET B C 1
ATOM 2496 O O . MET B 1 1 ? 49.375 -1.762 46.469 1 46.34 1 MET B O 1
ATOM 2500 N N . SER B 1 2 ? 47.75 -3.311 46 1 61.34 2 SER B N 1
ATOM 2501 C CA . SER B 1 2 ? 48 -3.355 44.562 1 61.34 2 SER B CA 1
ATOM 2502 C C . SER B 1 2 ? 47.594 -2.045 43.906 1 61.34 2 SER B C 1
ATOM 2504 O O . SER B 1 2 ? 46.75 -1.304 44.438 1 61.34 2 SER B O 1
ATOM 2506 N N . LYS B 1 3 ? 48.469 -1.473 42.938 1 67.94 3 LYS B N 1
ATOM 2507 C CA . LYS B 1 3 ? 48.312 -0.263 42.125 1 67.94 3 LYS B CA 1
ATOM 2508 C C . LYS B 1 3 ? 46.875 -0.103 41.656 1 67.94 3 LYS B C 1
ATOM 2510 O O . LYS B 1 3 ? 46.344 1.011 41.625 1 67.94 3 LYS B O 1
ATOM 2515 N N . THR B 1 4 ? 46.25 -1.212 41.438 1 68.75 4 THR B N 1
ATOM 2516 C CA . THR B 1 4 ? 44.844 -1.186 40.969 1 68.75 4 THR B CA 1
ATOM 2517 C C . THR B 1 4 ? 43.906 -0.719 42.094 1 68.75 4 THR B C 1
ATOM 2519 O O . THR B 1 4 ? 43 0.048 41.844 1 68.75 4 THR B O 1
ATOM 2522 N N . LYS B 1 5 ? 44.094 -1.011 43.281 1 67.19 5 LYS B N 1
ATOM 2523 C CA . LYS B 1 5 ? 43.281 -0.596 44.406 1 67.19 5 LYS B CA 1
ATOM 2524 C C . LYS B 1 5 ? 43.469 0.89 44.719 1 67.19 5 LYS B C 1
ATOM 2526 O O . LYS B 1 5 ? 42.5 1.587 45.031 1 67.19 5 LYS B O 1
ATOM 2531 N N . LEU B 1 6 ? 44.688 1.232 44.5 1 65.62 6 LEU B N 1
ATOM 2532 C CA . LEU B 1 6 ? 45 2.646 44.688 1 65.62 6 LEU B CA 1
ATOM 2533 C C . LEU B 1 6 ? 44.25 3.51 43.688 1 65.62 6 LEU B C 1
ATOM 2535 O O . LEU B 1 6 ? 43.688 4.543 44.031 1 65.62 6 LEU B O 1
ATOM 2539 N N . PHE B 1 7 ? 44.219 3.084 42.469 1 65.44 7 PHE B N 1
ATOM 2540 C CA . PHE B 1 7 ? 43.562 3.842 41.406 1 65.44 7 PHE B CA 1
ATOM 2541 C C . PHE B 1 7 ? 42.031 3.822 41.594 1 65.44 7 PHE B C 1
ATOM 2543 O O . PHE B 1 7 ? 41.375 4.836 41.406 1 65.44 7 PHE B O 1
ATOM 2550 N N . LEU B 1 8 ? 41.531 2.818 42.094 1 69.12 8 LEU B N 1
ATOM 2551 C CA . LEU B 1 8 ? 40.125 2.713 42.375 1 69.12 8 LEU B CA 1
ATOM 2552 C C . LEU B 1 8 ? 39.719 3.568 43.562 1 69.12 8 LEU B C 1
ATOM 2554 O O . LEU B 1 8 ? 38.656 4.188 43.562 1 69.12 8 LEU B O 1
ATOM 2558 N N . THR B 1 9 ? 40.562 3.693 44.469 1 66.12 9 THR B N 1
ATOM 2559 C CA . THR B 1 9 ? 40.312 4.527 45.625 1 66.12 9 THR B CA 1
ATOM 2560 C C . THR B 1 9 ? 40.344 6.008 45.281 1 66.12 9 THR B C 1
ATOM 2562 O O . THR B 1 9 ? 39.5 6.785 45.719 1 66.12 9 THR B O 1
ATOM 2565 N N . ILE B 1 10 ? 41.312 6.301 44.406 1 66 10 ILE B N 1
ATOM 2566 C CA . ILE B 1 10 ? 41.406 7.688 43.969 1 66 10 ILE B CA 1
ATOM 2567 C C . ILE B 1 10 ? 40.219 8.047 43.094 1 66 10 ILE B C 1
ATOM 2569 O O . ILE B 1 10 ? 39.625 9.125 43.281 1 66 10 ILE B O 1
ATOM 2573 N N . ALA B 1 11 ? 39.781 7.117 42.219 1 64.19 11 ALA B N 1
ATOM 2574 C CA . ALA B 1 11 ? 38.594 7.34 41.406 1 64.19 11 ALA B CA 1
ATOM 2575 C C . ALA B 1 11 ? 37.344 7.477 42.281 1 64.19 11 ALA B C 1
ATOM 2577 O O . ALA B 1 11 ? 36.531 8.352 42.031 1 64.19 11 ALA B O 1
ATOM 2578 N N . GLY B 1 12 ? 37.219 6.734 43.219 1 66.44 12 GLY B N 1
ATOM 2579 C CA . GLY B 1 12 ? 36.125 6.82 44.156 1 66.44 12 GLY B CA 1
ATOM 2580 C C . GLY B 1 12 ? 36.094 8.125 44.938 1 66.44 12 GLY B C 1
ATOM 2581 O O . GLY B 1 12 ? 35.031 8.734 45.125 1 66.44 12 GLY B O 1
ATOM 2582 N N . ALA B 1 13 ? 37.25 8.5 45.406 1 66.31 13 ALA B N 1
ATOM 2583 C CA . ALA B 1 13 ? 37.375 9.758 46.125 1 66.31 13 ALA B CA 1
ATOM 2584 C C . ALA B 1 13 ? 37.031 10.945 45.25 1 66.31 13 ALA B C 1
ATOM 2586 O O . ALA B 1 13 ? 36.344 11.867 45.688 1 66.31 13 ALA B O 1
ATOM 2587 N N . LEU B 1 14 ? 37.5 10.891 44 1 62.47 14 LEU B N 1
ATOM 2588 C CA . LEU B 1 14 ? 37.188 11.969 43.094 1 62.47 14 LEU B CA 1
ATOM 2589 C C . LEU B 1 14 ? 35.719 12.008 42.781 1 62.47 14 LEU B C 1
ATOM 2591 O O . LEU B 1 14 ? 35.125 13.086 42.656 1 62.47 14 LEU B O 1
ATOM 2595 N N . CYS B 1 15 ? 35.094 10.836 42.656 1 63.94 15 CYS B N 1
ATOM 2596 C CA . CYS B 1 15 ? 33.625 10.766 42.469 1 63.94 15 CYS B CA 1
ATOM 2597 C C . CYS B 1 15 ? 32.906 11.305 43.719 1 63.94 15 CYS B C 1
ATOM 2599 O O . CYS B 1 15 ? 31.938 12.047 43.594 1 63.94 15 CYS B O 1
ATOM 2601 N N . ALA B 1 16 ? 33.406 10.961 44.844 1 63 16 ALA B N 1
ATOM 2602 C CA . ALA B 1 16 ? 32.812 11.438 46.094 1 63 16 ALA B CA 1
ATOM 2603 C C . ALA B 1 16 ? 32.938 12.953 46.219 1 63 16 ALA B C 1
ATOM 2605 O O . ALA B 1 16 ? 31.984 13.625 46.625 1 63 16 ALA B O 1
ATOM 2606 N N . VAL B 1 17 ? 34.156 13.461 45.938 1 63.03 17 VAL B N 1
ATOM 2607 C CA . VAL B 1 17 ? 34.344 14.906 45.938 1 63.03 17 VAL B CA 1
ATOM 2608 C C . VAL B 1 17 ? 33.406 15.547 44.906 1 63.03 17 VAL B C 1
ATOM 2610 O O . VAL B 1 17 ? 32.812 16.578 45.156 1 63.03 17 VAL B O 1
ATOM 2613 N N . GLY B 1 18 ? 33.281 14.898 43.719 1 59.25 18 GLY B N 1
ATOM 2614 C CA . GLY B 1 18 ? 32.312 15.367 42.719 1 59.25 18 GLY B CA 1
ATOM 2615 C C . GLY B 1 18 ? 30.891 15.383 43.219 1 59.25 18 GLY B C 1
ATOM 2616 O O . GLY B 1 18 ? 30.156 16.344 43 1 59.25 18 GLY B O 1
ATOM 2617 N N . LEU B 1 19 ? 30.531 14.406 43.938 1 62.44 19 LEU B N 1
ATOM 2618 C CA . LEU B 1 19 ? 29.188 14.336 44.5 1 62.44 19 LEU B CA 1
ATOM 2619 C C . LEU B 1 19 ? 28.984 15.406 45.562 1 62.44 19 LEU B C 1
ATOM 2621 O O . LEU B 1 19 ? 27.938 16.031 45.625 1 62.44 19 LEU B O 1
ATOM 2625 N N . VAL B 1 20 ? 29.953 15.539 46.438 1 60.16 20 VAL B N 1
ATOM 2626 C CA . VAL B 1 20 ? 29.891 16.562 47.469 1 60.16 20 VAL B CA 1
ATOM 2627 C C . VAL B 1 20 ? 29.844 17.953 46.844 1 60.16 20 VAL B C 1
ATOM 2629 O O . VAL B 1 20 ? 29.016 18.781 47.25 1 60.16 20 VAL B O 1
ATOM 2632 N N . LEU B 1 21 ? 30.75 18.188 45.875 1 56.41 21 LEU B N 1
ATOM 2633 C CA . LEU B 1 21 ? 30.734 19.469 45.188 1 56.41 21 LEU B CA 1
ATOM 2634 C C . LEU B 1 21 ? 29.406 19.703 44.469 1 56.41 21 LEU B C 1
ATOM 2636 O O . LEU B 1 21 ? 28.875 20.812 44.469 1 56.41 21 LEU B O 1
ATOM 2640 N N . SER B 1 22 ? 28.844 18.672 43.938 1 59.28 22 SER B N 1
ATOM 2641 C CA . SER B 1 22 ? 27.516 18.766 43.344 1 59.28 22 SER B CA 1
ATOM 2642 C C . SER B 1 22 ? 26.438 19.031 44.406 1 59.28 22 SER B C 1
ATOM 2644 O O . SER B 1 22 ? 25.547 19.844 44.188 1 59.28 22 SER B O 1
ATOM 2646 N N . ALA B 1 23 ? 26.547 18.375 45.438 1 58.88 23 ALA B N 1
ATOM 2647 C CA . ALA B 1 23 ? 25.609 18.578 46.531 1 58.88 23 ALA B CA 1
ATOM 2648 C C . ALA B 1 23 ? 25.734 19.984 47.125 1 58.88 23 ALA B C 1
ATOM 2650 O O . ALA B 1 23 ? 24.734 20.625 47.406 1 58.88 23 ALA B O 1
ATOM 2651 N N . VAL B 1 24 ? 26.938 20.469 47.375 1 57.56 24 VAL B N 1
ATOM 2652 C CA . VAL B 1 24 ? 27.172 21.812 47.906 1 57.56 24 VAL B CA 1
ATOM 2653 C C . VAL B 1 24 ? 26.672 22.859 46.906 1 57.56 24 VAL B C 1
ATOM 2655 O O . VAL B 1 24 ? 26.016 23.828 47.281 1 57.56 24 VAL B O 1
ATOM 2658 N N . SER B 1 25 ? 27.062 22.656 45.656 1 53.22 25 SER B N 1
ATOM 2659 C CA . SER B 1 25 ? 26.547 23.562 44.625 1 53.22 25 SER B CA 1
ATOM 2660 C C . SER B 1 25 ? 25.031 23.562 44.594 1 53.22 25 SER B C 1
ATOM 2662 O O . SER B 1 25 ? 24.406 24.609 44.469 1 53.22 25 SER B O 1
ATOM 2664 N N . PHE B 1 26 ? 24.469 22.422 44.812 1 56.31 26 PHE B N 1
ATOM 2665 C CA . PHE B 1 26 ? 23.016 22.297 44.875 1 56.31 26 PHE B CA 1
ATOM 2666 C C . PHE B 1 26 ? 22.5 22.938 46.156 1 56.31 26 PHE B C 1
ATOM 2668 O O . PHE B 1 26 ? 21.438 23.562 46.156 1 56.31 26 PHE B O 1
ATOM 2675 N N . SER B 1 27 ? 23.047 22.719 47.25 1 55.47 27 SER B N 1
ATOM 2676 C CA . SER B 1 27 ? 22.641 23.312 48.531 1 55.47 27 SER B CA 1
ATOM 2677 C C . SER B 1 27 ? 22.781 24.844 48.469 1 55.47 27 SER B C 1
ATOM 2679 O O . SER B 1 27 ? 21.922 25.562 49 1 55.47 27 SER B O 1
ATOM 2681 N N . CYS B 1 28 ? 23.922 25.391 48.094 1 52.12 28 CYS B N 1
ATOM 2682 C CA . CYS B 1 28 ? 24.125 26.828 48.031 1 52.12 28 CYS B CA 1
ATOM 2683 C C . CYS B 1 28 ? 23.094 27.484 47.125 1 52.12 28 CYS B C 1
ATOM 2685 O O . CYS B 1 28 ? 22.828 28.672 47.25 1 52.12 28 CYS B O 1
ATOM 2687 N N . MET B 1 29 ? 22.609 26.703 46.188 1 49.22 29 MET B N 1
ATOM 2688 C CA . MET B 1 29 ? 21.578 27.219 45.312 1 49.22 29 MET B CA 1
ATOM 2689 C C . MET B 1 29 ? 20.188 26.953 45.906 1 49.22 29 MET B C 1
ATOM 2691 O O . MET B 1 29 ? 19.172 27.203 45.219 1 49.22 29 MET B O 1
ATOM 2695 N N . GLY B 1 30 ? 20.031 26.641 47.219 1 50.69 30 GLY B N 1
ATOM 2696 C CA . GLY B 1 30 ? 18.812 26.453 48 1 50.69 30 GLY B CA 1
ATOM 2697 C C . GLY B 1 30 ? 18 25.25 47.562 1 50.69 30 GLY B C 1
ATOM 2698 O O . GLY B 1 30 ? 16.781 25.25 47.656 1 50.69 30 GLY B O 1
ATOM 2699 N N . PHE B 1 31 ? 18.641 24.125 47.125 1 47.03 31 PHE B N 1
ATOM 2700 C CA . PHE B 1 31 ? 18.047 22.875 46.656 1 47.03 31 PHE B CA 1
ATOM 2701 C C . PHE B 1 31 ? 16.984 23.125 45.594 1 47.03 31 PHE B C 1
ATOM 2703 O O . PHE B 1 31 ? 16.094 22.297 45.375 1 47.03 31 PHE B O 1
ATOM 2710 N N . ASP B 1 32 ? 16.625 24.328 45.25 1 38.5 32 ASP B N 1
ATOM 2711 C CA . ASP B 1 32 ? 15.719 24.719 44.188 1 38.5 32 ASP B CA 1
ATOM 2712 C C . ASP B 1 32 ? 16.312 24.422 42.812 1 38.5 32 ASP B C 1
ATOM 2714 O O . ASP B 1 32 ? 17.188 25.141 42.344 1 38.5 32 ASP B O 1
ATOM 2718 N N . ILE B 1 33 ? 16.172 23.125 42.438 1 44.22 33 ILE B N 1
ATOM 2719 C CA . ILE B 1 33 ? 16.672 22.641 41.188 1 44.22 33 ILE B CA 1
ATOM 2720 C C . ILE B 1 33 ? 16.234 23.578 40.062 1 44.22 33 ILE B C 1
ATOM 2722 O O . ILE B 1 33 ? 16.828 23.594 38.969 1 44.22 33 ILE B O 1
ATOM 2726 N N . LYS B 1 34 ? 15.117 24.125 40.031 1 46.16 34 LYS B N 1
ATOM 2727 C CA . LYS B 1 34 ? 14.656 25.109 39.031 1 46.16 34 LYS B CA 1
ATOM 2728 C C . LYS B 1 34 ? 15.625 26.266 38.938 1 46.16 34 LYS B C 1
ATOM 2730 O O . LYS B 1 34 ? 15.633 26.984 37.938 1 46.16 34 LYS B O 1
ATOM 2735 N N . LYS B 1 35 ? 16.188 26.703 39.938 1 45.09 35 LYS B N 1
ATOM 2736 C CA . LYS B 1 35 ? 17.109 27.844 39.969 1 45.09 35 LYS B CA 1
ATOM 2737 C C . LYS B 1 35 ? 18.453 27.484 39.344 1 45.09 35 LYS B C 1
ATOM 2739 O O . LYS B 1 35 ? 19.281 28.359 39.094 1 45.09 35 LYS B O 1
ATOM 2744 N N . ILE B 1 36 ? 18.781 26.266 39.469 1 41.47 36 ILE B N 1
ATOM 2745 C CA . ILE B 1 36 ? 20 25.922 38.781 1 41.47 36 ILE B CA 1
ATOM 2746 C C . ILE B 1 36 ? 19.781 26 37.281 1 41.47 36 ILE B C 1
ATOM 2748 O O . ILE B 1 36 ? 20.734 26 36.5 1 41.47 36 ILE B O 1
ATOM 2752 N N . SER B 1 37 ? 18.594 25.5 36.688 1 41.75 37 SER B N 1
ATOM 2753 C CA . SER B 1 37 ? 18.328 25.531 35.25 1 41.75 37 SER B CA 1
ATOM 2754 C C . SER B 1 37 ? 18.359 26.953 34.688 1 41.75 37 SER B C 1
ATOM 2756 O O . SER B 1 37 ? 17.5 27.766 35.031 1 41.75 37 SER B O 1
ATOM 2758 N N . ALA B 1 38 ? 19.453 27.453 34.625 1 44.69 38 ALA B N 1
ATOM 2759 C CA . ALA B 1 38 ? 19.516 28.688 33.844 1 44.69 38 ALA B CA 1
ATOM 2760 C C . ALA B 1 38 ? 18.734 28.547 32.562 1 44.69 38 ALA B C 1
ATOM 2762 O O . ALA B 1 38 ? 19.156 27.828 31.641 1 44.69 38 ALA B O 1
ATOM 2763 N N . SER B 1 39 ? 17.469 28.344 32.625 1 49.97 39 SER B N 1
ATOM 2764 C CA . SER B 1 39 ? 16.719 28.328 31.391 1 49.97 39 SER B CA 1
ATOM 2765 C C . SER B 1 39 ? 17.125 29.453 30.469 1 49.97 39 SER B C 1
ATOM 2767 O O . SER B 1 39 ? 17.297 30.594 30.906 1 49.97 39 SER B O 1
ATOM 2769 N N . PRO B 1 40 ? 17.797 29.094 29.359 1 54.69 40 PRO B N 1
ATOM 2770 C CA . PRO B 1 40 ? 18.078 30.219 28.469 1 54.69 40 PRO B CA 1
ATOM 2771 C C . PRO B 1 40 ? 16.938 31.234 28.438 1 54.69 40 PRO B C 1
ATOM 2773 O O . PRO B 1 40 ? 15.766 30.875 28.578 1 54.69 40 PRO B O 1
ATOM 2776 N N . GLN B 1 41 ? 17.234 32.438 28.875 1 59.59 41 GLN B N 1
ATOM 2777 C CA . GLN B 1 41 ? 16.25 33.531 28.797 1 59.59 41 GLN B CA 1
ATOM 2778 C C . GLN B 1 41 ? 15.602 33.562 27.422 1 59.59 41 GLN B C 1
ATOM 2780 O O . GLN B 1 41 ? 16.281 33.812 26.422 1 59.59 41 GLN B O 1
ATOM 2785 N N . LEU B 1 42 ? 14.516 32.844 27.203 1 70.38 42 LEU B N 1
ATOM 2786 C CA . LEU B 1 42 ? 13.734 32.938 25.969 1 70.38 42 LEU B CA 1
ATOM 2787 C C . LEU B 1 42 ? 12.875 34.188 25.969 1 70.38 42 LEU B C 1
ATOM 2789 O O . LEU B 1 42 ? 12.258 34.531 26.984 1 70.38 42 LEU B O 1
ATOM 2793 N N . GLU B 1 43 ? 13.156 35.062 24.969 1 82.88 43 GLU B N 1
ATOM 2794 C CA . GLU B 1 43 ? 12.352 36.25 24.75 1 82.88 43 GLU B CA 1
ATOM 2795 C C . GLU B 1 43 ? 11.172 35.969 23.828 1 82.88 43 GLU B C 1
ATOM 2797 O O . GLU B 1 43 ? 11.344 35.344 22.781 1 82.88 43 GLU B O 1
ATOM 2802 N N . GLU B 1 44 ? 10.023 36.375 24.281 1 87.06 44 GLU B N 1
ATOM 2803 C CA . GLU B 1 44 ? 8.844 36.25 23.438 1 87.06 44 GLU B CA 1
ATOM 2804 C C . GLU B 1 44 ? 8.828 37.344 22.375 1 87.06 44 GLU B C 1
ATOM 2806 O O . GLU B 1 44 ? 9.039 38.531 22.672 1 87.06 44 GLU B O 1
ATOM 2811 N N . LYS B 1 45 ? 8.656 36.875 21.141 1 91.5 45 LYS B N 1
ATOM 2812 C CA . LYS B 1 45 ? 8.617 37.812 20.016 1 91.5 45 LYS B CA 1
ATOM 2813 C C . LYS B 1 45 ? 7.355 37.625 19.172 1 91.5 45 LYS B C 1
ATOM 2815 O O . LYS B 1 45 ? 6.688 36.594 19.297 1 91.5 45 LYS B O 1
ATOM 2820 N N . SER B 1 46 ? 6.988 38.75 18.469 1 94.31 46 SER B N 1
ATOM 2821 C CA . SER B 1 46 ? 5.852 38.688 17.562 1 94.31 46 SER B CA 1
ATOM 2822 C C . SER B 1 46 ? 6.16 39.344 16.234 1 94.31 46 SER B C 1
ATOM 2824 O O . SER B 1 46 ? 6.918 40.312 16.188 1 94.31 46 SER B O 1
ATOM 2826 N N . TYR B 1 47 ? 5.664 38.844 15.172 1 95.75 47 TYR B N 1
ATOM 2827 C CA . TYR B 1 47 ? 5.727 39.406 13.828 1 95.75 47 TYR B CA 1
ATOM 2828 C C . TYR B 1 47 ? 4.332 39.562 13.234 1 95.75 47 TYR B C 1
ATOM 2830 O O . TYR B 1 47 ? 3.475 38.688 13.406 1 95.75 47 TYR B O 1
ATOM 2838 N N . SER B 1 48 ? 4.109 40.719 12.672 1 96.81 48 SER B N 1
ATOM 2839 C CA . SER B 1 48 ? 2.807 41 12.07 1 96.81 48 SER B CA 1
ATOM 2840 C C . SER B 1 48 ? 2.947 41.438 10.625 1 96.81 48 SER B C 1
ATOM 2842 O O . SER B 1 48 ? 3.881 42.156 10.281 1 96.81 48 SER B O 1
ATOM 2844 N N . VAL B 1 49 ? 1.994 41.031 9.781 1 97.31 49 VAL B N 1
ATOM 2845 C CA . VAL B 1 49 ? 1.951 41.438 8.375 1 97.31 49 VAL B CA 1
ATOM 2846 C C . VAL B 1 49 ? 0.5 41.5 7.906 1 97.31 49 VAL B C 1
ATOM 2848 O O . VAL B 1 49 ? -0.354 40.75 8.367 1 97.31 49 VAL B O 1
ATOM 2851 N N . ASN B 1 50 ? 0.294 42.438 7.027 1 96.31 50 ASN B N 1
ATOM 2852 C CA . ASN B 1 50 ? -1.051 42.562 6.477 1 96.31 50 ASN B CA 1
ATOM 2853 C C . ASN B 1 50 ? -1.445 41.312 5.68 1 96.31 50 ASN B C 1
ATOM 2855 O O . ASN B 1 50 ? -0.727 40.906 4.77 1 96.31 50 ASN B O 1
ATOM 2859 N N . ALA B 1 51 ? -2.611 40.812 5.973 1 96.69 51 ALA B N 1
ATOM 2860 C CA . ALA B 1 51 ? -3.055 39.562 5.367 1 96.69 51 ALA B CA 1
ATOM 2861 C C . ALA B 1 51 ? -3.275 39.719 3.867 1 96.69 51 ALA B C 1
ATOM 2863 O O . ALA B 1 51 ? -3.113 38.75 3.104 1 96.69 51 ALA B O 1
ATOM 2864 N N . GLU B 1 52 ? -3.662 40.906 3.475 1 94.88 52 GLU B N 1
ATOM 2865 C CA . GLU B 1 52 ? -3.967 41.156 2.07 1 94.88 52 GLU B CA 1
ATOM 2866 C C . GLU B 1 52 ? -2.734 40.969 1.192 1 94.88 52 GLU B C 1
ATOM 2868 O O . GLU B 1 52 ? -2.857 40.719 -0.012 1 94.88 52 GLU B O 1
ATOM 2873 N N . GLU B 1 53 ? -1.584 40.938 1.849 1 95.5 53 GLU B N 1
ATOM 2874 C CA . GLU B 1 53 ? -0.333 40.844 1.1 1 95.5 53 GLU B CA 1
ATOM 2875 C C . GLU B 1 53 ? 0.162 39.406 0.993 1 95.5 53 GLU B C 1
ATOM 2877 O O . GLU B 1 53 ? 1.152 39.156 0.312 1 95.5 53 GLU B O 1
ATOM 2882 N N . ILE B 1 54 ? -0.586 38.562 1.596 1 97.88 54 ILE B N 1
ATOM 2883 C CA . ILE B 1 54 ? -0.068 37.219 1.738 1 97.88 54 ILE B CA 1
ATOM 2884 C C . ILE B 1 54 ? -1.039 36.219 1.102 1 97.88 54 ILE B C 1
ATOM 2886 O O . ILE B 1 54 ? -2.227 36.188 1.433 1 97.88 54 ILE B O 1
ATOM 2890 N N . THR B 1 55 ? -0.489 35.406 0.219 1 97.94 55 THR B N 1
ATOM 2891 C CA . THR B 1 55 ? -1.323 34.406 -0.419 1 97.94 55 THR B CA 1
ATOM 2892 C C . THR B 1 55 ? -0.951 33 0.072 1 97.94 55 THR B C 1
ATOM 2894 O O . THR B 1 55 ? -1.695 32.031 -0.143 1 97.94 55 THR B O 1
ATOM 2897 N N . GLU B 1 56 ? 0.26 32.906 0.686 1 98.56 56 GLU B N 1
ATOM 2898 C CA . GLU B 1 56 ? 0.72 31.625 1.18 1 98.56 56 GLU B CA 1
ATOM 2899 C C . GLU B 1 56 ? 1.527 31.781 2.467 1 98.56 56 GLU B C 1
ATOM 2901 O O . GLU B 1 56 ? 2.363 32.688 2.576 1 98.56 56 GLU B O 1
ATOM 2906 N N . ILE B 1 57 ? 1.243 30.953 3.471 1 98.69 57 ILE B N 1
ATOM 2907 C CA . ILE B 1 57 ? 1.983 30.906 4.727 1 98.69 57 ILE B CA 1
ATOM 2908 C C . ILE B 1 57 ? 2.73 29.578 4.832 1 98.69 57 ILE B C 1
ATOM 2910 O O . ILE B 1 57 ? 2.129 28.5 4.711 1 98.69 57 ILE B O 1
ATOM 2914 N N . ASN B 1 58 ? 4.02 29.578 5.004 1 98.62 58 ASN B N 1
ATOM 2915 C CA . ASN B 1 58 ? 4.859 28.406 5.195 1 98.62 58 ASN B CA 1
ATOM 2916 C C . ASN B 1 58 ? 5.586 28.453 6.539 1 98.62 58 ASN B C 1
ATOM 2918 O O . ASN B 1 58 ? 6.457 29.297 6.75 1 98.62 58 ASN B O 1
ATOM 2922 N N . ILE B 1 59 ? 5.25 27.531 7.422 1 98.31 59 ILE B N 1
ATOM 2923 C CA . ILE B 1 59 ? 5.879 27.469 8.734 1 98.31 59 ILE B CA 1
ATOM 2924 C C . ILE B 1 59 ? 6.652 26.156 8.875 1 98.31 59 ILE B C 1
ATOM 2926 O O . ILE B 1 59 ? 6.105 25.078 8.641 1 98.31 59 ILE B O 1
ATOM 2930 N N . HIS B 1 60 ? 7.879 26.25 9.211 1 97.12 60 HIS B N 1
ATOM 2931 C CA . HIS B 1 60 ? 8.711 25.078 9.445 1 97.12 60 HIS B CA 1
ATOM 2932 C C . HIS B 1 60 ? 9.305 25.094 10.852 1 97.12 60 HIS B C 1
ATOM 2934 O O . HIS B 1 60 ? 9.797 26.125 11.305 1 97.12 60 HIS B O 1
ATOM 2940 N N . SER B 1 61 ? 9.164 24.047 11.57 1 94.12 61 SER B N 1
ATOM 2941 C CA . SER B 1 61 ? 9.797 23.844 12.875 1 94.12 61 SER B CA 1
ATOM 2942 C C . SER B 1 61 ? 10.32 22.422 13.016 1 94.12 61 SER B C 1
ATOM 2944 O O . SER B 1 61 ? 9.859 21.5 12.32 1 94.12 61 SER B O 1
ATOM 2946 N N . GLU B 1 62 ? 11.258 22.266 13.844 1 89.5 62 GLU B N 1
ATOM 2947 C CA . GLU B 1 62 ? 11.758 20.922 14.094 1 89.5 62 GLU B CA 1
ATOM 2948 C C . GLU B 1 62 ? 11.203 20.359 15.406 1 89.5 62 GLU B C 1
ATOM 2950 O O . GLU B 1 62 ? 10.922 19.172 15.5 1 89.5 62 GLU B O 1
ATOM 2955 N N . GLU B 1 63 ? 11.031 21.312 16.375 1 87.81 63 GLU B N 1
ATOM 2956 C CA . GLU B 1 63 ? 10.797 20.766 17.703 1 87.81 63 GLU B CA 1
ATOM 2957 C C . GLU B 1 63 ? 9.727 21.562 18.453 1 87.81 63 GLU B C 1
ATOM 2959 O O . GLU B 1 63 ? 9.352 21.219 19.578 1 87.81 63 GLU B O 1
ATOM 2964 N N . LEU B 1 64 ? 9.367 22.609 17.844 1 90.62 64 LEU B N 1
ATOM 2965 C CA . LEU B 1 64 ? 8.344 23.406 18.531 1 90.62 64 LEU B CA 1
ATOM 2966 C C . LEU B 1 64 ? 6.961 23.109 17.953 1 90.62 64 LEU B C 1
ATOM 2968 O O . LEU B 1 64 ? 6.805 23 16.734 1 90.62 64 LEU B O 1
ATOM 2972 N N . LYS B 1 65 ? 6.031 23.062 18.859 1 94.94 65 LYS B N 1
ATOM 2973 C CA . LYS B 1 65 ? 4.641 22.906 18.453 1 94.94 65 LYS B CA 1
ATOM 2974 C C . LYS B 1 65 ? 4.191 24.062 17.578 1 94.94 65 LYS B C 1
ATOM 2976 O O . LYS B 1 65 ? 4.527 25.219 17.844 1 94.94 65 LYS B O 1
ATOM 2981 N N . ILE B 1 66 ? 3.486 23.734 16.531 1 97.56 66 ILE B N 1
ATOM 2982 C CA . ILE B 1 66 ? 2.883 24.766 15.68 1 97.56 66 ILE B CA 1
ATOM 2983 C C . ILE B 1 66 ? 1.372 24.781 15.898 1 97.56 66 ILE B C 1
ATOM 2985 O O . ILE B 1 66 ? 0.716 23.75 15.844 1 97.56 66 ILE B O 1
ATOM 2989 N N . ARG B 1 67 ? 0.861 25.938 16.156 1 98.25 67 ARG B N 1
ATOM 2990 C CA . ARG B 1 67 ? -0.577 26.109 16.328 1 98.25 67 ARG B CA 1
ATOM 2991 C C . ARG B 1 67 ? -1.108 27.188 15.398 1 98.25 67 ARG B C 1
ATOM 2993 O O . ARG B 1 67 ? -0.549 28.297 15.32 1 98.25 67 ARG B O 1
ATOM 3000 N N . LEU B 1 68 ? -2.145 26.875 14.656 1 98.62 68 LEU B N 1
ATOM 3001 C CA . LEU B 1 68 ? -2.816 27.812 13.773 1 98.62 68 LEU B CA 1
ATOM 3002 C C . LEU B 1 68 ? -4.238 28.094 14.25 1 98.62 68 LEU B C 1
ATOM 3004 O O . LEU B 1 68 ? -5.039 27.172 14.398 1 98.62 68 LEU B O 1
ATOM 3008 N N . VAL B 1 69 ? -4.555 29.391 14.484 1 98.25 69 VAL B N 1
ATOM 3009 C CA . VAL B 1 69 ? -5.863 29.797 14.992 1 98.25 69 VAL B CA 1
ATOM 3010 C C . VAL B 1 69 ? -6.32 31.078 14.297 1 98.25 69 VAL B C 1
ATOM 3012 O O . VAL B 1 69 ? -5.508 31.781 13.711 1 98.25 69 VAL B O 1
ATOM 3015 N N . PRO B 1 70 ? -7.582 31.359 14.367 1 97.88 70 PRO B N 1
ATOM 3016 C CA . PRO B 1 70 ? -8.07 32.625 13.789 1 97.88 70 PRO B CA 1
ATOM 3017 C C . PRO B 1 70 ? -7.832 33.812 14.711 1 97.88 70 PRO B C 1
ATOM 3019 O O . PRO B 1 70 ? -7.586 33.656 15.906 1 97.88 70 PRO B O 1
ATOM 3022 N N . THR B 1 71 ? -7.809 35 14.086 1 97 71 THR B N 1
ATOM 3023 C CA . THR B 1 71 ? -7.801 36.25 14.828 1 97 71 THR B CA 1
ATOM 3024 C C . THR B 1 71 ? -8.906 37.156 14.336 1 97 71 THR B C 1
ATOM 3026 O O . THR B 1 71 ? -9.375 37.031 13.203 1 97 71 THR B O 1
ATOM 3029 N N . SER B 1 72 ? -9.289 38.094 15.258 1 94.25 72 SER B N 1
ATOM 3030 C CA . SER B 1 72 ? -10.305 39.094 14.883 1 94.25 72 SER B CA 1
ATOM 3031 C C . SER B 1 72 ? -9.688 40.25 14.109 1 94.25 72 SER B C 1
ATOM 3033 O O . SER B 1 72 ? -10.398 41.031 13.477 1 94.25 72 SER B O 1
ATOM 3035 N N . GLY B 1 73 ? -8.391 40.312 14.094 1 94.19 73 GLY B N 1
ATOM 3036 C CA . GLY B 1 73 ? -7.711 41.406 13.398 1 94.19 73 GLY B CA 1
ATOM 3037 C C . GLY B 1 73 ? -7.543 41.125 11.914 1 94.19 73 GLY B C 1
ATOM 3038 O O . GLY B 1 73 ? -8.07 40.156 11.391 1 94.19 73 GLY B O 1
ATOM 3039 N N . SER B 1 74 ? -6.902 42.125 11.258 1 94.31 74 SER B N 1
ATOM 3040 C CA . SER B 1 74 ? -6.73 42.031 9.812 1 94.31 74 SER B CA 1
ATOM 3041 C C . SER B 1 74 ? -5.32 41.562 9.445 1 94.31 74 SER B C 1
ATOM 3043 O O . SER B 1 74 ? -5.02 41.344 8.273 1 94.31 74 SER B O 1
ATOM 3045 N N . GLU B 1 75 ? -4.57 41.375 10.492 1 97.31 75 GLU B N 1
ATOM 3046 C CA . GLU B 1 75 ? -3.18 41 10.234 1 97.31 75 GLU B CA 1
ATOM 3047 C C . GLU B 1 75 ? -2.908 39.562 10.609 1 97.31 75 GLU B C 1
ATOM 3049 O O . GLU B 1 75 ? -3.568 39 11.492 1 97.31 75 GLU B O 1
ATOM 3054 N N . ILE B 1 76 ? -2.01 38.938 9.852 1 98.12 76 ILE B N 1
ATOM 3055 C CA . ILE B 1 76 ? -1.45 37.656 10.281 1 98.12 76 ILE B CA 1
ATOM 3056 C C . ILE B 1 76 ? -0.408 37.906 11.375 1 98.12 76 ILE B C 1
ATOM 3058 O O . ILE B 1 76 ? 0.482 38.75 11.219 1 98.12 76 ILE B O 1
ATOM 3062 N N . GLN B 1 77 ? -0.533 37.25 12.484 1 97.62 77 GLN B N 1
ATOM 3063 C CA . GLN B 1 77 ? 0.41 37.375 13.586 1 97.62 77 GLN B CA 1
ATOM 3064 C C . GLN B 1 77 ? 1.115 36.062 13.875 1 97.62 77 GLN B C 1
ATOM 3066 O O . GLN B 1 77 ? 0.485 35 13.875 1 97.62 77 GLN B O 1
ATOM 3071 N N . VAL B 1 78 ? 2.42 36.094 14.023 1 97.38 78 VAL B N 1
ATOM 3072 C CA . VAL B 1 78 ? 3.221 34.969 14.438 1 97.38 78 VAL B CA 1
ATOM 3073 C C . VAL B 1 78 ? 3.857 35.25 15.797 1 97.38 78 VAL B C 1
ATOM 3075 O O . VAL B 1 78 ? 4.613 36.188 15.945 1 97.38 78 VAL B O 1
ATOM 3078 N N . HIS B 1 79 ? 3.525 34.438 16.812 1 95.12 79 HIS B N 1
ATOM 3079 C CA . HIS B 1 79 ? 4.125 34.5 18.141 1 95.12 79 HIS B CA 1
ATOM 3080 C C . HIS B 1 79 ? 5.117 33.375 18.375 1 95.12 79 HIS B C 1
ATOM 3082 O O . HIS B 1 79 ? 4.785 32.219 18.156 1 95.12 79 HIS B O 1
ATOM 3088 N N . TYR B 1 80 ? 6.273 33.75 18.688 1 91.12 80 TYR B N 1
ATOM 3089 C CA . TYR B 1 80 ? 7.316 32.75 18.875 1 91.12 80 TYR B CA 1
ATOM 3090 C C . TYR B 1 80 ? 8.289 33.188 19.969 1 91.12 80 TYR B C 1
ATOM 3092 O O . TYR B 1 80 ? 8.156 34.25 20.547 1 91.12 80 TYR B O 1
ATOM 3100 N N . SER B 1 81 ? 9.125 32.219 20.328 1 83.94 81 SER B N 1
ATOM 3101 C CA . SER B 1 81 ? 10.164 32.5 21.312 1 83.94 81 SER B CA 1
ATOM 3102 C C . SER B 1 81 ? 11.555 32.344 20.719 1 83.94 81 SER B C 1
ATOM 3104 O O . SER B 1 81 ? 11.773 31.484 19.875 1 83.94 81 SER B O 1
ATOM 3106 N N . GLU B 1 82 ? 12.336 33.281 21.062 1 81.94 82 GLU B N 1
ATOM 3107 C CA . GLU B 1 82 ? 13.727 33.188 20.625 1 81.94 82 GLU B CA 1
ATOM 3108 C C . GLU B 1 82 ? 14.688 33.188 21.812 1 81.94 82 GLU B C 1
ATOM 3110 O O . GLU B 1 82 ? 14.367 33.719 22.875 1 81.94 82 GLU B O 1
ATOM 3115 N N . GLY B 1 83 ? 15.688 32.469 21.672 1 76.25 83 GLY B N 1
ATOM 3116 C CA . GLY B 1 83 ? 16.766 32.438 22.641 1 76.25 83 GLY B CA 1
ATOM 3117 C C . GLY B 1 83 ? 18.109 32.031 22.031 1 76.25 83 GLY B C 1
ATOM 3118 O O . GLY B 1 83 ? 18.266 32.031 20.812 1 76.25 83 GLY B O 1
ATOM 3119 N N . GLU B 1 84 ? 19.031 31.891 22.891 1 72.88 84 GLU B N 1
ATOM 3120 C CA . GLU B 1 84 ? 20.375 31.562 22.453 1 72.88 84 GLU B CA 1
ATOM 3121 C C . GLU B 1 84 ? 20.406 30.281 21.641 1 72.88 84 GLU B C 1
ATOM 3123 O O . GLU B 1 84 ? 21.156 30.172 20.672 1 72.88 84 GLU B O 1
ATOM 3128 N N . GLN B 1 85 ? 19.453 29.531 22.031 1 74.56 85 GLN B N 1
ATOM 3129 C CA . GLN B 1 85 ? 19.5 28.203 21.406 1 74.56 85 GLN B CA 1
ATOM 3130 C C . GLN B 1 85 ? 18.453 28.094 20.297 1 74.56 85 GLN B C 1
ATOM 3132 O O . GLN B 1 85 ? 18.469 27.125 19.531 1 74.56 85 GLN B O 1
ATOM 3137 N N . TYR B 1 86 ? 17.641 29.016 20.188 1 78.31 86 TYR B N 1
ATOM 3138 C CA . TYR B 1 86 ? 16.562 28.969 19.203 1 78.31 86 TYR B CA 1
ATOM 3139 C C . TYR B 1 86 ? 16.531 30.234 18.359 1 78.31 86 TYR B C 1
ATOM 3141 O O . TYR B 1 86 ? 16.625 31.344 18.906 1 78.31 86 TYR B O 1
ATOM 3149 N N . SER B 1 87 ? 16.656 29.969 17.094 1 84.12 87 SER B N 1
ATOM 3150 C CA . SER B 1 87 ? 16.531 31.109 16.188 1 84.12 87 SER B CA 1
ATOM 3151 C C . SER B 1 87 ? 15.328 30.969 15.258 1 84.12 87 SER B C 1
ATOM 3153 O O . SER B 1 87 ? 14.938 29.844 14.922 1 84.12 87 SER B O 1
ATOM 3155 N N . CYS B 1 88 ? 14.68 32.094 15.016 1 89.06 88 CYS B N 1
ATOM 3156 C CA . CYS B 1 88 ? 13.539 32.125 14.109 1 89.06 88 CYS B CA 1
ATOM 3157 C C . CYS B 1 88 ? 13.805 33.125 12.961 1 89.06 88 CYS B C 1
ATOM 3159 O O . CYS B 1 88 ? 14.148 34.281 13.195 1 89.06 88 CYS B O 1
ATOM 3161 N N . GLU B 1 89 ? 13.812 32.625 11.742 1 92.88 89 GLU B N 1
ATOM 3162 C CA . GLU B 1 89 ? 13.898 33.469 10.555 1 92.88 89 GLU B CA 1
ATOM 3163 C C . GLU B 1 89 ? 12.531 33.656 9.914 1 92.88 89 GLU B C 1
ATOM 3165 O O . GLU B 1 89 ? 11.859 32.688 9.539 1 92.88 89 GLU B O 1
ATOM 3170 N N . ILE B 1 90 ? 12.07 34.938 9.82 1 95.62 90 ILE B N 1
ATOM 3171 C CA . ILE B 1 90 ? 10.766 35.25 9.258 1 95.62 90 ILE B CA 1
ATOM 3172 C C . ILE B 1 90 ? 10.938 36.188 8.047 1 95.62 90 ILE B C 1
ATOM 3174 O O . ILE B 1 90 ? 11.719 37.125 8.094 1 95.62 90 ILE B O 1
ATOM 3178 N N . SER B 1 91 ? 10.297 35.844 6.941 1 96.44 91 SER B N 1
ATOM 3179 C CA . SER B 1 91 ? 10.305 36.688 5.754 1 96.44 91 SER B CA 1
ATOM 3180 C C . SER B 1 91 ? 8.93 36.75 5.098 1 96.44 91 SER B C 1
ATOM 3182 O O . SER B 1 91 ? 8.211 35.75 5.082 1 96.44 91 SER B O 1
ATOM 3184 N N . ALA B 1 92 ? 8.445 37.906 4.668 1 96.5 92 ALA B N 1
ATOM 3185 C CA . ALA B 1 92 ? 7.25 38.094 3.859 1 96.5 92 ALA B CA 1
ATOM 3186 C C . ALA B 1 92 ? 7.594 38.719 2.51 1 96.5 92 ALA B C 1
ATOM 3188 O O . ALA B 1 92 ? 7.797 39.938 2.412 1 96.5 92 ALA B O 1
ATOM 3189 N N . GLU B 1 93 ? 7.773 37.812 1.513 1 95.94 93 GLU B N 1
ATOM 3190 C CA . GLU B 1 93 ? 8.172 38.281 0.185 1 95.94 93 GLU B CA 1
ATOM 3191 C C . GLU B 1 93 ? 7.305 37.656 -0.9 1 95.94 93 GLU B C 1
ATOM 3193 O O . GLU B 1 93 ? 6.996 36.438 -0.839 1 95.94 93 GLU B O 1
ATOM 3198 N N . ASN B 1 94 ? 6.824 38.469 -1.841 1 96.62 94 ASN B N 1
ATOM 3199 C CA . ASN B 1 94 ? 6.109 38 -3.025 1 96.62 94 ASN B CA 1
ATOM 3200 C C . ASN B 1 94 ? 4.875 37.188 -2.65 1 96.62 94 ASN B C 1
ATOM 3202 O O . ASN B 1 94 ? 4.633 36.125 -3.223 1 96.62 94 ASN B O 1
ATOM 3206 N N . GLY B 1 95 ? 4.266 37.656 -1.6 1 97.38 95 GLY B N 1
ATOM 3207 C CA . GLY B 1 95 ? 3.002 37.031 -1.203 1 97.38 95 GLY B CA 1
ATOM 3208 C C . GLY B 1 95 ? 3.18 35.812 -0.335 1 97.38 95 GLY B C 1
ATOM 3209 O O . GLY B 1 95 ? 2.203 35.125 -0.002 1 97.38 95 GLY B O 1
ATOM 3210 N N . MET B 1 96 ? 4.402 35.5 0.029 1 98.12 96 MET B N 1
ATOM 3211 C CA . MET B 1 96 ? 4.676 34.312 0.848 1 98.12 96 MET B CA 1
ATOM 3212 C C . MET B 1 96 ? 5.238 34.719 2.207 1 98.12 96 MET B C 1
ATOM 3214 O O . MET B 1 96 ? 6.25 35.438 2.283 1 98.12 96 MET B O 1
ATOM 3218 N N . LEU B 1 97 ? 4.543 34.344 3.283 1 98.31 97 LEU B N 1
ATOM 3219 C CA . LEU B 1 97 ? 5.086 34.469 4.633 1 98.31 97 LEU B CA 1
ATOM 3220 C C . LEU B 1 97 ? 5.812 33.188 5.023 1 98.31 97 LEU B C 1
ATOM 3222 O O . LEU B 1 97 ? 5.203 32.094 5.09 1 98.31 97 LEU B O 1
ATOM 3226 N N . SER B 1 98 ? 7.113 33.219 5.219 1 98.19 98 SER B N 1
ATOM 3227 C CA . SER B 1 98 ? 7.922 32.062 5.609 1 98.19 98 SER B CA 1
ATOM 3228 C C . SER B 1 98 ? 8.477 32.219 7.02 1 98.19 98 SER B C 1
ATOM 3230 O O . SER B 1 98 ? 9.07 33.25 7.344 1 98.19 98 SER B O 1
ATOM 3232 N N . VAL B 1 99 ? 8.25 31.219 7.832 1 96.62 99 VAL B N 1
ATOM 3233 C CA . VAL B 1 99 ? 8.773 31.188 9.188 1 96.62 99 VAL B CA 1
ATOM 3234 C C . VAL B 1 99 ? 9.586 29.906 9.398 1 96.62 99 VAL B C 1
ATOM 3236 O O . VAL B 1 99 ? 9.07 28.812 9.234 1 96.62 99 VAL B O 1
ATOM 3239 N N . ASP B 1 100 ? 10.82 30.016 9.727 1 95.06 100 ASP B N 1
ATOM 3240 C CA . ASP B 1 100 ? 11.711 28.875 9.938 1 95.06 100 ASP B CA 1
ATOM 3241 C C . ASP B 1 100 ? 12.328 28.906 11.328 1 95.06 100 ASP B C 1
ATOM 3243 O O . ASP B 1 100 ? 13.141 29.781 11.633 1 95.06 100 ASP B O 1
ATOM 3247 N N . PHE B 1 101 ? 11.859 27.906 12.117 1 90.56 101 PHE B N 1
ATOM 3248 C CA . PHE B 1 101 ? 12.391 27.781 13.477 1 90.56 101 PHE B CA 1
ATOM 3249 C C . PHE B 1 101 ? 13.422 26.672 13.555 1 90.56 101 PHE B C 1
ATOM 3251 O O . PHE B 1 101 ? 13.141 25.516 13.211 1 90.56 101 PHE B O 1
ATOM 3258 N N . LYS B 1 102 ? 14.539 27.016 13.992 1 82.12 102 LYS B N 1
ATOM 3259 C CA . LYS B 1 102 ? 15.609 26.031 14.086 1 82.12 102 LYS B CA 1
ATOM 3260 C C . LYS B 1 102 ? 16.172 25.969 15.508 1 82.12 102 LYS B C 1
ATOM 3262 O O . LYS B 1 102 ? 16.312 27 16.172 1 82.12 102 LYS B O 1
ATOM 3267 N N . ASN B 1 103 ? 16.375 24.734 15.914 1 75.62 103 ASN B N 1
ATOM 3268 C CA . ASN B 1 103 ? 17.078 24.5 17.172 1 75.62 103 ASN B CA 1
ATOM 3269 C C . ASN B 1 103 ? 18.594 24.453 16.953 1 75.62 103 ASN B C 1
ATOM 3271 O O . ASN B 1 103 ? 19.094 23.594 16.234 1 75.62 103 ASN B O 1
ATOM 3275 N N . ARG B 1 104 ? 19.219 25.422 17.406 1 67.06 104 ARG B N 1
ATOM 3276 C CA . ARG B 1 104 ? 20.672 25.5 17.281 1 67.06 104 ARG B CA 1
ATOM 3277 C C . ARG B 1 104 ? 21.359 24.984 18.531 1 67.06 104 ARG B C 1
ATOM 3279 O O . ARG B 1 104 ? 22.516 25.328 18.797 1 67.06 104 ARG B O 1
ATOM 3286 N N . ALA B 1 105 ? 20.562 24.266 19.297 1 61.16 105 ALA B N 1
ATOM 3287 C CA . ALA B 1 105 ? 21.188 23.766 20.516 1 61.16 105 ALA B CA 1
ATOM 3288 C C . ALA B 1 105 ? 22.312 22.781 20.188 1 61.16 105 ALA B C 1
ATOM 3290 O O . ALA B 1 105 ? 22.234 22.047 19.203 1 61.16 105 ALA B O 1
ATOM 3291 N N . ARG B 1 106 ? 23.438 23.156 20.734 1 56.97 106 ARG B N 1
ATOM 3292 C CA . ARG B 1 106 ? 24.594 22.281 20.609 1 56.97 106 ARG B CA 1
ATOM 3293 C C . ARG B 1 106 ? 24.562 21.172 21.656 1 56.97 106 ARG B C 1
ATOM 3295 O O . ARG B 1 106 ? 23.922 21.312 22.688 1 56.97 106 ARG B O 1
ATOM 3302 N N . TRP B 1 107 ? 25.094 20.047 21.281 1 55.22 107 TRP B N 1
ATOM 3303 C CA . TRP B 1 107 ? 25.141 18.891 22.141 1 55.22 107 TRP B CA 1
ATOM 3304 C C . TRP B 1 107 ? 25.578 19.266 23.562 1 55.22 107 TRP B C 1
ATOM 3306 O O . TRP B 1 107 ? 25.109 18.688 24.531 1 55.22 107 TRP B O 1
ATOM 3316 N N . PHE B 1 108 ? 26.5 20.156 23.641 1 53.72 108 PHE B N 1
ATOM 3317 C CA . PHE B 1 108 ? 27.062 20.516 24.938 1 53.72 108 PHE B CA 1
ATOM 3318 C C . PHE B 1 108 ? 26.109 21.406 25.719 1 53.72 108 PHE B C 1
ATOM 3320 O O . PHE B 1 108 ? 26.281 21.609 26.922 1 53.72 108 PHE B O 1
ATOM 3327 N N . ASP B 1 109 ? 25.203 21.969 24.969 1 55.06 109 ASP B N 1
ATOM 3328 C CA . ASP B 1 109 ? 24.219 22.766 25.672 1 55.06 109 ASP B CA 1
ATOM 3329 C C . ASP B 1 109 ? 23.391 21.906 26.625 1 55.06 109 ASP B C 1
ATOM 3331 O O . ASP B 1 109 ? 22.891 22.391 27.641 1 55.06 109 ASP B O 1
ATOM 3335 N N . THR B 1 110 ? 23.172 20.672 26.156 1 51.34 110 THR B N 1
ATOM 3336 C CA . THR B 1 110 ? 22.516 19.734 27.047 1 51.34 110 THR B CA 1
ATOM 3337 C C . THR B 1 110 ? 23.25 19.625 28.375 1 51.34 110 THR B C 1
ATOM 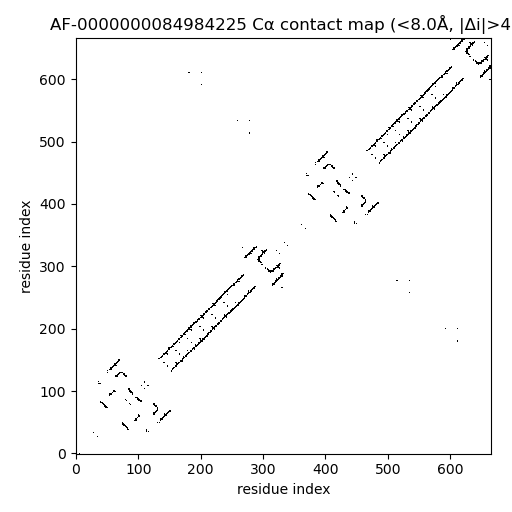3339 O O . THR B 1 110 ? 22.625 19.5 29.438 1 51.34 110 THR B O 1
ATOM 3342 N N . PHE B 1 111 ? 24.562 19.578 28.25 1 52.06 111 PHE B N 1
ATOM 3343 C CA . PHE B 1 111 ? 25.359 19.516 29.469 1 52.06 111 PHE B CA 1
ATOM 3344 C C . PHE B 1 111 ? 25.297 20.844 30.234 1 52.06 111 PHE B C 1
ATOM 3346 O O . PHE B 1 111 ? 25.297 20.859 31.469 1 52.06 111 PHE B O 1
ATOM 3353 N N . ARG B 1 112 ? 25.422 21.906 29.5 1 48.16 112 ARG B N 1
ATOM 3354 C CA . ARG B 1 112 ? 25.469 23.219 30.141 1 48.16 112 ARG B CA 1
ATOM 3355 C C . ARG B 1 112 ? 24.156 23.547 30.828 1 48.16 112 ARG B C 1
ATOM 3357 O O . ARG B 1 112 ? 24.141 24.094 31.938 1 48.16 112 ARG B O 1
ATOM 3364 N N . TYR B 1 113 ? 23.062 23.453 30.125 1 52.28 113 TYR B N 1
ATOM 3365 C CA . TYR B 1 113 ? 21.797 23.906 30.703 1 52.28 113 TYR B CA 1
ATOM 3366 C C . TYR B 1 113 ? 21.109 22.781 31.469 1 52.28 113 TYR B C 1
ATOM 3368 O O . TYR B 1 113 ? 20.125 23.016 32.156 1 52.28 113 TYR B O 1
ATOM 3376 N N . GLY B 1 114 ? 21.953 21.734 31.922 1 45.97 114 GLY B N 1
ATOM 3377 C CA . GLY B 1 114 ? 21.531 20.594 32.75 1 45.97 114 GLY B CA 1
ATOM 3378 C C . GLY B 1 114 ? 20.516 19.703 32.031 1 45.97 114 GLY B C 1
ATOM 3379 O O . GLY B 1 114 ? 19.906 20.109 31.047 1 45.97 114 GLY B O 1
ATOM 3380 N N . ILE B 1 115 ? 20.516 18.453 32.375 1 43.84 115 ILE B N 1
ATOM 3381 C CA . ILE B 1 115 ? 19.656 17.375 31.875 1 43.84 115 ILE B CA 1
ATOM 3382 C C . ILE B 1 115 ? 18.203 17.828 31.875 1 43.84 115 ILE B C 1
ATOM 3384 O O . ILE B 1 115 ? 17.328 17.141 31.344 1 43.84 115 ILE B O 1
ATOM 3388 N N . PHE B 1 116 ? 17.859 18.766 32.688 1 40.41 116 PHE B N 1
ATOM 3389 C CA . PHE B 1 116 ? 16.469 19.125 32.938 1 40.41 116 PHE B CA 1
ATOM 3390 C C . PHE B 1 116 ? 15.992 20.188 31.953 1 40.41 116 PHE B C 1
ATOM 3392 O O . PHE B 1 116 ? 14.898 20.734 32.094 1 40.41 116 PHE B O 1
ATOM 3399 N N . LYS B 1 117 ? 16.797 20.75 31.109 1 48.09 117 LYS B N 1
ATOM 3400 C CA . LYS B 1 117 ? 16.469 21.797 30.156 1 48.09 117 LYS B CA 1
ATOM 3401 C C . LYS B 1 117 ? 15.211 21.438 29.359 1 48.09 117 LYS B C 1
ATOM 3403 O O . LYS B 1 117 ? 14.422 22.328 29.016 1 48.09 117 LYS B O 1
ATOM 3408 N N . ASP B 1 118 ? 15.125 20.203 29.094 1 46.75 118 ASP B N 1
ATOM 3409 C CA . ASP B 1 118 ? 14.125 19.766 28.125 1 46.75 118 ASP B CA 1
ATOM 3410 C C . ASP B 1 118 ? 12.711 19.891 28.688 1 46.75 118 ASP B C 1
ATOM 3412 O O . ASP B 1 118 ? 11.734 19.797 27.953 1 46.75 118 ASP B O 1
ATOM 3416 N N . PHE B 1 119 ? 12.734 20.062 30.047 1 42.62 119 PHE B N 1
ATOM 3417 C CA . PHE B 1 119 ? 11.398 20.078 30.641 1 42.62 119 PHE B CA 1
ATOM 3418 C C . PHE B 1 119 ? 10.695 21.391 30.391 1 42.62 119 PHE B C 1
ATOM 3420 O O . PHE B 1 119 ? 9.461 21.453 30.359 1 42.62 119 PHE B O 1
ATOM 3427 N N . ASN B 1 120 ? 11.461 22.484 30.281 1 44.69 120 ASN B N 1
ATOM 3428 C CA . ASN B 1 120 ? 10.773 23.75 30.141 1 44.69 120 ASN B CA 1
ATOM 3429 C C . ASN B 1 120 ? 10.328 24 28.703 1 44.69 120 ASN B C 1
ATOM 3431 O O . ASN B 1 120 ? 9.703 25.016 28.406 1 44.69 120 ASN B O 1
ATOM 3435 N N . PHE B 1 121 ? 10.789 23.219 27.828 1 48.03 121 PHE B N 1
ATOM 3436 C CA . PHE B 1 121 ? 10.461 23.344 26.422 1 48.03 121 PHE B CA 1
ATOM 3437 C C . PHE B 1 121 ? 9.031 22.906 26.141 1 48.03 121 PHE B C 1
ATOM 3439 O O . PHE B 1 121 ? 8.5 23.125 25.062 1 48.03 121 PHE B O 1
ATOM 3446 N N . VAL B 1 122 ? 8.469 22.234 27.172 1 48.22 122 VAL B N 1
ATOM 3447 C CA . VAL B 1 122 ? 7.188 21.562 26.953 1 48.22 122 VAL B CA 1
ATOM 3448 C C . VAL B 1 122 ? 6.109 22.594 26.641 1 48.22 122 VAL B C 1
ATOM 3450 O O . VAL B 1 122 ? 5.191 22.328 25.875 1 48.22 122 VAL B O 1
ATOM 3453 N N . ASP B 1 123 ? 6.363 23.953 27.047 1 60.06 123 ASP B N 1
ATOM 3454 C CA . ASP B 1 123 ? 5.191 24.797 26.906 1 60.06 123 ASP B CA 1
ATOM 3455 C C . ASP B 1 123 ? 5.387 25.812 25.781 1 60.06 123 ASP B C 1
ATOM 3457 O O . ASP B 1 123 ? 4.57 26.719 25.594 1 60.06 123 ASP B O 1
ATOM 3461 N N . ARG B 1 124 ? 6.41 25.547 24.891 1 78.81 124 ARG B N 1
ATOM 3462 C CA . ARG B 1 124 ? 6.641 26.531 23.844 1 78.81 124 ARG B CA 1
ATOM 3463 C C . ARG B 1 124 ? 6.035 26.078 22.516 1 78.81 124 ARG B C 1
ATOM 3465 O O . ARG B 1 124 ? 5.98 24.891 22.234 1 78.81 124 ARG B O 1
ATOM 3472 N N . GLN B 1 125 ? 5.484 27.125 21.797 1 91.06 125 GLN B N 1
ATOM 3473 C CA . GLN B 1 125 ? 4.832 26.875 20.516 1 91.06 125 GLN B CA 1
ATOM 3474 C C . GLN B 1 125 ? 5.012 28.062 19.562 1 91.06 125 GLN B C 1
ATOM 3476 O O . GLN B 1 125 ? 5.352 29.156 20 1 91.06 125 GLN B O 1
ATOM 3481 N N . ILE B 1 126 ? 4.984 27.75 18.375 1 94.62 126 ILE B N 1
ATOM 3482 C CA . ILE B 1 126 ? 4.77 28.781 17.359 1 94.62 126 ILE B CA 1
ATOM 3483 C C . ILE B 1 126 ? 3.273 28.953 17.109 1 94.62 126 ILE B C 1
ATOM 3485 O O . ILE B 1 126 ? 2.605 28.047 16.609 1 94.62 126 ILE B O 1
ATOM 3489 N N . LEU B 1 127 ? 2.812 30.109 17.531 1 96.69 127 LEU B N 1
ATOM 3490 C CA . LEU B 1 127 ? 1.398 30.422 17.344 1 96.69 127 LEU B CA 1
ATOM 3491 C C . LEU B 1 127 ? 1.188 31.328 16.141 1 96.69 127 LEU B C 1
ATOM 3493 O O . LEU B 1 127 ? 1.731 32.438 16.094 1 96.69 127 LEU B O 1
ATOM 3497 N N . VAL B 1 128 ? 0.422 30.812 15.211 1 98.06 128 VAL B N 1
ATOM 3498 C CA . VAL B 1 128 ? 0.08 31.609 14.031 1 98.06 128 VAL B CA 1
ATOM 3499 C C . VAL B 1 128 ? -1.402 31.969 14.07 1 98.06 128 VAL B C 1
ATOM 3501 O O . VAL B 1 128 ? -2.262 31.094 14.164 1 98.06 128 VAL B O 1
ATOM 3504 N N . GLU B 1 129 ? -1.667 33.25 14.008 1 98.31 129 GLU B N 1
ATOM 3505 C CA . GLU B 1 129 ? -3.037 33.75 13.961 1 98.31 129 GLU B CA 1
ATOM 3506 C C . GLU B 1 129 ? -3.355 34.375 12.594 1 98.31 129 GLU B C 1
ATOM 3508 O O . GLU B 1 129 ? -2.633 35.219 12.109 1 98.31 129 GLU B O 1
ATOM 3513 N N . VAL B 1 130 ? -4.438 33.938 12.047 1 98.38 130 VAL B N 1
ATOM 3514 C CA . VAL B 1 130 ? -4.816 34.438 10.727 1 98.38 130 VAL B CA 1
ATOM 3515 C C . VAL B 1 130 ? -6.215 35.031 10.797 1 98.38 130 VAL B C 1
ATOM 3517 O O . VAL B 1 130 ? -7.082 34.531 11.516 1 98.38 130 VAL B O 1
ATOM 3520 N N . PRO B 1 131 ? -6.422 36.031 10.016 1 97.81 131 PRO B N 1
ATOM 3521 C CA . PRO B 1 131 ? -7.773 36.594 9.969 1 97.81 131 PRO B CA 1
ATOM 3522 C C . PRO B 1 131 ? -8.812 35.594 9.492 1 97.81 131 PRO B C 1
ATOM 3524 O O . PRO B 1 131 ? -8.508 34.719 8.672 1 97.81 131 PRO B O 1
ATOM 3527 N N . ALA B 1 132 ? -10.016 35.812 9.969 1 94.25 132 ALA B N 1
ATOM 3528 C CA . ALA B 1 132 ? -11.094 34.875 9.68 1 94.25 132 ALA B CA 1
ATOM 3529 C C . ALA B 1 132 ? -11.383 34.812 8.18 1 94.25 132 ALA B C 1
ATOM 3531 O O . ALA B 1 132 ? -11.828 33.781 7.664 1 94.25 132 ALA B O 1
ATOM 3532 N N . ASP B 1 133 ? -11.062 35.875 7.551 1 93.56 133 ASP B N 1
ATOM 3533 C CA . ASP B 1 133 ? -11.391 35.938 6.129 1 93.56 133 ASP B CA 1
ATOM 3534 C C . ASP B 1 133 ? -10.164 35.656 5.27 1 93.56 133 ASP B C 1
ATOM 3536 O O . ASP B 1 133 ? -10.195 35.812 4.047 1 93.56 133 ASP B O 1
ATOM 3540 N N . TYR B 1 134 ? -9.102 35.219 5.859 1 95.88 134 TYR B N 1
ATOM 3541 C CA . TYR B 1 134 ? -7.918 34.844 5.102 1 95.88 134 TYR B CA 1
ATOM 3542 C C . TYR B 1 134 ? -8.195 33.625 4.203 1 95.88 134 TYR B C 1
ATOM 3544 O O . TYR B 1 134 ? -8.734 32.625 4.664 1 95.88 134 TYR B O 1
ATOM 3552 N N . SER B 1 135 ? -7.84 33.75 2.959 1 93.75 135 SER B N 1
ATOM 3553 C CA . SER B 1 135 ? -8.195 32.688 2.014 1 93.75 135 SER B CA 1
ATOM 3554 C C . SER B 1 135 ? -6.961 32.156 1.283 1 93.75 135 SER B C 1
ATOM 3556 O O . SER B 1 135 ? -7.055 31.734 0.133 1 93.75 135 SER B O 1
ATOM 3558 N N . GLY B 1 136 ? -5.844 32.281 1.862 1 97.44 136 GLY B N 1
ATOM 3559 C CA . GLY B 1 136 ? -4.625 31.766 1.253 1 97.44 136 GLY B CA 1
ATOM 3560 C C . GLY B 1 136 ? -4.32 30.328 1.648 1 97.44 136 GLY B C 1
ATOM 3561 O O . GLY B 1 136 ? -5.121 29.688 2.322 1 97.44 136 GLY B O 1
ATOM 3562 N N . ALA B 1 137 ? -3.158 29.828 1.093 1 98.62 137 ALA B N 1
ATOM 3563 C CA . ALA B 1 137 ? -2.693 28.469 1.413 1 98.62 137 ALA B CA 1
ATOM 3564 C C . ALA B 1 137 ? -1.789 28.484 2.643 1 98.62 137 ALA B C 1
ATOM 3566 O O . ALA B 1 137 ? -1.062 29.453 2.879 1 98.62 137 ALA B O 1
ATOM 3567 N N . VAL B 1 138 ? -1.894 27.438 3.438 1 98.81 138 VAL B N 1
ATOM 3568 C CA . VAL B 1 138 ? -1.046 27.312 4.617 1 98.81 138 VAL B CA 1
ATOM 3569 C C . VAL B 1 138 ? -0.348 25.953 4.621 1 98.81 138 VAL B C 1
ATOM 3571 O O . VAL B 1 138 ? -0.997 24.922 4.469 1 98.81 138 VAL B O 1
ATOM 3574 N N . ARG B 1 139 ? 0.953 25.938 4.758 1 98.88 139 ARG B N 1
ATOM 3575 C CA . ARG B 1 139 ? 1.777 24.75 4.902 1 98.88 139 ARG B CA 1
ATOM 3576 C C . ARG B 1 139 ? 2.49 24.734 6.254 1 98.88 139 ARG B C 1
ATOM 3578 O O . ARG B 1 139 ? 3.283 25.625 6.547 1 98.88 139 ARG B O 1
ATOM 3585 N N . LEU B 1 140 ? 2.186 23.781 7.051 1 98.88 140 LEU B N 1
ATOM 3586 C CA . LEU B 1 140 ? 2.799 23.609 8.359 1 98.88 140 LEU B CA 1
ATOM 3587 C C . LEU B 1 140 ? 3.65 22.344 8.406 1 98.88 140 LEU B C 1
ATOM 3589 O O . LEU B 1 140 ? 3.131 21.234 8.266 1 98.88 140 LEU B O 1
ATOM 3593 N N . HIS B 1 141 ? 4.898 22.516 8.602 1 98.31 141 HIS B N 1
ATOM 3594 C CA . HIS B 1 141 ? 5.824 21.391 8.633 1 98.31 141 HIS B CA 1
ATOM 3595 C C . HIS B 1 141 ? 6.574 21.328 9.953 1 98.31 141 HIS B C 1
ATOM 3597 O O . HIS B 1 141 ? 7.227 22.297 10.352 1 98.31 141 HIS B O 1
ATOM 3603 N N . ASN B 1 142 ? 6.441 20.219 10.641 1 96.44 142 ASN B N 1
ATOM 3604 C CA . ASN B 1 142 ? 7.207 19.953 11.852 1 96.44 142 ASN B CA 1
ATOM 3605 C C . ASN B 1 142 ? 7.914 18.594 11.781 1 96.44 142 ASN B C 1
ATOM 3607 O O . ASN B 1 142 ? 7.516 17.719 11 1 96.44 142 ASN B O 1
ATOM 3611 N N . GLU B 1 143 ? 8.938 18.438 12.492 1 93 143 GLU B N 1
ATOM 3612 C CA . GLU B 1 143 ? 9.609 17.141 12.508 1 93 143 GLU B CA 1
ATOM 3613 C C . GLU B 1 143 ? 9.164 16.297 13.703 1 93 143 GLU B C 1
ATOM 3615 O O . GLU B 1 143 ? 8.555 15.25 13.531 1 93 143 GLU B O 1
ATOM 3620 N N . ASN B 1 144 ? 9.352 16.844 14.938 1 91.38 144 ASN B N 1
ATOM 3621 C CA . ASN B 1 144 ? 9.188 15.992 16.109 1 91.38 144 ASN B CA 1
ATOM 3622 C C . ASN B 1 144 ? 8.25 16.625 17.141 1 91.38 144 ASN B C 1
ATOM 3624 O O . ASN B 1 144 ? 8.32 16.312 18.328 1 91.38 144 ASN B O 1
ATOM 3628 N N . ALA B 1 145 ? 7.508 17.609 16.703 1 92.5 145 ALA B N 1
ATOM 3629 C CA . ALA B 1 145 ? 6.484 18.203 17.562 1 92.5 145 ALA B CA 1
ATOM 3630 C C . ALA B 1 145 ? 5.137 18.266 16.859 1 92.5 145 ALA B C 1
ATOM 3632 O O . ALA B 1 145 ? 5.074 18.172 15.625 1 92.5 145 ALA B O 1
ATOM 3633 N N . PRO B 1 146 ? 4.055 18.453 17.641 1 97.31 146 PRO B N 1
ATOM 3634 C CA . PRO B 1 146 ? 2.719 18.359 17.047 1 97.31 146 PRO B CA 1
ATOM 3635 C C . PRO B 1 146 ? 2.328 19.609 16.281 1 97.31 146 PRO B C 1
ATOM 3637 O O . PRO B 1 146 ? 2.936 20.672 16.469 1 97.31 146 PRO B O 1
ATOM 3640 N N . ILE B 1 147 ? 1.402 19.453 15.391 1 98.62 147 ILE B N 1
ATOM 3641 C CA . ILE B 1 147 ? 0.716 20.531 14.695 1 98.62 147 ILE B CA 1
ATOM 3642 C C . ILE B 1 147 ? -0.764 20.531 15.07 1 98.62 147 ILE B C 1
ATOM 3644 O O . ILE B 1 147 ? -1.421 19.5 15.031 1 98.62 147 ILE B O 1
ATOM 3648 N N . ARG B 1 148 ? -1.273 21.672 15.469 1 98.81 148 ARG B N 1
ATOM 3649 C CA . ARG B 1 148 ? -2.686 21.828 15.797 1 98.81 148 ARG B CA 1
ATOM 3650 C C . ARG B 1 148 ? -3.301 22.984 15.016 1 98.81 148 ARG B C 1
ATOM 3652 O O . ARG B 1 148 ? -2.766 24.094 15.016 1 98.81 148 ARG B O 1
ATOM 3659 N N . VAL B 1 149 ? -4.414 22.719 14.367 1 98.81 149 VAL B N 1
ATOM 3660 C CA . VAL B 1 149 ? -5.145 23.703 13.586 1 98.81 149 VAL B CA 1
ATOM 3661 C C . VAL B 1 149 ? -6.59 23.781 14.07 1 98.81 149 VAL B C 1
ATOM 3663 O O . VAL B 1 149 ? -7.27 22.766 14.18 1 98.81 149 VAL B O 1
ATOM 3666 N N . ASN B 1 150 ? -7.027 25 14.352 1 98.5 150 ASN B N 1
ATOM 3667 C CA . ASN B 1 150 ? -8.391 25.156 14.836 1 98.5 150 ASN B CA 1
ATOM 3668 C C . ASN B 1 150 ? -9.117 26.297 14.133 1 98.5 150 ASN B C 1
ATOM 3670 O O . ASN B 1 150 ? -8.594 27.406 14.047 1 98.5 150 ASN B O 1
ATOM 3674 N N . ASP B 1 151 ? -10.305 26.078 13.617 1 98.19 151 ASP B N 1
ATOM 3675 C CA . ASP B 1 151 ? -11.32 27.078 13.289 1 98.19 151 ASP B CA 1
ATOM 3676 C C . ASP B 1 151 ? -10.828 28.016 12.18 1 98.19 151 ASP B C 1
ATOM 3678 O O . ASP B 1 151 ? -10.914 29.234 12.312 1 98.19 151 ASP B O 1
ATOM 3682 N N . VAL B 1 152 ? -10.398 27.328 11.055 1 98.19 152 VAL B N 1
ATOM 3683 C CA . VAL B 1 152 ? -9.891 28.156 9.961 1 98.19 152 VAL B CA 1
ATOM 3684 C C . VAL B 1 152 ? -10.609 27.797 8.664 1 98.19 152 VAL B C 1
ATOM 3686 O O . VAL B 1 152 ? -11.117 26.688 8.516 1 98.19 152 VAL B O 1
ATOM 3689 N N . SER B 1 153 ? -10.734 28.75 7.793 1 97.62 153 SER B N 1
ATOM 3690 C CA . SER B 1 153 ? -11.172 28.594 6.406 1 97.62 153 SER B CA 1
ATOM 3691 C C . SER B 1 153 ? -10.102 29.078 5.434 1 97.62 153 SER B C 1
ATOM 3693 O O . SER B 1 153 ? -9.789 30.266 5.383 1 97.62 153 SER B O 1
ATOM 3695 N N . LEU B 1 154 ? -9.531 28.141 4.703 1 98 154 LEU B N 1
ATOM 3696 C CA . LEU B 1 154 ? -8.367 28.422 3.875 1 98 154 LEU B CA 1
ATOM 3697 C C . LEU B 1 154 ? -8.578 27.922 2.451 1 98 154 LEU B C 1
ATOM 3699 O O . LEU B 1 154 ? -9.578 27.25 2.166 1 98 154 LEU B O 1
ATOM 3703 N N . LYS B 1 155 ? -7.645 28.328 1.628 1 97.56 155 LYS B N 1
ATOM 3704 C CA . LYS B 1 155 ? -7.617 27.734 0.298 1 97.56 155 LYS B CA 1
ATOM 3705 C C . LYS B 1 155 ? -7.148 26.281 0.359 1 97.56 155 LYS B C 1
ATOM 3707 O O . LYS B 1 155 ? -7.867 25.375 -0.067 1 97.56 155 LYS B O 1
ATOM 3712 N N . ASN B 1 156 ? -5.906 26.078 0.807 1 98.5 156 ASN B N 1
ATOM 3713 C CA . ASN B 1 156 ? -5.324 24.766 1.053 1 98.5 156 ASN B CA 1
ATOM 3714 C C . ASN B 1 156 ? -4.648 24.703 2.42 1 98.5 156 ASN B C 1
ATOM 3716 O O . ASN B 1 156 ? -4.09 25.688 2.889 1 98.5 156 ASN B O 1
ATOM 3720 N N . LEU B 1 157 ? -4.727 23.531 3.023 1 98.88 157 LEU B N 1
ATOM 3721 C CA . LEU B 1 157 ? -4.07 23.281 4.301 1 98.88 157 LEU B CA 1
ATOM 3722 C C . LEU B 1 157 ? -3.229 22.016 4.238 1 98.88 157 LEU B C 1
ATOM 3724 O O . LEU B 1 157 ? -3.762 20.922 4.031 1 98.88 157 LEU B O 1
ATOM 3728 N N . GLU B 1 158 ? -1.937 22.141 4.387 1 98.94 158 GLU B N 1
ATOM 3729 C CA . GLU B 1 158 ? -1.021 21 4.41 1 98.94 158 GLU B CA 1
ATOM 3730 C C . GLU B 1 158 ? -0.261 20.938 5.73 1 98.94 158 GLU B C 1
ATOM 3732 O O . GLU B 1 158 ? 0.44 21.875 6.102 1 98.94 158 GLU B O 1
ATOM 3737 N N . CYS B 1 159 ? -0.402 19.828 6.422 1 98.94 159 CYS B N 1
ATOM 3738 C CA . CYS B 1 159 ? 0.306 19.578 7.672 1 98.94 159 CYS B CA 1
ATOM 3739 C C . CYS B 1 159 ? 1.171 18.328 7.57 1 98.94 159 CYS B C 1
ATOM 3741 O O . CYS B 1 159 ? 0.684 17.266 7.195 1 98.94 159 CYS B O 1
ATOM 3743 N N . GLN B 1 160 ? 2.4 18.453 7.945 1 98.69 160 GLN B N 1
ATOM 3744 C CA . GLN B 1 160 ? 3.312 17.312 7.887 1 98.69 160 GLN B CA 1
ATOM 3745 C C . GLN B 1 160 ? 4.195 17.25 9.133 1 98.69 160 GLN B C 1
ATOM 3747 O O . GLN B 1 160 ? 4.68 18.281 9.602 1 98.69 160 GLN B O 1
ATOM 3752 N N . THR B 1 161 ? 4.336 16.109 9.727 1 97.25 161 THR B N 1
ATOM 3753 C CA . THR B 1 161 ? 5.316 15.852 10.773 1 97.25 161 THR B CA 1
ATOM 3754 C C . THR B 1 161 ? 6.027 14.516 10.531 1 97.25 161 THR B C 1
ATOM 3756 O O . THR B 1 161 ? 5.641 13.75 9.648 1 97.25 161 THR B O 1
ATOM 3759 N N . SER B 1 162 ? 7.066 14.25 11.25 1 93.88 162 SER B N 1
ATOM 3760 C CA . SER B 1 162 ? 7.699 12.945 11.188 1 93.88 162 SER B CA 1
ATOM 3761 C C . SER B 1 162 ? 7.199 12.031 12.305 1 93.88 162 SER B C 1
ATOM 3763 O O . SER B 1 162 ? 6.773 10.906 12.047 1 93.88 162 SER B O 1
ATOM 3765 N N . ASN B 1 163 ? 7.148 12.609 13.484 1 92.81 163 ASN B N 1
ATOM 3766 C CA . ASN B 1 163 ? 6.977 11.664 14.578 1 92.81 163 ASN B CA 1
ATOM 3767 C C . ASN B 1 163 ? 5.855 12.086 15.523 1 92.81 163 ASN B C 1
ATOM 3769 O O . ASN B 1 163 ? 5.613 11.43 16.531 1 92.81 163 ASN B O 1
ATOM 3773 N N . SER B 1 164 ? 5.203 13.164 15.172 1 94.31 164 SER B N 1
ATOM 3774 C CA . SER B 1 164 ? 4.23 13.664 16.141 1 94.31 164 SER B CA 1
ATOM 3775 C C . SER B 1 164 ? 2.842 13.773 15.523 1 94.31 164 SER B C 1
ATOM 3777 O O . SER B 1 164 ? 2.66 13.5 14.336 1 94.31 164 SER B O 1
ATOM 3779 N N . ALA B 1 165 ? 1.929 14.18 16.406 1 98.12 165 ALA B N 1
ATOM 3780 C CA . ALA B 1 165 ? 0.517 14.156 16.031 1 98.12 165 ALA B CA 1
ATOM 3781 C C . ALA B 1 165 ? 0.14 15.391 15.227 1 98.12 165 ALA B C 1
ATOM 3783 O O . ALA B 1 165 ? 0.777 16.438 15.352 1 98.12 165 ALA B O 1
ATOM 3784 N N . ILE B 1 166 ? -0.832 15.242 14.391 1 98.81 166 ILE B N 1
ATOM 3785 C CA . ILE B 1 166 ? -1.505 16.328 13.695 1 98.81 166 ILE B CA 1
ATOM 3786 C C . ILE B 1 166 ? -2.982 16.359 14.078 1 98.81 166 ILE B C 1
ATOM 3788 O O . ILE B 1 166 ? -3.68 15.344 13.945 1 98.81 166 ILE B O 1
ATOM 3792 N N . GLU B 1 167 ? -3.438 17.453 14.586 1 98.88 167 GLU B N 1
ATOM 3793 C CA . GLU B 1 167 ? -4.836 17.625 14.969 1 98.88 167 GLU B CA 1
ATOM 3794 C C . GLU B 1 167 ? -5.457 18.812 14.242 1 98.88 167 GLU B C 1
ATOM 3796 O O . GLU B 1 167 ? -4.996 19.953 14.391 1 98.88 167 GLU B O 1
ATOM 3801 N N . ILE B 1 168 ? -6.523 18.594 13.484 1 98.94 168 ILE B N 1
ATOM 3802 C CA . ILE B 1 168 ? -7.25 19.641 12.773 1 98.94 168 ILE B CA 1
ATOM 3803 C C . ILE B 1 168 ? -8.719 19.625 13.203 1 98.94 168 ILE B C 1
ATOM 3805 O O . ILE B 1 168 ? -9.406 18.609 13.055 1 98.94 168 ILE B O 1
ATOM 3809 N N . GLU B 1 169 ? -9.141 20.734 13.727 1 98.81 169 GLU B N 1
ATOM 3810 C CA . GLU B 1 169 ? -10.516 20.844 14.203 1 98.81 169 GLU B CA 1
ATOM 3811 C C . GLU B 1 169 ? -11.219 22.047 13.562 1 98.81 169 GLU B C 1
ATOM 3813 O O . GLU B 1 169 ? -10.711 23.156 13.594 1 98.81 169 GLU B O 1
ATOM 3818 N N . ASN B 1 170 ? -12.336 21.828 12.969 1 98.62 170 ASN B N 1
ATOM 3819 C CA . ASN B 1 170 ? -13.188 22.859 12.383 1 98.62 170 ASN B CA 1
ATOM 3820 C C . ASN B 1 170 ? -12.438 23.672 11.328 1 98.62 170 ASN B C 1
ATOM 3822 O O . ASN B 1 170 ? -12.328 24.891 11.438 1 98.62 170 ASN B O 1
ATOM 3826 N N . ALA B 1 171 ? -12.062 22.938 10.258 1 98.69 171 ALA B N 1
ATOM 3827 C CA . ALA B 1 171 ? -11.336 23.578 9.172 1 98.69 171 ALA B CA 1
ATOM 3828 C C . ALA B 1 171 ? -12.023 23.328 7.832 1 98.69 171 ALA B C 1
ATOM 3830 O O . ALA B 1 171 ? -12.562 22.25 7.594 1 98.69 171 ALA B O 1
ATOM 3831 N N . THR B 1 172 ? -12.07 24.344 7.031 1 98.38 172 THR B N 1
ATOM 3832 C CA . THR B 1 172 ? -12.586 24.25 5.672 1 98.38 172 THR B CA 1
ATOM 3833 C C . THR B 1 172 ? -11.523 24.672 4.66 1 98.38 172 THR B C 1
ATOM 3835 O O . THR B 1 172 ? -10.852 25.688 4.836 1 98.38 172 THR B O 1
ATOM 3838 N N . ALA B 1 173 ? -11.289 23.859 3.664 1 98.5 173 ALA B N 1
ATOM 3839 C CA . ALA B 1 173 ? -10.359 24.172 2.582 1 98.5 173 ALA B CA 1
ATOM 3840 C C . ALA B 1 173 ? -10.695 23.375 1.325 1 98.5 173 ALA B C 1
ATOM 3842 O O . ALA B 1 173 ? -11.547 22.484 1.354 1 98.5 173 ALA B O 1
ATOM 3843 N N . GLU B 1 174 ? -10.094 23.75 0.237 1 98.44 174 GLU B N 1
ATOM 3844 C CA . GLU B 1 174 ? -10.227 22.938 -0.969 1 98.44 174 GLU B CA 1
ATOM 3845 C C . GLU B 1 174 ? -9.492 21.609 -0.816 1 98.44 174 GLU B C 1
ATOM 3847 O O . GLU B 1 174 ? -10.062 20.547 -1.104 1 98.44 174 GLU B O 1
ATOM 3852 N N . LYS B 1 175 ? -8.297 21.703 -0.384 1 98.69 175 LYS B N 1
ATOM 3853 C CA . LYS B 1 175 ? -7.484 20.531 -0.096 1 98.69 175 LYS B CA 1
ATOM 3854 C C . LYS B 1 175 ? -6.98 20.531 1.345 1 98.69 175 LYS B C 1
ATOM 3856 O O . LYS B 1 175 ? -6.523 21.578 1.838 1 98.69 175 LYS B O 1
ATOM 3861 N N . VAL B 1 176 ? -7.156 19.453 2.008 1 98.88 176 VAL B N 1
ATOM 3862 C CA . VAL B 1 176 ? -6.605 19.266 3.344 1 98.88 176 VAL B CA 1
ATOM 3863 C C . VAL B 1 176 ? -5.703 18.031 3.354 1 98.88 176 VAL B C 1
ATOM 3865 O O . VAL B 1 176 ? -6.117 16.938 2.947 1 98.88 176 VAL B O 1
ATOM 3868 N N . SER B 1 177 ? -4.48 18.203 3.775 1 98.88 177 SER B N 1
ATOM 3869 C CA . SER B 1 177 ? -3.521 17.109 3.848 1 98.88 177 SER B CA 1
ATOM 3870 C C . SER B 1 177 ? -2.869 17.031 5.223 1 98.88 177 SER B C 1
ATOM 3872 O O . SER B 1 177 ? -2.338 18.031 5.719 1 98.88 177 SER B O 1
ATOM 3874 N N . ALA B 1 178 ? -2.912 15.906 5.84 1 98.94 178 ALA B N 1
ATOM 3875 C CA . ALA B 1 178 ? -2.254 15.609 7.109 1 98.94 178 ALA B CA 1
ATOM 3876 C C . ALA B 1 178 ? -1.396 14.352 7.008 1 98.94 178 ALA B C 1
ATOM 3878 O O . ALA B 1 178 ? -1.921 13.242 6.973 1 98.94 178 ALA B O 1
ATOM 3879 N N . ILE B 1 179 ? -0.117 14.492 7.035 1 98.69 179 ILE B N 1
ATOM 3880 C CA . ILE B 1 179 ? 0.787 13.367 6.812 1 98.69 179 ILE B CA 1
ATOM 3881 C C . ILE B 1 179 ? 1.838 13.328 7.922 1 98.69 179 ILE B C 1
ATOM 3883 O O . ILE B 1 179 ? 2.496 14.328 8.195 1 98.69 179 ILE B O 1
ATOM 3887 N N . THR B 1 180 ? 1.997 12.273 8.602 1 97.69 180 THR B N 1
ATOM 3888 C CA . THR B 1 180 ? 3.031 12.039 9.602 1 97.69 180 THR B CA 1
ATOM 3889 C C . THR B 1 180 ? 3.568 10.617 9.508 1 97.69 180 THR B C 1
ATOM 3891 O O . THR B 1 180 ? 2.832 9.688 9.156 1 97.69 180 THR B O 1
ATOM 3894 N N . SER B 1 181 ? 4.781 10.375 9.75 1 94.5 181 SER B N 1
ATOM 3895 C CA . SER B 1 181 ? 5.305 9.016 9.688 1 94.5 181 SER B CA 1
ATOM 3896 C C . SER B 1 181 ? 4.777 8.164 10.828 1 94.5 181 SER B C 1
ATOM 3898 O O . SER B 1 181 ? 4.227 7.082 10.609 1 94.5 181 SER B O 1
ATOM 3900 N N . ASN B 1 182 ? 4.918 8.703 12.039 1 92.94 182 ASN B N 1
ATOM 3901 C CA . ASN B 1 182 ? 4.668 7.801 13.156 1 92.94 182 ASN B CA 1
ATOM 3902 C C . ASN B 1 182 ? 3.58 8.336 14.078 1 92.94 182 ASN B C 1
ATOM 3904 O O . ASN B 1 182 ? 3.061 7.605 14.93 1 92.94 182 ASN B O 1
ATOM 3908 N N . GLY B 1 183 ? 3.252 9.625 13.961 1 94.94 183 GLY B N 1
ATOM 3909 C CA . GLY B 1 183 ? 2.254 10.195 14.852 1 94.94 183 GLY B CA 1
ATOM 3910 C C . GLY B 1 183 ? 0.831 9.859 14.445 1 94.94 183 GLY B C 1
ATOM 3911 O O . GLY B 1 183 ? 0.603 9.266 13.391 1 94.94 183 GLY B O 1
ATOM 3912 N N . SER B 1 184 ? -0.104 10.266 15.344 1 98.38 184 SER B N 1
ATOM 3913 C CA . SER B 1 184 ? -1.521 10.094 15.039 1 98.38 184 SER B CA 1
ATOM 3914 C C . SER B 1 184 ? -2.064 11.281 14.25 1 98.38 184 SER B C 1
ATOM 3916 O O . SER B 1 184 ? -1.466 12.359 14.25 1 98.38 184 SER B O 1
ATOM 3918 N N . VAL B 1 185 ? -3.156 11.078 13.539 1 98.81 185 VAL B N 1
ATOM 3919 C CA . VAL B 1 185 ? -3.877 12.141 12.844 1 98.81 185 VAL B CA 1
ATOM 3920 C C . VAL B 1 185 ? -5.324 12.188 13.336 1 98.81 185 VAL B C 1
ATOM 3922 O O . VAL B 1 185 ? -6.012 11.172 13.352 1 98.81 185 VAL B O 1
ATOM 3925 N N . SER B 1 186 ? -5.723 13.328 13.797 1 98.88 186 SER B N 1
ATOM 3926 C CA . SER B 1 186 ? -7.098 13.547 14.234 1 98.88 186 SER B CA 1
ATOM 3927 C C . SER B 1 186 ? -7.75 14.68 13.453 1 98.88 186 SER B C 1
ATOM 3929 O O . SER B 1 186 ? -7.281 15.82 13.484 1 98.88 186 SER B O 1
ATOM 3931 N N . LEU B 1 187 ? -8.859 14.398 12.742 1 98.94 187 LEU B N 1
ATOM 3932 C CA . LEU B 1 187 ? -9.641 15.367 11.984 1 98.94 187 LEU B CA 1
ATOM 3933 C C . LEU B 1 187 ? -11.07 15.453 12.508 1 98.94 187 LEU B C 1
ATOM 3935 O O . LEU B 1 187 ? -11.82 14.477 12.422 1 98.94 187 LEU B O 1
ATOM 3939 N N . ILE B 1 188 ? -11.422 16.578 13.039 1 98.88 188 ILE B N 1
ATOM 3940 C CA . ILE B 1 188 ? -12.766 16.75 13.586 1 98.88 188 ILE B CA 1
ATOM 3941 C C . ILE B 1 188 ? -13.422 17.969 12.961 1 98.88 188 ILE B C 1
ATOM 3943 O O . ILE B 1 188 ? -12.914 19.094 13.07 1 98.88 188 ILE B O 1
ATOM 3947 N N . GLY B 1 189 ? -14.516 17.766 12.312 1 98.81 189 GLY B N 1
ATOM 3948 C CA . GLY B 1 189 ? -15.227 18.891 11.727 1 98.81 189 GLY B CA 1
ATOM 3949 C C . GLY B 1 189 ? -14.508 19.5 10.539 1 98.81 189 GLY B C 1
ATOM 3950 O O . GLY B 1 189 ? -14.406 20.734 10.43 1 98.81 189 GLY B O 1
ATOM 3951 N N . VAL B 1 190 ? -14 18.625 9.625 1 98.88 190 VAL B N 1
ATOM 3952 C CA . VAL B 1 190 ? -13.211 19.109 8.5 1 98.88 190 VAL B CA 1
ATOM 3953 C C . VAL B 1 190 ? -14.039 19.016 7.215 1 98.88 190 VAL B C 1
ATOM 3955 O O . VAL B 1 190 ? -14.695 18 6.965 1 98.88 190 VAL B O 1
ATOM 3958 N N . THR B 1 191 ? -14.062 20.094 6.492 1 98.69 191 THR B N 1
ATOM 3959 C CA . THR B 1 191 ? -14.703 20.141 5.18 1 98.69 191 THR B CA 1
ATOM 3960 C C . THR B 1 191 ? -13.672 20.391 4.082 1 98.69 191 THR B C 1
ATOM 3962 O O . THR B 1 191 ? -12.945 21.391 4.125 1 98.69 191 THR B O 1
ATOM 3965 N N . SER B 1 192 ? -13.562 19.453 3.135 1 98.56 192 SER B N 1
ATOM 3966 C CA . SER B 1 192 ? -12.68 19.609 1.983 1 98.56 192 SER B CA 1
ATOM 3967 C C . SER B 1 192 ? -13.461 19.547 0.676 1 98.56 192 SER B C 1
ATOM 3969 O O . SER B 1 192 ? -14.008 18.5 0.323 1 98.56 192 SER B O 1
ATOM 3971 N N . ALA B 1 193 ? -13.398 20.672 -0.035 1 97.31 193 ALA B N 1
ATOM 3972 C CA . ALA B 1 193 ? -14.203 20.75 -1.251 1 97.31 193 ALA B CA 1
ATOM 3973 C C . ALA B 1 193 ? -13.633 19.844 -2.346 1 97.31 193 ALA B C 1
ATOM 3975 O O . ALA B 1 193 ? -14.367 19.391 -3.229 1 97.31 193 ALA B O 1
ATOM 3976 N N . ASP B 1 194 ? -12.375 19.609 -2.24 1 97.19 194 ASP B N 1
ATOM 3977 C CA . ASP B 1 194 ? -11.742 18.844 -3.309 1 97.19 194 ASP B CA 1
ATOM 3978 C C . ASP B 1 194 ? -11.148 17.547 -2.775 1 97.19 194 ASP B C 1
ATOM 3980 O O . ASP B 1 194 ? -11.758 16.484 -2.912 1 97.19 194 ASP B O 1
ATOM 3984 N N . GLN B 1 195 ? -10.086 17.594 -2.012 1 98.44 195 GLN B N 1
ATOM 3985 C CA . GLN B 1 195 ? -9.375 16.375 -1.622 1 98.44 195 GLN B CA 1
ATOM 3986 C C . GLN B 1 195 ? -8.969 16.422 -0.151 1 98.44 195 GLN B C 1
ATOM 3988 O O . GLN B 1 195 ? -8.438 17.422 0.32 1 98.44 195 GLN B O 1
ATOM 3993 N N . LEU B 1 196 ? -9.219 15.367 0.532 1 98.88 196 LEU B N 1
ATOM 3994 C CA . LEU B 1 196 ? -8.75 15.148 1.895 1 98.88 196 LEU B CA 1
ATOM 3995 C C . LEU B 1 196 ? -7.754 13.992 1.943 1 98.88 196 LEU B C 1
ATOM 3997 O O . LEU B 1 196 ? -8.062 12.883 1.501 1 98.88 196 LEU B O 1
ATOM 4001 N N . ILE B 1 197 ? -6.555 14.195 2.445 1 98.94 197 ILE B N 1
ATOM 4002 C CA . ILE B 1 197 ? -5.52 13.172 2.553 1 98.94 197 ILE B CA 1
ATOM 4003 C C . ILE B 1 197 ? -5.066 13.047 4.008 1 98.94 197 ILE B C 1
ATOM 4005 O O . ILE B 1 197 ? -4.68 14.039 4.629 1 98.94 197 ILE B O 1
ATOM 4009 N N . ALA B 1 198 ? -5.137 11.938 4.578 1 98.88 198 ALA B N 1
ATOM 4010 C CA . ALA B 1 198 ? -4.551 11.602 5.875 1 98.88 198 ALA B CA 1
ATOM 4011 C C . ALA B 1 198 ? -3.74 10.312 5.797 1 98.88 198 ALA B C 1
ATOM 4013 O O . ALA B 1 198 ? -4.281 9.25 5.48 1 98.88 198 ALA B O 1
ATOM 4014 N N . LYS B 1 199 ? -2.475 10.398 6.102 1 98.62 199 LYS B N 1
ATOM 4015 C CA . LYS B 1 199 ? -1.613 9.234 5.914 1 98.62 199 LYS B CA 1
ATOM 4016 C C . LYS B 1 199 ? -0.573 9.141 7.027 1 98.62 199 LYS B C 1
ATOM 4018 O O . LYS B 1 199 ? -0.046 10.156 7.484 1 98.62 199 LYS B O 1
ATOM 4023 N N . ASN B 1 200 ? -0.286 7.914 7.492 1 96.44 200 ASN B N 1
ATOM 4024 C CA . ASN B 1 200 ? 0.899 7.664 8.305 1 96.44 200 ASN B CA 1
ATOM 4025 C C . ASN B 1 200 ? 1.32 6.199 8.25 1 96.44 200 ASN B C 1
ATOM 4027 O O . ASN B 1 200 ? 0.761 5.418 7.477 1 96.44 200 ASN B O 1
ATOM 4031 N N . SER B 1 201 ? 2.385 5.852 8.945 1 94.19 201 SER B N 1
ATOM 4032 C CA . SER B 1 201 ? 2.877 4.477 8.953 1 94.19 201 SER B CA 1
ATOM 4033 C C . SER B 1 201 ? 2.373 3.717 10.172 1 94.19 201 SER B C 1
ATOM 4035 O O . SER B 1 201 ? 1.978 2.555 10.07 1 94.19 201 SER B O 1
ATOM 4037 N N . ASN B 1 202 ? 2.346 4.453 11.297 1 91.75 202 ASN B N 1
ATOM 4038 C CA . ASN B 1 202 ? 2.15 3.654 12.508 1 91.75 202 ASN B CA 1
ATOM 4039 C C . ASN B 1 202 ? 1.051 4.234 13.391 1 91.75 202 ASN B C 1
ATOM 4041 O O . ASN B 1 202 ? 0.437 3.512 14.18 1 91.75 202 ASN B O 1
ATOM 4045 N N . GLY B 1 203 ? 0.848 5.508 13.375 1 93.38 203 GLY B N 1
ATOM 4046 C CA . GLY B 1 203 ? -0.135 6.121 14.258 1 93.38 203 GLY B CA 1
ATOM 4047 C C . GLY B 1 203 ? -1.565 5.879 13.812 1 93.38 203 GLY B C 1
ATOM 4048 O O . GLY B 1 203 ? -1.815 5.555 12.648 1 93.38 203 GLY B O 1
ATOM 4049 N N . ALA B 1 204 ? -2.5 6.059 14.773 1 98 204 ALA B N 1
ATOM 4050 C CA . ALA B 1 204 ? -3.922 5.941 14.461 1 98 204 ALA B CA 1
ATOM 4051 C C . ALA B 1 204 ? -4.41 7.16 13.68 1 98 204 ALA B C 1
ATOM 4053 O O . ALA B 1 204 ? -3.867 8.258 13.82 1 98 204 ALA B O 1
ATOM 4054 N N . ILE B 1 205 ? -5.391 6.953 12.836 1 98.75 205 ILE B N 1
ATOM 4055 C CA . ILE B 1 205 ? -6.074 8.047 12.164 1 98.75 205 ILE B CA 1
ATOM 4056 C C . ILE B 1 205 ? -7.551 8.055 12.555 1 98.75 205 ILE B C 1
ATOM 4058 O O . ILE B 1 205 ? -8.25 7.059 12.375 1 98.75 205 ILE B O 1
ATOM 4062 N N . ARG B 1 206 ? -7.961 9.141 13.109 1 98.81 206 ARG B N 1
ATOM 4063 C CA . ARG B 1 206 ? -9.344 9.312 13.547 1 98.81 206 ARG B CA 1
ATOM 4064 C C . ARG B 1 206 ? -9.984 10.523 12.867 1 98.81 206 ARG B C 1
ATOM 4066 O O . ARG B 1 206 ? -9.438 11.625 12.906 1 98.81 206 ARG B O 1
ATOM 4073 N N . SER B 1 207 ? -11.18 10.328 12.234 1 98.75 207 SER B N 1
ATOM 4074 C CA . SER B 1 207 ? -11.93 11.414 11.625 1 98.75 207 SER B CA 1
ATOM 4075 C C . SER B 1 207 ? -13.391 11.398 12.07 1 98.75 207 SER B C 1
ATOM 4077 O O . SER B 1 207 ? -14.023 10.344 12.086 1 98.75 207 SER B O 1
ATOM 4079 N N . ILE B 1 208 ? -13.867 12.539 12.461 1 98.75 208 ILE B N 1
ATOM 4080 C CA . ILE B 1 208 ? -15.258 12.695 12.891 1 98.75 208 ILE B CA 1
ATOM 4081 C C . ILE B 1 208 ? -15.875 13.914 12.211 1 98.75 208 ILE B C 1
ATOM 4083 O O . ILE B 1 208 ? -15.273 14.992 12.188 1 98.75 208 ILE B O 1
ATOM 4087 N N . ASP B 1 209 ? -17.031 13.727 11.664 1 98.69 209 ASP B N 1
ATOM 4088 C CA . ASP B 1 209 ? -17.781 14.828 11.078 1 98.69 209 ASP B CA 1
ATOM 4089 C C . ASP B 1 209 ? -17.016 15.461 9.914 1 98.69 209 ASP B C 1
ATOM 4091 O O . ASP B 1 209 ? -16.641 16.641 9.969 1 98.69 209 ASP B O 1
ATOM 4095 N N . ILE B 1 210 ? -16.875 14.633 8.852 1 98.88 210 ILE B N 1
ATOM 4096 C CA . ILE B 1 210 ? -16.078 15.023 7.688 1 98.88 210 ILE B CA 1
ATOM 4097 C C . ILE B 1 210 ? -17 15.18 6.473 1 98.88 210 ILE B C 1
ATOM 4099 O O . ILE B 1 210 ? -17.875 14.352 6.246 1 98.88 210 ILE B O 1
ATOM 4103 N N . GLN B 1 211 ? -16.844 16.266 5.812 1 98.69 211 GLN B N 1
ATOM 4104 C CA . GLN B 1 211 ? -17.422 16.422 4.484 1 98.69 211 GLN B CA 1
ATOM 4105 C C . GLN B 1 211 ? -16.328 16.625 3.432 1 98.69 211 GLN B C 1
ATOM 4107 O O . GLN B 1 211 ? -15.492 17.516 3.561 1 98.69 211 GLN B O 1
ATOM 4112 N N . ALA B 1 212 ? -16.281 15.766 2.445 1 98.5 212 ALA B N 1
ATOM 4113 C CA . ALA B 1 212 ? -15.25 15.875 1.416 1 98.5 212 ALA B CA 1
ATOM 4114 C C . ALA B 1 212 ? -15.727 15.289 0.094 1 98.5 212 ALA B C 1
ATOM 4116 O O . ALA B 1 212 ? -16.672 14.492 0.067 1 98.5 212 ALA B O 1
ATOM 4117 N N . ALA B 1 213 ? -15.141 15.773 -0.966 1 98.5 213 ALA B N 1
ATOM 4118 C CA . ALA B 1 213 ? -15.391 15.109 -2.244 1 98.5 213 ALA B CA 1
ATOM 4119 C C . ALA B 1 213 ? -14.625 13.797 -2.34 1 98.5 213 ALA B C 1
ATOM 4121 O O . ALA B 1 213 ? -15.219 12.719 -2.365 1 98.5 213 ALA B O 1
ATOM 4122 N N . ASP B 1 214 ? -13.352 13.906 -2.307 1 98.69 214 ASP B N 1
ATOM 4123 C CA . ASP B 1 214 ? -12.477 12.734 -2.348 1 98.69 214 ASP B CA 1
ATOM 4124 C C . ASP B 1 214 ? -11.609 12.656 -1.096 1 98.69 214 ASP B C 1
ATOM 4126 O O . ASP B 1 214 ? -11.047 13.664 -0.663 1 98.69 214 ASP B O 1
ATOM 4130 N N . ALA B 1 215 ? -11.531 11.445 -0.546 1 98.81 215 ALA B N 1
ATOM 4131 C CA . ALA B 1 215 ? -10.672 11.266 0.623 1 98.81 215 ALA B CA 1
ATOM 4132 C C . ALA B 1 215 ? -9.789 10.031 0.471 1 98.81 215 ALA B C 1
ATOM 4134 O O . ALA B 1 215 ? -10.242 8.992 -0.022 1 98.81 215 ALA B O 1
ATOM 4135 N N . THR B 1 216 ? -8.547 10.125 0.793 1 98.94 216 THR B N 1
ATOM 4136 C CA . THR B 1 216 ? -7.586 9.039 0.926 1 98.94 216 THR B CA 1
ATOM 4137 C C . THR B 1 216 ? -7.031 8.977 2.348 1 98.94 216 THR B C 1
ATOM 4139 O O . THR B 1 216 ? -6.344 9.898 2.791 1 98.94 216 THR B O 1
ATOM 4142 N N . ILE B 1 217 ? -7.336 7.938 3.047 1 98.88 217 ILE B N 1
ATOM 4143 C CA . ILE B 1 217 ? -6.941 7.777 4.441 1 98.88 217 ILE B CA 1
ATOM 4144 C C . ILE B 1 217 ? -6.223 6.441 4.625 1 98.88 217 ILE B C 1
ATOM 4146 O O . ILE B 1 217 ? -6.852 5.383 4.594 1 98.88 217 ILE B O 1
ATOM 4150 N N . ASN B 1 218 ? -4.914 6.492 4.848 1 98.31 218 ASN B N 1
ATOM 4151 C CA . ASN B 1 218 ? -4.129 5.262 4.82 1 98.31 218 ASN B CA 1
ATOM 4152 C C . ASN B 1 218 ? -3.129 5.211 5.973 1 98.31 218 ASN B C 1
ATOM 4154 O O . ASN B 1 218 ? -2.525 6.227 6.32 1 98.31 218 ASN B O 1
ATOM 4158 N N . THR B 1 219 ? -2.943 4.098 6.559 1 96.62 219 THR B N 1
ATOM 4159 C CA . THR B 1 219 ? -1.868 3.814 7.504 1 96.62 219 THR B CA 1
ATOM 4160 C C . THR B 1 219 ? -1.376 2.377 7.348 1 96.62 219 THR B C 1
ATOM 4162 O O . THR B 1 219 ? -2.094 1.522 6.824 1 96.62 219 THR B O 1
ATOM 4165 N N . SER B 1 220 ? -0.156 2.094 7.699 1 93.56 220 SER B N 1
ATOM 4166 C CA . SER B 1 220 ? 0.366 0.736 7.598 1 93.56 220 SER B CA 1
ATOM 4167 C C . SER B 1 220 ? -0.042 -0.105 8.805 1 93.56 220 SER B C 1
ATOM 4169 O O . SER B 1 220 ? -0.424 -1.268 8.656 1 93.56 220 SER B O 1
ATOM 4171 N N . ASN B 1 221 ? 0.013 0.539 9.961 1 91.31 221 ASN B N 1
ATOM 4172 C CA . ASN B 1 221 ? -0.134 -0.312 11.133 1 91.31 221 ASN B CA 1
ATOM 4173 C C . ASN B 1 221 ? -1.187 0.236 12.094 1 91.31 221 ASN B C 1
ATOM 4175 O O . ASN B 1 221 ? -1.768 -0.516 12.883 1 91.31 221 ASN B O 1
ATOM 4179 N N . GLY B 1 222 ? -1.341 1.526 12.148 1 93 222 GLY B N 1
ATOM 4180 C CA . GLY B 1 222 ? -2.303 2.105 13.07 1 93 222 GLY B CA 1
ATOM 4181 C C . GLY B 1 222 ? -3.742 1.805 12.695 1 93 222 GLY B C 1
ATOM 4182 O O . GLY B 1 222 ? -4.023 1.373 11.578 1 93 222 GLY B O 1
ATOM 4183 N N . SER B 1 223 ? -4.68 2.068 13.641 1 97.75 223 SER B N 1
ATOM 4184 C CA . SER B 1 223 ? -6.102 1.901 13.352 1 97.75 223 SER B CA 1
ATOM 4185 C C . SER B 1 223 ? -6.66 3.113 12.617 1 97.75 223 SER B C 1
ATOM 4187 O O . SER B 1 223 ? -6.129 4.219 12.734 1 97.75 223 SER B O 1
ATOM 4189 N N . VAL B 1 224 ? -7.68 2.895 11.805 1 98.75 224 VAL B N 1
ATOM 4190 C CA . VAL B 1 224 ? -8.414 3.963 11.141 1 98.75 224 VAL B CA 1
ATOM 4191 C C . VAL B 1 224 ? -9.867 3.965 11.625 1 98.75 224 VAL B C 1
ATOM 4193 O O . VAL B 1 224 ? -10.555 2.943 11.539 1 98.75 224 VAL B O 1
ATOM 4196 N N . SER B 1 225 ? -10.289 5.043 12.18 1 98.88 225 SER B N 1
ATOM 4197 C CA . SER B 1 225 ? -11.664 5.211 12.641 1 98.88 225 SER B CA 1
ATOM 4198 C C . SER B 1 225 ? -12.32 6.43 12 1 98.88 225 SER B C 1
ATOM 4200 O O . SER B 1 225 ? -11.914 7.566 12.258 1 98.88 225 SER B O 1
ATOM 4202 N N . LEU B 1 226 ? -13.328 6.223 11.148 1 98.88 226 LEU B N 1
ATOM 4203 C CA . LEU B 1 226 ? -14.062 7.281 10.461 1 98.88 226 LEU B CA 1
ATOM 4204 C C . LEU B 1 226 ? -15.523 7.305 10.898 1 98.88 226 LEU B C 1
ATOM 4206 O O . LEU B 1 226 ? -16.219 6.293 10.789 1 98.88 226 LEU B O 1
ATOM 4210 N N . GLU B 1 227 ? -15.969 8.43 11.383 1 98.88 227 GLU B N 1
ATOM 4211 C CA . GLU B 1 227 ? -17.312 8.539 11.922 1 98.88 227 GLU B CA 1
ATOM 4212 C C . GLU B 1 227 ? -18.031 9.781 11.367 1 98.88 227 GLU B C 1
ATOM 4214 O O . GLU B 1 227 ? -17.469 10.875 11.367 1 98.88 227 GLU B O 1
ATOM 4219 N N . ALA B 1 228 ? -19.203 9.617 10.93 1 98.75 228 ALA B N 1
ATOM 4220 C CA . ALA B 1 228 ? -20.047 10.711 10.453 1 98.75 228 ALA B CA 1
ATOM 4221 C C . ALA B 1 228 ? -19.375 11.438 9.281 1 98.75 228 ALA B C 1
ATOM 4223 O O . ALA B 1 228 ? -19.156 12.648 9.344 1 98.75 228 ALA B O 1
ATOM 4224 N N . MET B 1 229 ? -19.188 10.656 8.242 1 98.75 229 MET B N 1
ATOM 4225 C CA . MET B 1 229 ? -18.484 11.172 7.066 1 98.75 229 MET B CA 1
ATOM 4226 C C . MET B 1 229 ? -19.391 11.125 5.84 1 98.75 229 MET B C 1
ATOM 4228 O O . MET B 1 229 ? -20.047 10.109 5.586 1 98.75 229 MET B O 1
ATOM 4232 N N . LYS B 1 230 ? -19.531 12.258 5.195 1 98.75 230 LYS B N 1
ATOM 4233 C CA . LYS B 1 230 ? -20.203 12.336 3.896 1 98.75 230 LYS B CA 1
ATOM 4234 C C . LYS B 1 230 ? -19.203 12.664 2.791 1 98.75 230 LYS B C 1
ATOM 4236 O O . LYS B 1 230 ? -18.562 13.727 2.809 1 98.75 230 LYS B O 1
ATOM 4241 N N . ILE B 1 231 ? -19.047 11.758 1.862 1 98.56 231 ILE B N 1
ATOM 4242 C CA . ILE B 1 231 ? -17.984 11.891 0.859 1 98.56 231 ILE B CA 1
ATOM 4243 C C . ILE B 1 231 ? -18.469 11.312 -0.469 1 98.56 231 ILE B C 1
ATOM 4245 O O . ILE B 1 231 ? -19.422 10.531 -0.506 1 98.56 231 ILE B O 1
ATOM 4249 N N . ASP B 1 232 ? -17.844 11.75 -1.503 1 98.62 232 ASP B N 1
ATOM 4250 C CA . ASP B 1 232 ? -18.109 11.109 -2.783 1 98.62 232 ASP B CA 1
ATOM 4251 C C . ASP B 1 232 ? -17.312 9.82 -2.938 1 98.62 232 ASP B C 1
ATOM 4253 O O . ASP B 1 232 ? -17.875 8.75 -3.172 1 98.62 232 ASP B O 1
ATOM 4257 N N . THR B 1 233 ? -16.031 9.883 -2.777 1 98.88 233 THR B N 1
ATOM 4258 C CA . THR B 1 233 ? -15.148 8.727 -2.898 1 98.88 233 THR B CA 1
ATOM 4259 C C . THR B 1 233 ? -14.234 8.617 -1.686 1 98.88 233 THR B C 1
ATOM 4261 O O . THR B 1 233 ? -13.602 9.594 -1.285 1 98.88 233 THR B O 1
ATOM 4264 N N . LEU B 1 234 ? -14.164 7.453 -1.114 1 98.88 234 LEU B N 1
ATOM 4265 C CA . LEU B 1 234 ? -13.25 7.164 -0.015 1 98.88 234 LEU B CA 1
ATOM 4266 C C . LEU B 1 234 ? -12.359 5.969 -0.344 1 98.88 234 LEU B C 1
ATOM 4268 O O . LEU B 1 234 ? -12.859 4.895 -0.678 1 98.88 234 LEU B O 1
ATOM 4272 N N . ASN B 1 235 ? -11.125 6.145 -0.254 1 98.94 235 ASN B N 1
ATOM 4273 C CA . ASN B 1 235 ? -10.141 5.074 -0.279 1 98.94 235 ASN B CA 1
ATOM 4274 C C . ASN B 1 235 ? -9.359 5 1.031 1 98.94 235 ASN B C 1
ATOM 4276 O O . ASN B 1 235 ? -8.625 5.926 1.375 1 98.94 235 ASN B O 1
ATOM 4280 N N . THR B 1 236 ? -9.547 3.955 1.763 1 98.81 236 THR B N 1
ATOM 4281 C CA . THR B 1 236 ? -8.812 3.762 3.008 1 98.81 236 THR B CA 1
ATOM 4282 C C . THR B 1 236 ? -8.156 2.387 3.039 1 98.81 236 THR B C 1
ATOM 4284 O O . THR B 1 236 ? -8.75 1.397 2.605 1 98.81 236 THR B O 1
ATOM 4287 N N . SER B 1 237 ? -6.91 2.365 3.416 1 97.56 237 SER B N 1
ATOM 4288 C CA . SER B 1 237 ? -6.18 1.102 3.457 1 97.56 237 SER B CA 1
ATOM 4289 C C . SER B 1 237 ? -5.293 1.017 4.695 1 97.56 237 SER B C 1
ATOM 4291 O O . 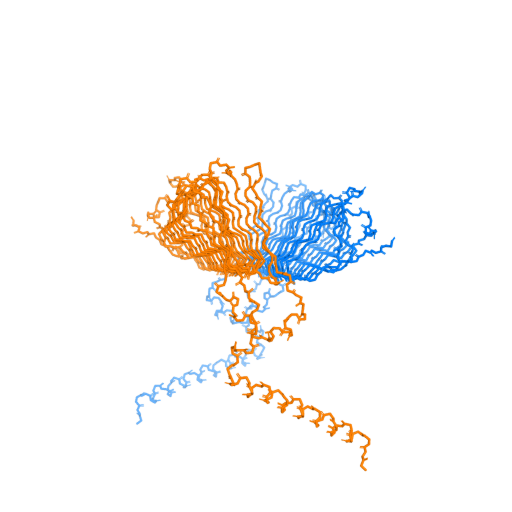SER B 1 237 ? -4.906 2.041 5.258 1 97.56 237 SER B O 1
ATOM 4293 N N . ASN B 1 238 ? -5.074 -0.174 5.074 1 94.12 238 ASN B N 1
ATOM 4294 C CA . ASN B 1 238 ? -4.281 -0.529 6.246 1 94.12 238 ASN B CA 1
ATOM 4295 C C . ASN B 1 238 ? -3.646 -1.909 6.094 1 94.12 238 ASN B C 1
ATOM 4297 O O . ASN B 1 238 ? -4.266 -2.826 5.555 1 94.12 238 ASN B O 1
ATOM 4301 N N . SER B 1 239 ? -2.354 -2.059 6.492 1 93 239 SER B N 1
ATOM 4302 C CA . SER B 1 239 ? -1.802 -3.408 6.422 1 93 239 SER B CA 1
ATOM 4303 C C . SER B 1 239 ? -2.254 -4.254 7.605 1 93 239 SER B C 1
ATOM 4305 O O . SER B 1 239 ? -2.752 -5.367 7.43 1 93 239 SER B O 1
ATOM 4307 N N . ASN B 1 240 ? -2.17 -3.67 8.789 1 91.62 240 ASN B N 1
ATOM 4308 C CA . ASN B 1 240 ? -2.326 -4.527 9.961 1 91.62 240 ASN B CA 1
ATOM 4309 C C . ASN B 1 240 ? -3.402 -4 10.898 1 91.62 240 ASN B C 1
ATOM 4311 O O . ASN B 1 240 ? -3.951 -4.754 11.711 1 91.62 240 ASN B O 1
ATOM 4315 N N . GLY B 1 241 ? -3.688 -2.736 10.891 1 93.81 241 GLY B N 1
ATOM 4316 C CA . GLY B 1 241 ? -4.645 -2.154 11.82 1 93.81 241 GLY B CA 1
ATOM 4317 C C . GLY B 1 241 ? -6.086 -2.332 11.383 1 93.81 241 GLY B C 1
ATOM 4318 O O . GLY B 1 241 ? -6.352 -2.631 10.219 1 93.81 241 GLY B O 1
ATOM 4319 N N . LYS B 1 242 ? -6.992 -2.084 12.359 1 98.12 242 LYS B N 1
ATOM 4320 C CA . LYS B 1 242 ? -8.43 -2.174 12.109 1 98.12 242 LYS B CA 1
ATOM 4321 C C . LYS B 1 242 ? -8.945 -0.93 11.391 1 98.12 242 LYS B C 1
ATOM 4323 O O . LYS B 1 242 ? -8.438 0.174 11.617 1 98.12 242 LYS B O 1
ATOM 4328 N N . ILE B 1 243 ? -9.93 -1.13 10.5 1 98.88 243 ILE B N 1
ATOM 4329 C CA . ILE B 1 243 ? -10.68 -0.026 9.906 1 98.88 243 ILE B CA 1
ATOM 4330 C C . ILE B 1 243 ? -12.109 -0.043 10.422 1 98.88 243 ILE B C 1
ATOM 4332 O O . ILE B 1 243 ? -12.812 -1.049 10.297 1 98.88 243 ILE B O 1
ATOM 4336 N N . SER B 1 244 ? -12.492 1.04 11.047 1 98.94 244 SER B N 1
ATOM 4337 C CA . SER B 1 244 ? -13.852 1.206 11.547 1 98.94 244 SER B CA 1
ATOM 4338 C C . SER B 1 244 ? -14.57 2.35 10.836 1 98.94 244 SER B C 1
ATOM 4340 O O . SER B 1 244 ? -14.102 3.492 10.867 1 98.94 244 SER B O 1
ATOM 4342 N N . LEU B 1 245 ? -15.711 2.045 10.188 1 98.94 245 LEU B N 1
ATOM 4343 C CA . LEU B 1 245 ? -16.531 3.021 9.477 1 98.94 245 LEU B CA 1
ATOM 4344 C C . LEU B 1 245 ? -17.922 3.121 10.102 1 98.94 245 LEU B C 1
ATOM 4346 O O . LEU B 1 245 ? -18.719 2.188 10 1 98.94 245 LEU B O 1
ATOM 4350 N N . LYS B 1 246 ? -18.172 4.219 10.734 1 98.94 246 LYS B N 1
ATOM 4351 C CA . LYS B 1 246 ? -19.453 4.418 11.391 1 98.94 246 LYS B CA 1
ATOM 4352 C C . LYS B 1 246 ? -20.203 5.598 10.781 1 98.94 246 LYS B C 1
ATOM 4354 O O . LYS B 1 246 ? -19.734 6.734 10.82 1 98.94 246 LYS B O 1
ATOM 4359 N N . ASN B 1 247 ? -21.391 5.355 10.234 1 98.81 247 ASN B N 1
ATOM 4360 C CA . ASN B 1 247 ? -22.188 6.391 9.602 1 98.81 247 ASN B CA 1
ATOM 4361 C C . ASN B 1 247 ? -21.422 7.113 8.508 1 98.81 247 ASN B C 1
ATOM 4363 O O . ASN B 1 247 ? -21.375 8.344 8.484 1 98.81 247 ASN B O 1
ATOM 4367 N N . VAL B 1 248 ? -20.766 6.301 7.68 1 98.88 248 VAL B N 1
ATOM 4368 C CA . VAL B 1 248 ? -20.062 6.824 6.52 1 98.88 248 VAL B CA 1
ATOM 4369 C C . VAL B 1 248 ? -20.906 6.637 5.262 1 98.88 248 VAL B C 1
ATOM 4371 O O . VAL B 1 248 ? -21.422 5.547 5.012 1 98.88 248 VAL B O 1
ATOM 4374 N N . ALA B 1 249 ? -21.062 7.703 4.602 1 98.75 249 ALA B N 1
ATOM 4375 C CA . ALA B 1 249 ? -21.844 7.672 3.371 1 98.75 249 ALA B CA 1
ATOM 4376 C C . ALA B 1 249 ? -21 8.102 2.172 1 98.75 249 ALA B C 1
ATOM 4378 O O . ALA B 1 249 ? -20.516 9.227 2.127 1 98.75 249 ALA B O 1
ATOM 4379 N N . ALA B 1 250 ? -20.828 7.207 1.209 1 98.56 250 ALA B N 1
ATOM 4380 C CA . ALA B 1 250 ? -20.109 7.504 -0.024 1 98.56 250 ALA B CA 1
ATOM 4381 C C . ALA B 1 250 ? -21.062 7.52 -1.223 1 98.56 250 ALA B C 1
ATOM 4383 O O . ALA B 1 250 ? -21.609 6.484 -1.597 1 98.56 250 ALA B O 1
ATOM 4384 N N . SER B 1 251 ? -21.125 8.672 -1.794 1 98 251 SER B N 1
ATOM 4385 C CA . SER B 1 251 ? -22.125 8.797 -2.848 1 98 251 SER B CA 1
ATOM 4386 C C . SER B 1 251 ? -21.688 8.086 -4.121 1 98 251 SER B C 1
ATOM 4388 O O . SER B 1 251 ? -22.516 7.68 -4.93 1 98 251 SER B O 1
ATOM 4390 N N . GLU B 1 252 ? -20.359 7.984 -4.293 1 98.12 252 GLU B N 1
ATOM 4391 C CA . GLU B 1 252 ? -19.859 7.324 -5.5 1 98.12 252 GLU B CA 1
ATOM 4392 C C . GLU B 1 252 ? -19.234 5.977 -5.176 1 98.12 252 GLU B C 1
ATOM 4394 O O . GLU B 1 252 ? -19.734 4.93 -5.594 1 98.12 252 GLU B O 1
ATOM 4399 N N . SER B 1 253 ? -18.141 5.969 -4.43 1 98.62 253 SER B N 1
ATOM 4400 C CA . SER B 1 253 ? -17.484 4.699 -4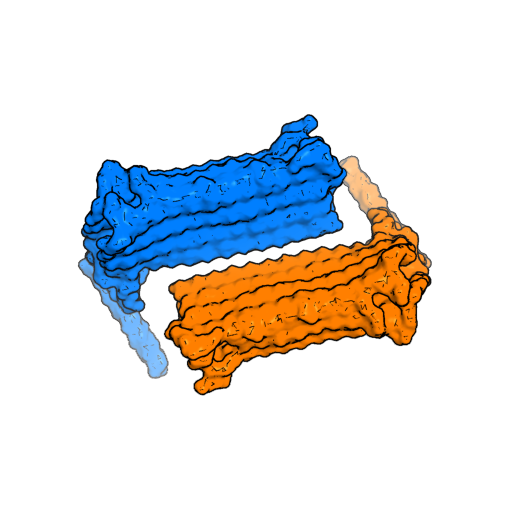.137 1 98.62 253 SER B CA 1
ATOM 4401 C C . SER B 1 253 ? -16.734 4.758 -2.811 1 98.62 253 SER B C 1
ATOM 4403 O O . SER B 1 253 ? -16.266 5.824 -2.402 1 98.62 253 SER B O 1
ATOM 4405 N N . LEU B 1 254 ? -16.703 3.627 -2.166 1 98.88 254 LEU B N 1
ATOM 4406 C CA . LEU B 1 254 ? -15.898 3.436 -0.959 1 98.88 254 LEU B CA 1
ATOM 4407 C C . LEU B 1 254 ? -15.117 2.133 -1.029 1 98.88 254 LEU B C 1
ATOM 4409 O O . LEU B 1 254 ? -15.68 1.071 -1.295 1 98.88 254 LEU B O 1
ATOM 4413 N N . SER B 1 255 ? -13.82 2.193 -0.807 1 98.94 255 SER B N 1
ATOM 4414 C CA . SER B 1 255 ? -12.93 1.038 -0.734 1 98.94 255 SER B CA 1
ATOM 4415 C C . SER B 1 255 ? -12.172 1.009 0.587 1 98.94 255 SER B C 1
ATOM 4417 O O . SER B 1 255 ? -11.43 1.943 0.905 1 98.94 255 SER B O 1
ATOM 4419 N N . ALA B 1 256 ? -12.391 -0.004 1.323 1 98.88 256 ALA B N 1
ATOM 4420 C CA . ALA B 1 256 ? -11.625 -0.277 2.535 1 98.88 256 ALA B CA 1
ATOM 4421 C C . ALA B 1 256 ? -10.836 -1.578 2.404 1 98.88 256 ALA B C 1
ATOM 4423 O O . ALA B 1 256 ? -11.422 -2.646 2.211 1 98.88 256 ALA B O 1
ATOM 4424 N N . VAL B 1 257 ? -9.5 -1.486 2.557 1 98.62 257 VAL B N 1
ATOM 4425 C CA . VAL B 1 257 ? -8.656 -2.646 2.309 1 98.62 257 VAL B CA 1
ATOM 4426 C C . VAL B 1 257 ? -7.68 -2.834 3.471 1 98.62 257 VAL B C 1
ATOM 4428 O O . VAL B 1 257 ? -7.02 -1.884 3.895 1 98.62 257 VAL B O 1
ATOM 4431 N N . THR B 1 258 ? -7.629 -4.039 4.047 1 97.44 258 THR B N 1
ATOM 4432 C CA . THR B 1 258 ? -6.57 -4.395 4.988 1 97.44 258 THR B CA 1
ATOM 4433 C C . THR B 1 258 ? -5.934 -5.727 4.609 1 97.44 258 THR B C 1
ATOM 4435 O O . THR B 1 258 ? -6.461 -6.453 3.766 1 97.44 258 THR B O 1
ATOM 4438 N N . SER B 1 259 ? -4.73 -5.973 5.109 1 95.69 259 SER B N 1
ATOM 4439 C CA . SER B 1 259 ? -4.16 -7.305 4.953 1 95.69 259 SER B CA 1
ATOM 4440 C C . SER B 1 259 ? -4.523 -8.203 6.129 1 95.69 259 SER B C 1
ATOM 4442 O O . SER B 1 259 ? -5.016 -9.32 5.934 1 95.69 259 SER B O 1
ATOM 4444 N N . ASN B 1 260 ? -4.367 -7.664 7.305 1 93.94 260 ASN B N 1
ATOM 4445 C CA . ASN B 1 260 ? -4.523 -8.508 8.484 1 93.94 260 ASN B CA 1
ATOM 4446 C C . ASN B 1 260 ? -5.578 -7.953 9.438 1 93.94 260 ASN B C 1
ATOM 4448 O O . ASN B 1 260 ? -6.121 -8.688 10.266 1 93.94 260 ASN B O 1
ATOM 4452 N N . GLY B 1 261 ? -5.82 -6.699 9.398 1 95.69 261 GLY B N 1
ATOM 4453 C CA . GLY B 1 261 ? -6.766 -6.07 10.305 1 95.69 261 GLY B CA 1
ATOM 4454 C C . GLY B 1 261 ? -8.211 -6.32 9.922 1 95.69 261 GLY B C 1
ATOM 4455 O O . GLY B 1 261 ? -8.508 -6.648 8.773 1 95.69 261 GLY B O 1
ATOM 4456 N N . ALA B 1 262 ? -9.117 -6.113 10.906 1 98.62 262 ALA B N 1
ATOM 4457 C CA . ALA B 1 262 ? -10.555 -6.25 10.672 1 98.62 262 ALA B CA 1
ATOM 4458 C C . ALA B 1 262 ? -11.125 -4.992 10.031 1 98.62 262 ALA B C 1
ATOM 4460 O O . ALA B 1 262 ? -10.523 -3.918 10.102 1 98.62 262 ALA B O 1
ATOM 4461 N N . ILE B 1 263 ? -12.219 -5.172 9.32 1 98.88 263 ILE B N 1
ATOM 4462 C CA . ILE B 1 263 ? -13.031 -4.062 8.836 1 98.88 263 ILE B CA 1
ATOM 4463 C C . ILE B 1 263 ? -14.414 -4.109 9.492 1 98.88 263 ILE B C 1
ATOM 4465 O O . ILE B 1 263 ? -15.164 -5.066 9.297 1 98.88 263 ILE B O 1
ATOM 4469 N N . GLN B 1 264 ? -14.68 -3.111 10.266 1 98.94 264 GLN B N 1
ATOM 4470 C CA . GLN B 1 264 ? -15.961 -3.006 10.961 1 98.94 264 GLN B CA 1
ATOM 4471 C C . GLN B 1 264 ? -16.766 -1.816 10.445 1 98.94 264 GLN B C 1
ATOM 4473 O O . GLN B 1 264 ? -16.266 -0.692 10.398 1 98.94 264 GLN B O 1
ATOM 4478 N N . VAL B 1 265 ? -18.016 -2.1 10.07 1 98.88 265 VAL B N 1
ATOM 4479 C CA . VAL B 1 265 ? -18.859 -1.024 9.562 1 98.88 265 VAL B CA 1
ATOM 4480 C C . VAL B 1 265 ? -20.125 -0.929 10.398 1 98.88 265 VAL B C 1
ATOM 4482 O O . VAL B 1 265 ? -20.609 -1.937 10.922 1 98.88 265 VAL B O 1
ATOM 4485 N N . ASP B 1 266 ? -20.641 0.249 10.602 1 98.81 266 ASP B N 1
ATOM 4486 C CA . ASP B 1 266 ? -21.906 0.544 11.266 1 98.81 266 ASP B CA 1
ATOM 4487 C C . ASP B 1 266 ? -22.703 1.574 10.477 1 98.81 266 ASP B C 1
ATOM 4489 O O . ASP B 1 266 ? -22.422 2.771 10.531 1 98.81 266 ASP B O 1
ATOM 4493 N N . ARG B 1 267 ? -23.688 1.106 9.789 1 98.56 267 ARG B N 1
ATOM 4494 C CA . ARG B 1 267 ? -24.578 1.923 8.969 1 98.56 267 ARG B CA 1
ATOM 4495 C C . ARG B 1 267 ? -23.812 2.578 7.82 1 98.56 267 ARG B C 1
ATOM 4497 O O . ARG B 1 267 ? -23.953 3.783 7.594 1 98.56 267 ARG B O 1
ATOM 4504 N N . LEU B 1 268 ? -22.969 1.724 7.184 1 98.75 268 LEU B N 1
ATOM 4505 C CA . LEU B 1 268 ? -22.266 2.15 5.973 1 98.75 268 LEU B CA 1
ATOM 4506 C C . LEU B 1 268 ? -23.25 2.268 4.805 1 98.75 268 LEU B C 1
ATOM 4508 O O . LEU B 1 268 ? -24.125 1.417 4.629 1 98.75 268 LEU B O 1
ATOM 4512 N N . SER B 1 269 ? -23.078 3.324 4.059 1 97.38 269 SER B N 1
ATOM 4513 C CA . SER B 1 269 ? -23.938 3.48 2.896 1 97.38 269 SER B CA 1
ATOM 4514 C C . SER B 1 269 ? -23.156 3.988 1.688 1 97.38 269 SER B C 1
ATOM 4516 O O . SER B 1 269 ? -22.188 4.73 1.84 1 97.38 269 SER B O 1
ATOM 4518 N N . GLY B 1 270 ? -23.578 3.535 0.503 1 96.94 270 GLY B N 1
ATOM 4519 C CA . GLY B 1 270 ? -22.938 3.986 -0.718 1 96.94 270 GLY B CA 1
ATOM 4520 C C . GLY B 1 270 ? -23.406 3.24 -1.953 1 96.94 270 GLY B C 1
ATOM 4521 O O . GLY B 1 270 ? -24.219 2.32 -1.857 1 96.94 270 GLY B O 1
ATOM 4522 N N . THR B 1 271 ? -22.906 3.727 -3.027 1 96.94 271 THR B N 1
ATOM 4523 C CA . THR B 1 271 ? -23.312 3.137 -4.301 1 96.94 271 THR B CA 1
ATOM 4524 C C . THR B 1 271 ? -22.406 1.954 -4.648 1 96.94 271 THR B C 1
ATOM 4526 O O . THR B 1 271 ? -22.891 0.901 -5.07 1 96.94 271 THR B O 1
ATOM 4529 N N . ASP B 1 272 ? -21.188 2.127 -4.512 1 98 272 ASP B N 1
ATOM 4530 C CA . ASP B 1 272 ? -20.188 1.093 -4.77 1 98 272 ASP B CA 1
ATOM 4531 C C . ASP B 1 272 ? -19.297 0.875 -3.551 1 98 272 ASP B C 1
ATOM 4533 O O . ASP B 1 272 ? -18.328 1.609 -3.344 1 98 272 ASP B O 1
ATOM 4537 N N . LEU B 1 273 ? -19.609 -0.19 -2.822 1 98.56 273 LEU B N 1
ATOM 4538 C CA . LEU B 1 273 ? -18.906 -0.478 -1.582 1 98.56 273 LEU B CA 1
ATOM 4539 C C . LEU B 1 273 ? -18 -1.694 -1.744 1 98.56 273 LEU B C 1
ATOM 4541 O O . LEU B 1 273 ? -18.469 -2.77 -2.131 1 98.56 273 LEU B O 1
ATOM 4545 N N . SER B 1 274 ? -16.688 -1.537 -1.44 1 98.88 274 SER B N 1
ATOM 4546 C CA . SER B 1 274 ? -15.719 -2.627 -1.489 1 98.88 274 SER B CA 1
ATOM 4547 C C . SER B 1 274 ? -14.977 -2.764 -0.164 1 98.88 274 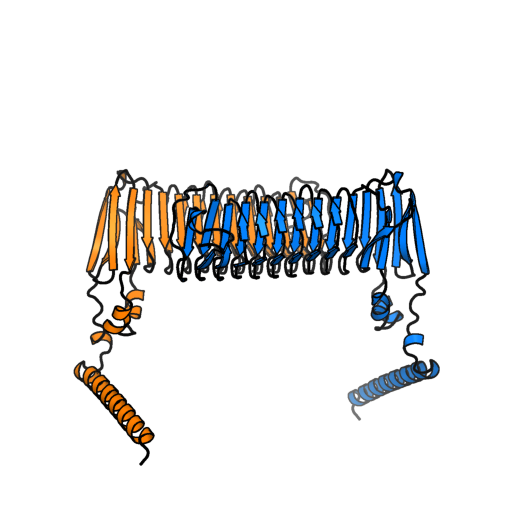SER B C 1
ATOM 4549 O O . SER B 1 274 ? -14.289 -1.838 0.266 1 98.88 274 SER B O 1
ATOM 4551 N N . LEU B 1 275 ? -15.172 -3.863 0.469 1 98.88 275 LEU B N 1
ATOM 4552 C CA . LEU B 1 275 ? -14.492 -4.207 1.711 1 98.88 275 LEU B CA 1
ATOM 4553 C C . LEU B 1 275 ? -13.609 -5.441 1.526 1 98.88 275 LEU B C 1
ATOM 4555 O O . LEU B 1 275 ? -14.125 -6.547 1.335 1 98.88 275 LEU B O 1
ATOM 4559 N N . ARG B 1 276 ? -12.281 -5.273 1.666 1 98.69 276 ARG B N 1
ATOM 4560 C CA . ARG B 1 276 ? -11.383 -6.375 1.342 1 98.69 276 ARG B CA 1
ATOM 4561 C C . ARG B 1 276 ? -10.336 -6.562 2.43 1 98.69 276 ARG B C 1
ATOM 4563 O O . ARG B 1 276 ? -9.688 -5.598 2.844 1 98.69 276 ARG B O 1
ATOM 4570 N N . THR B 1 277 ? -10.195 -7.746 2.959 1 97.88 277 THR B N 1
ATOM 4571 C CA . THR B 1 277 ? -9.102 -8.094 3.85 1 97.88 277 THR B CA 1
ATOM 4572 C C . THR B 1 277 ? -8.688 -9.555 3.652 1 97.88 277 THR B C 1
ATOM 4574 O O . THR B 1 277 ? -9.523 -10.406 3.363 1 97.88 277 THR B O 1
ATOM 4577 N N . SER B 1 278 ? -7.375 -9.828 3.771 1 96.12 278 SER B N 1
ATOM 4578 C CA . SER B 1 278 ? -6.906 -11.203 3.605 1 96.12 278 SER B CA 1
ATOM 4579 C C . SER B 1 278 ? -7.215 -12.047 4.836 1 96.12 278 SER B C 1
ATOM 4581 O O . SER B 1 278 ? -7.574 -13.219 4.719 1 96.12 278 SER B O 1
ATOM 4583 N N . ASN B 1 279 ? -7.105 -11.438 6.008 1 94.75 279 ASN B N 1
ATOM 4584 C CA . ASN B 1 279 ? -7.113 -12.305 7.184 1 94.75 279 ASN B CA 1
ATOM 4585 C C . ASN B 1 279 ? -8.102 -11.812 8.234 1 94.75 279 ASN B C 1
ATOM 4587 O O . ASN B 1 279 ? -8.578 -12.594 9.062 1 94.75 279 ASN B O 1
ATOM 4591 N N . GLY B 1 280 ? -8.359 -10.562 8.32 1 96.06 280 GLY B N 1
ATOM 4592 C CA . GLY B 1 280 ? -9.258 -10.031 9.336 1 96.06 280 GLY B CA 1
ATOM 4593 C C . GLY B 1 280 ? -10.719 -10.312 9.047 1 96.06 280 GLY B C 1
ATOM 4594 O O . GLY B 1 280 ? -11.07 -10.711 7.93 1 96.06 280 GLY B O 1
ATOM 4595 N N . LYS B 1 281 ? -11.578 -10.062 10.039 1 98.38 281 LYS B N 1
ATOM 4596 C CA . LYS B 1 281 ? -13.016 -10.211 9.875 1 98.38 281 LYS B CA 1
ATOM 4597 C C . LYS B 1 281 ? -13.633 -8.961 9.25 1 98.38 281 LYS B C 1
ATOM 4599 O O . LYS B 1 281 ? -13.164 -7.848 9.484 1 98.38 281 LYS B O 1
ATOM 4604 N N . VAL B 1 282 ? -14.648 -9.164 8.406 1 98.75 282 VAL B N 1
ATOM 4605 C CA . VAL B 1 282 ? -15.492 -8.078 7.93 1 98.75 282 VAL B CA 1
ATOM 4606 C C . VAL B 1 282 ? -16.891 -8.188 8.539 1 98.75 282 VAL B C 1
ATOM 4608 O O . VAL B 1 282 ? -17.594 -9.172 8.312 1 98.75 282 VAL B O 1
ATOM 4611 N N . SER B 1 283 ? -17.219 -7.168 9.359 1 98.88 283 SER B N 1
ATOM 4612 C CA . SER B 1 283 ? -18.469 -7.312 10.078 1 98.88 283 SER B CA 1
ATOM 4613 C C . SER B 1 283 ? -19.156 -5.965 10.273 1 98.88 283 SER B C 1
ATOM 4615 O O . SER B 1 283 ? -18.516 -4.918 10.188 1 98.88 283 SER B O 1
ATOM 4617 N N . GLY B 1 284 ? -20.484 -6.043 10.508 1 98.69 284 GLY B N 1
ATOM 4618 C CA . GLY B 1 284 ? -21.234 -4.848 10.867 1 98.69 284 GLY B CA 1
ATOM 4619 C C . GLY B 1 284 ? -22.516 -4.691 10.078 1 98.69 284 GLY B C 1
ATOM 4620 O O . GLY B 1 284 ? -23.188 -5.68 9.773 1 98.69 284 GLY B O 1
ATOM 4621 N N . THR B 1 285 ? -22.906 -3.361 9.852 1 98.75 285 THR B N 1
ATOM 4622 C CA . THR B 1 285 ? -24.219 -3.109 9.266 1 98.75 285 THR B CA 1
ATOM 4623 C C . THR B 1 285 ? -24.094 -2.162 8.078 1 98.75 285 THR B C 1
ATOM 4625 O O . THR B 1 285 ? -23.328 -1.2 8.109 1 98.75 285 THR B O 1
ATOM 4628 N N . ILE B 1 286 ? -24.812 -2.496 7.027 1 98.31 286 ILE B N 1
ATOM 4629 C CA . ILE B 1 286 ? -25 -1.624 5.875 1 98.31 286 ILE B CA 1
ATOM 4630 C C . ILE B 1 286 ? -26.375 -0.942 5.969 1 98.31 286 ILE B C 1
ATOM 4632 O O . ILE B 1 286 ? -27.359 -1.578 6.324 1 98.31 286 ILE B O 1
ATOM 4636 N N . ALA B 1 287 ? -26.344 0.291 5.656 1 97.5 287 ALA B N 1
ATOM 4637 C CA . ALA B 1 287 ? -27.594 1.03 5.715 1 97.5 287 ALA B CA 1
ATOM 4638 C C . ALA B 1 287 ? -28.516 0.646 4.555 1 97.5 287 ALA B C 1
ATOM 4640 O O . ALA B 1 287 ? -28.078 0.588 3.404 1 97.5 287 ALA B O 1
ATOM 4641 N N . GLY B 1 288 ? -29.812 0.454 4.871 1 94.75 288 GLY B N 1
ATOM 4642 C CA . GLY B 1 288 ? -30.797 0.13 3.852 1 94.75 288 GLY B CA 1
ATOM 4643 C C . GLY B 1 288 ? -31.156 -1.343 3.822 1 94.75 288 GLY B C 1
ATOM 4644 O O . GLY B 1 288 ? -31.047 -2.035 4.836 1 94.75 288 GLY B O 1
ATOM 4645 N N . LYS B 1 289 ? -31.734 -1.8 2.67 1 93.94 289 LYS B N 1
ATOM 4646 C CA . LYS B 1 289 ? -32.156 -3.186 2.502 1 93.94 289 LYS B CA 1
ATOM 4647 C C . LYS B 1 289 ? -31.125 -3.986 1.711 1 93.94 289 LYS B C 1
ATOM 4649 O O . LYS B 1 289 ? -30.547 -3.477 0.757 1 93.94 289 LYS B O 1
ATOM 4654 N N . GLU B 1 290 ? -31.047 -5.172 2.119 1 93.44 290 GLU B N 1
ATOM 4655 C CA . GLU B 1 290 ? -30.172 -6.082 1.395 1 93.44 290 GLU B CA 1
ATOM 4656 C C . GLU B 1 290 ? -30.531 -6.137 -0.088 1 93.44 290 GLU B C 1
ATOM 4658 O O . GLU B 1 290 ? -29.641 -6.211 -0.945 1 93.44 290 GLU B O 1
ATOM 4663 N N . SER B 1 291 ? -31.812 -6 -0.386 1 91.06 291 SER B N 1
ATOM 4664 C CA . SER B 1 291 ? -32.312 -6.148 -1.75 1 91.06 291 SER B CA 1
ATOM 4665 C C . SER B 1 291 ? -31.891 -4.969 -2.621 1 91.06 291 SER B C 1
ATOM 4667 O O . SER B 1 291 ? -32 -5.023 -3.848 1 91.06 291 SER B O 1
ATOM 4669 N N . ASP B 1 292 ? -31.391 -3.951 -1.925 1 91.31 292 ASP B N 1
ATOM 4670 C CA . ASP B 1 292 ? -31 -2.762 -2.678 1 91.31 292 ASP B CA 1
ATOM 4671 C C . ASP B 1 292 ? -29.609 -2.934 -3.295 1 91.31 292 ASP B C 1
ATOM 4673 O O . ASP B 1 292 ? -29.188 -2.111 -4.102 1 91.31 292 ASP B O 1
ATOM 4677 N N . TYR B 1 293 ? -28.953 -4.031 -2.912 1 94.44 293 TYR B N 1
ATOM 4678 C CA . TYR B 1 293 ? -27.562 -4.188 -3.312 1 94.44 293 TYR B CA 1
ATOM 4679 C C . TYR B 1 293 ? -27.375 -5.445 -4.156 1 94.44 293 TYR B C 1
ATOM 4681 O O . TYR B 1 293 ? -27.984 -6.484 -3.875 1 94.44 293 TYR B O 1
ATOM 4689 N N . GLY B 1 294 ? -26.594 -5.238 -5.254 1 95.94 294 GLY B N 1
ATOM 4690 C CA . GLY B 1 294 ? -25.875 -6.422 -5.711 1 95.94 294 GLY B CA 1
ATOM 4691 C C . GLY B 1 294 ? -24.75 -6.828 -4.789 1 95.94 294 GLY B C 1
ATOM 4692 O O . GLY B 1 294 ? -23.953 -5.984 -4.359 1 95.94 294 GLY B O 1
ATOM 4693 N N . ILE B 1 295 ? -24.703 -8.125 -4.418 1 96.56 295 ILE B N 1
ATOM 4694 C CA . ILE B 1 295 ? -23.766 -8.539 -3.387 1 96.56 295 ILE B CA 1
ATOM 4695 C C . ILE B 1 295 ? -22.812 -9.602 -3.947 1 96.56 295 ILE B C 1
ATOM 4697 O O . ILE B 1 295 ? -23.266 -10.617 -4.488 1 96.56 295 ILE B O 1
ATOM 4701 N N . ILE B 1 296 ? -21.562 -9.336 -3.891 1 96.88 296 ILE B N 1
ATOM 4702 C CA . ILE B 1 296 ? -20.484 -10.297 -4.141 1 96.88 296 ILE B CA 1
ATOM 4703 C C . ILE B 1 296 ? -19.625 -10.445 -2.893 1 96.88 296 ILE B C 1
ATOM 4705 O O . ILE B 1 296 ? -18.781 -9.586 -2.609 1 96.88 296 ILE B O 1
ATOM 4709 N N . ALA B 1 297 ? -19.875 -11.492 -2.135 1 96.94 297 ALA B N 1
ATOM 4710 C CA . ALA B 1 297 ? -19.156 -11.703 -0.884 1 96.94 297 ALA B CA 1
ATOM 4711 C C . ALA B 1 297 ? -18.531 -13.094 -0.847 1 96.94 297 ALA B C 1
ATOM 4713 O O . ALA B 1 297 ? -19.234 -14.109 -0.939 1 96.94 297 ALA B O 1
ATOM 4714 N N . ASN B 1 298 ? -17.203 -13.055 -0.723 1 95.44 298 ASN B N 1
ATOM 4715 C CA . ASN B 1 298 ? -16.5 -14.336 -0.762 1 95.44 298 ASN B CA 1
ATOM 4716 C C . ASN B 1 298 ? -15.383 -14.398 0.281 1 95.44 298 ASN B C 1
ATOM 4718 O O . ASN B 1 298 ? -14.703 -13.398 0.533 1 95.44 298 ASN B O 1
ATOM 4722 N N . THR B 1 299 ? -15.289 -15.57 0.897 1 95.31 299 THR B N 1
ATOM 4723 C CA . THR B 1 299 ? -14.156 -15.898 1.757 1 95.31 299 THR B CA 1
ATOM 4724 C C . THR B 1 299 ? -13.711 -17.344 1.537 1 95.31 299 THR B C 1
ATOM 4726 O O . THR B 1 299 ? -14.547 -18.234 1.333 1 95.31 299 THR B O 1
ATOM 4729 N N . THR B 1 300 ? -12.461 -17.562 1.576 1 92.75 300 THR B N 1
ATOM 4730 C CA . THR B 1 300 ? -11.961 -18.906 1.284 1 92.75 300 THR B CA 1
ATOM 4731 C C . THR B 1 300 ? -12.125 -19.812 2.496 1 92.75 300 THR B C 1
ATOM 4733 O O . THR B 1 300 ? -12.633 -20.938 2.371 1 92.75 300 THR B O 1
ATOM 4736 N N . ASN B 1 301 ? -11.797 -19.344 3.666 1 92.25 301 ASN B N 1
ATOM 4737 C CA . ASN B 1 301 ? -11.734 -20.25 4.816 1 92.25 301 ASN B CA 1
ATOM 4738 C C . ASN B 1 301 ? -12.664 -19.781 5.938 1 92.25 301 ASN B C 1
ATOM 4740 O O . ASN B 1 301 ? -12.891 -20.516 6.902 1 92.25 301 ASN B O 1
ATOM 4744 N N . GLY B 1 302 ? -13.07 -18.547 5.785 1 93 302 GLY B N 1
ATOM 4745 C CA . GLY B 1 302 ? -13.922 -18.031 6.84 1 93 302 GLY B CA 1
ATOM 4746 C C . GLY B 1 302 ? -15.398 -18.297 6.586 1 93 302 GLY B C 1
ATOM 4747 O O . GLY B 1 302 ? -15.773 -18.797 5.527 1 93 302 GLY B O 1
ATOM 4748 N N . SER B 1 303 ? -16.25 -17.984 7.57 1 97 303 SER B N 1
ATOM 4749 C CA . SER B 1 303 ? -17.703 -18.062 7.398 1 97 303 SER B CA 1
ATOM 4750 C C . SER B 1 303 ? -18.25 -16.812 6.711 1 97 303 SER B C 1
ATOM 4752 O O . SER B 1 303 ? -17.641 -15.75 6.77 1 97 303 SER B O 1
ATOM 4754 N N . ASN B 1 304 ? -19.344 -17 6.016 1 97.12 304 ASN B N 1
ATOM 4755 C CA . ASN B 1 304 ? -19.984 -15.914 5.289 1 97.12 304 ASN B CA 1
ATOM 4756 C C . ASN B 1 304 ? -21.5 -15.969 5.43 1 97.12 304 ASN B C 1
ATOM 4758 O O . ASN B 1 304 ? -22.141 -16.938 5 1 97.12 304 ASN B O 1
ATOM 4762 N N . ASN B 1 305 ? -22.016 -14.898 5.961 1 97.38 305 ASN B N 1
ATOM 4763 C CA . ASN B 1 305 ? -23.453 -14.945 6.199 1 97.38 305 ASN B CA 1
ATOM 4764 C C . ASN B 1 305 ? -24.234 -14.406 5.008 1 97.38 305 ASN B C 1
ATOM 4766 O O . ASN B 1 305 ? -25.469 -14.43 5.008 1 97.38 305 ASN B O 1
ATOM 4770 N N . LEU B 1 306 ? -23.531 -13.898 3.988 1 95.88 306 LEU B N 1
ATOM 4771 C CA . LEU B 1 306 ? -24.203 -13.281 2.842 1 95.88 306 LEU B CA 1
ATOM 4772 C C . LEU B 1 306 ? -24.281 -14.258 1.675 1 95.88 306 LEU B C 1
ATOM 4774 O O . LEU B 1 306 ? -23.359 -15.031 1.436 1 95.88 306 LEU B O 1
ATOM 4778 N N . GLU B 1 307 ? -25.391 -14.188 0.986 1 89.75 307 GLU B N 1
ATOM 4779 C CA . GLU B 1 307 ? -25.547 -14.914 -0.27 1 89.75 307 GLU B CA 1
ATOM 4780 C C . GLU B 1 307 ? -25.375 -13.984 -1.47 1 89.75 307 GLU B C 1
ATOM 4782 O O . GLU B 1 307 ? -25.875 -12.859 -1.475 1 89.75 307 GLU B O 1
ATOM 4787 N N . GLY B 1 308 ? -24.516 -14.445 -2.338 1 88.25 308 GLY B N 1
ATOM 4788 C CA . GLY B 1 308 ? -24.344 -13.656 -3.547 1 88.25 308 GLY B CA 1
ATOM 4789 C C . GLY B 1 308 ? -25.672 -13.297 -4.211 1 88.25 308 GLY B C 1
ATOM 4790 O O . GLY B 1 308 ? -26.609 -14.094 -4.211 1 88.25 308 GLY B O 1
ATOM 4791 N N . ARG B 1 309 ? -25.625 -12.07 -4.645 1 85.94 309 ARG B N 1
ATOM 4792 C CA . ARG B 1 309 ? -26.859 -11.594 -5.266 1 85.94 309 ARG B CA 1
ATOM 4793 C C . ARG B 1 309 ? -26.547 -10.656 -6.434 1 85.94 309 ARG B C 1
ATOM 4795 O O . ARG B 1 309 ? -25.656 -9.812 -6.348 1 85.94 309 ARG B O 1
ATOM 4802 N N . ILE B 1 310 ? -27.219 -10.984 -7.523 1 80.19 310 ILE B N 1
ATOM 4803 C CA . ILE B 1 310 ? -27.094 -10.094 -8.672 1 80.19 310 ILE B CA 1
ATOM 4804 C C . ILE B 1 310 ? -27.891 -8.812 -8.414 1 80.19 310 ILE B C 1
ATOM 4806 O O . ILE B 1 310 ? -29.016 -8.859 -7.906 1 80.19 310 ILE B O 1
ATOM 4810 N N . ALA B 1 311 ? -27.219 -7.664 -8.617 1 69.75 311 ALA B N 1
ATOM 4811 C CA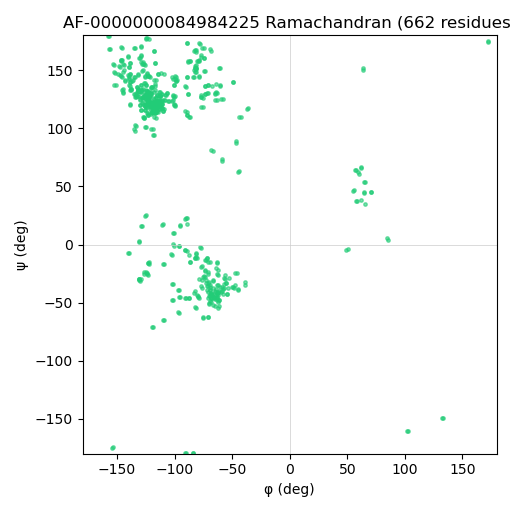 . ALA B 1 311 ? -27.766 -6.352 -8.273 1 69.75 311 ALA B CA 1
ATOM 4812 C C . ALA B 1 311 ? -29.062 -6.082 -9.023 1 69.75 311 ALA B C 1
ATOM 4814 O O . ALA B 1 311 ? -29.172 -6.363 -10.219 1 69.75 311 ALA B O 1
ATOM 4815 N N . GLN B 1 312 ? -30.172 -5.766 -8.375 1 73.5 312 GLN B N 1
ATOM 4816 C CA . GLN B 1 312 ? -31.344 -5.191 -9.031 1 73.5 312 GLN B CA 1
ATOM 4817 C C . GLN B 1 312 ? -31.234 -3.672 -9.125 1 73.5 312 GLN B C 1
ATOM 4819 O O . GLN B 1 312 ? -32.031 -3.027 -9.812 1 73.5 312 GLN B O 1
ATOM 4824 N N . SER B 1 313 ? -30.266 -3.074 -8.336 1 74.75 313 SER B N 1
ATOM 4825 C CA . SER B 1 313 ? -30.031 -1.635 -8.297 1 74.75 313 SER B CA 1
ATOM 4826 C C . SER B 1 313 ? -28.578 -1.3 -8.602 1 74.75 313 SER B C 1
ATOM 4828 O O . SER B 1 313 ? -27.766 -2.193 -8.867 1 74.75 313 SER B O 1
ATOM 4830 N N . ASP B 1 314 ? -28.391 -0.01 -8.625 1 88.81 314 ASP B N 1
ATOM 4831 C CA . ASP B 1 314 ? -27.078 0.515 -8.992 1 88.81 314 ASP B CA 1
ATOM 4832 C C . ASP B 1 314 ? -26.078 0.384 -7.832 1 88.81 314 ASP B C 1
ATOM 4834 O O . ASP B 1 314 ? -24.891 0.666 -7.988 1 88.81 314 ASP B O 1
ATOM 4838 N N . LYS B 1 315 ? -26.672 -0.149 -6.676 1 95.12 315 LYS B N 1
ATOM 4839 C CA . LYS B 1 315 ? -25.766 -0.287 -5.535 1 95.12 315 LYS B CA 1
ATOM 4840 C C . LYS B 1 315 ? -25.094 -1.657 -5.531 1 95.12 315 LYS B C 1
ATOM 4842 O O . LYS B 1 315 ? -25.75 -2.678 -5.75 1 95.12 315 LYS B O 1
ATOM 4847 N N . ILE B 1 316 ? -23.828 -1.684 -5.285 1 97.25 316 ILE B N 1
ATOM 4848 C CA . ILE B 1 316 ? -23.062 -2.928 -5.273 1 97.25 316 ILE B CA 1
ATOM 4849 C C . ILE B 1 316 ? -22.25 -3.018 -3.992 1 97.25 316 ILE B C 1
ATOM 4851 O O . ILE B 1 316 ? -21.641 -2.029 -3.566 1 97.25 316 ILE B O 1
ATOM 4855 N N . LEU B 1 317 ? -22.297 -4.141 -3.354 1 97.5 317 LEU B N 1
ATOM 4856 C CA . LEU B 1 317 ? -21.469 -4.469 -2.195 1 97.5 317 LEU B CA 1
ATOM 4857 C C . LEU B 1 317 ? -20.547 -5.633 -2.506 1 97.5 317 LEU B C 1
ATOM 4859 O O . LEU B 1 317 ? -21 -6.754 -2.752 1 97.5 317 LEU B O 1
ATOM 4863 N N . THR B 1 318 ? -19.266 -5.371 -2.529 1 98.12 318 THR B N 1
ATOM 4864 C CA . THR B 1 318 ? -18.25 -6.395 -2.752 1 98.12 318 THR B CA 1
ATOM 4865 C C . THR B 1 318 ? -17.422 -6.621 -1.489 1 98.12 318 THR B C 1
ATOM 4867 O O . THR B 1 318 ? -16.828 -5.684 -0.958 1 98.12 318 THR B O 1
ATOM 4870 N N . ILE B 1 319 ? -17.406 -7.824 -0.97 1 98.44 319 ILE B N 1
ATOM 4871 C CA . ILE B 1 319 ? -16.594 -8.203 0.178 1 98.44 319 ILE B CA 1
ATOM 4872 C C . ILE B 1 319 ? -15.68 -9.375 -0.197 1 98.44 319 ILE B C 1
ATOM 4874 O O . ILE B 1 319 ? -16.156 -10.414 -0.655 1 98.44 319 ILE B O 1
ATOM 4878 N N . SER B 1 320 ? -14.43 -9.172 -0.026 1 97.44 320 SER B N 1
ATOM 4879 C CA . SER B 1 320 ? -13.461 -10.219 -0.328 1 97.44 320 SER B CA 1
ATOM 4880 C C . SER B 1 320 ? -12.586 -10.531 0.88 1 97.44 320 SER B C 1
ATOM 4882 O O . SER B 1 320 ? -12.047 -9.617 1.515 1 97.44 320 SER B O 1
ATOM 4884 N N . ASN B 1 321 ? -12.5 -11.844 1.187 1 96.31 321 ASN B N 1
ATOM 4885 C CA . ASN B 1 321 ? -11.719 -12.312 2.324 1 96.31 321 ASN B CA 1
ATOM 4886 C C . ASN B 1 321 ? -11.055 -13.648 2.029 1 96.31 321 ASN B C 1
ATOM 4888 O O . ASN B 1 321 ? -11.477 -14.375 1.132 1 96.31 321 ASN B O 1
ATOM 4892 N N . SER B 1 322 ? -9.898 -13.852 2.631 1 94.56 322 SER B N 1
ATOM 4893 C CA . SER B 1 322 ? -9.281 -15.164 2.455 1 94.56 322 SER B CA 1
ATOM 4894 C C . SER B 1 322 ? -9.508 -16.047 3.674 1 94.56 322 SER B C 1
ATOM 4896 O O . SER B 1 322 ? -9.977 -17.188 3.547 1 94.56 322 SER B O 1
ATOM 4898 N N . ASN B 1 323 ? -9.266 -15.516 4.816 1 93.81 323 ASN B N 1
ATOM 4899 C CA . ASN B 1 323 ? -9.242 -16.391 5.984 1 93.81 323 ASN B CA 1
ATOM 4900 C C . ASN B 1 323 ? -10.227 -15.914 7.055 1 93.81 323 ASN B C 1
ATOM 4902 O O . ASN B 1 323 ? -10.625 -16.688 7.926 1 93.81 323 ASN B O 1
ATOM 4906 N N . GLY B 1 324 ? -10.523 -14.656 7.059 1 94.56 324 GLY B N 1
ATOM 4907 C CA . GLY B 1 324 ? -11.445 -14.133 8.047 1 94.56 324 GLY B CA 1
ATOM 4908 C C . GLY B 1 324 ? -12.898 -14.336 7.676 1 94.56 324 GLY B C 1
ATOM 4909 O O . GLY B 1 324 ? -13.211 -14.703 6.539 1 94.56 324 GLY B O 1
ATOM 4910 N N . GLY B 1 325 ? -13.828 -14.125 8.633 1 97.88 325 GLY B N 1
ATOM 4911 C CA . GLY B 1 325 ? -15.258 -14.273 8.406 1 97.88 325 GLY B CA 1
ATOM 4912 C C . GLY B 1 325 ? -15.906 -13 7.895 1 97.88 325 GLY B C 1
ATOM 4913 O O . GLY B 1 325 ? -15.336 -11.914 8 1 97.88 325 GLY B O 1
ATOM 4914 N N . ILE B 1 326 ? -17.031 -13.211 7.262 1 98.5 326 ILE B N 1
ATOM 4915 C CA . ILE B 1 326 ? -17.875 -12.125 6.797 1 98.5 326 ILE B CA 1
ATOM 4916 C C . ILE B 1 326 ? -19.234 -12.18 7.512 1 98.5 326 ILE B C 1
ATOM 4918 O O . ILE B 1 326 ? -19.953 -13.172 7.414 1 98.5 326 ILE B O 1
ATOM 4922 N N . HIS B 1 327 ? -19.516 -11.172 8.273 1 98.75 327 HIS B N 1
ATOM 4923 C CA . HIS B 1 327 ? -20.828 -11.055 8.922 1 98.75 327 HIS B CA 1
ATOM 4924 C C . HIS B 1 327 ? -21.375 -9.641 8.789 1 98.75 327 HIS B C 1
ATOM 4926 O O . HIS B 1 327 ? -21.062 -8.766 9.594 1 98.75 327 HIS B O 1
ATOM 4932 N N . ILE B 1 328 ? -22.281 -9.477 7.797 1 98.44 328 ILE B N 1
ATOM 4933 C CA . ILE B 1 328 ? -22.875 -8.18 7.5 1 98.44 328 ILE B CA 1
ATOM 4934 C C . ILE B 1 328 ? -24.406 -8.289 7.551 1 98.44 328 ILE B C 1
ATOM 4936 O O . ILE B 1 328 ? -24.984 -9.25 7.035 1 98.44 328 ILE B O 1
ATOM 4940 N N . THR B 1 329 ? -25.016 -7.34 8.258 1 98.19 329 THR B N 1
ATOM 4941 C CA . THR B 1 329 ? -26.469 -7.207 8.25 1 98.19 329 THR B CA 1
ATOM 4942 C C . THR B 1 329 ? -26.891 -5.852 7.684 1 98.19 329 THR B C 1
ATOM 4944 O O . THR B 1 329 ? -26.031 -4.992 7.438 1 98.19 329 THR B O 1
ATOM 4947 N N . PHE B 1 330 ? -28.156 -5.766 7.383 1 97.25 330 PHE B N 1
ATOM 4948 C CA . PHE B 1 330 ? -28.719 -4.535 6.836 1 97.25 330 PHE B CA 1
ATOM 4949 C C . PHE B 1 330 ? -29.719 -3.914 7.805 1 97.25 330 PHE B C 1
ATOM 4951 O O . PHE B 1 330 ? -30.391 -4.629 8.555 1 97.25 330 PHE B O 1
ATOM 4958 N N . THR B 1 331 ? -29.766 -2.564 7.805 1 97.19 331 THR B N 1
ATOM 4959 C CA . THR B 1 331 ? -30.516 -1.864 8.836 1 97.19 331 THR B CA 1
ATOM 4960 C C . THR B 1 331 ? -32 -1.991 8.594 1 97.19 331 THR B C 1
ATOM 4962 O O . THR B 1 331 ? -32.812 -1.759 9.492 1 97.19 331 THR B O 1
ATOM 4965 N N . GLU B 1 332 ? -32.344 -2.26 7.379 1 93.31 332 GLU B N 1
ATOM 4966 C CA . GLU B 1 332 ? -33.75 -2.426 7.027 1 93.31 332 GLU B CA 1
ATOM 4967 C C . GLU B 1 332 ? -34.031 -3.84 6.523 1 93.31 332 GLU B C 1
ATOM 4969 O O . GLU B 1 332 ? -33.125 -4.523 6.039 1 93.31 332 GLU B O 1
ATOM 4974 N N . GLN B 1 333 ? -35.375 -4.305 6.645 1 84.94 333 GLN B N 1
ATOM 4975 C CA . GLN B 1 333 ? -35.75 -5.637 6.188 1 84.94 333 GLN B CA 1
ATOM 4976 C C . GLN B 1 333 ? -36.281 -5.598 4.766 1 84.94 333 GLN B C 1
ATOM 4978 O O . GLN B 1 333 ? -36.906 -4.609 4.359 1 84.94 333 GLN B O 1
#

Organism: NCBI:txid537013